Protein AF-0000000084257357 (afdb_homodimer)

Structure (mmCIF, N/CA/C/O backbone):
data_AF-0000000084257357-model_v1
#
loop_
_entity.id
_entity.type
_entity.pdbx_description
1 polymer 'Uncharacterized protein'
#
loop_
_atom_site.group_PDB
_atom_site.id
_atom_site.type_symbol
_atom_site.label_atom_id
_atom_site.label_alt_id
_atom_site.label_comp_id
_atom_site.label_asym_id
_atom_site.label_entity_id
_atom_site.label_seq_id
_atom_site.pdbx_PDB_ins_code
_atom_site.Cartn_x
_atom_site.Cartn_y
_atom_site.Cartn_z
_atom_site.occupancy
_atom_site.B_iso_or_equiv
_atom_site.auth_seq_id
_atom_site.auth_comp_id
_atom_site.auth_asym_id
_atom_site.auth_atom_id
_atom_site.pdbx_PDB_model_num
ATOM 1 N N . MET A 1 1 ? -29.812 6.652 10.781 1 67.81 1 MET A N 1
ATOM 2 C CA . MET A 1 1 ? -30.094 5.723 9.688 1 67.81 1 MET A CA 1
ATOM 3 C C . MET A 1 1 ? -29.188 5.996 8.492 1 67.81 1 MET A C 1
ATOM 5 O O . MET A 1 1 ? -28.516 5.09 8 1 67.81 1 MET A O 1
ATOM 9 N N . GLN A 1 2 ? -28.922 7.219 8.148 1 66.38 2 GLN A N 1
ATOM 10 C CA . GLN A 1 2 ? -28.109 7.605 7.004 1 66.38 2 GLN A CA 1
ATOM 11 C C . GLN A 1 2 ? -26.625 7.34 7.273 1 66.38 2 GLN A C 1
ATOM 13 O O . GLN A 1 2 ? -25.922 6.832 6.406 1 66.38 2 GLN A O 1
ATOM 18 N N . GLU A 1 3 ? -26.109 7.539 8.539 1 70.62 3 GLU A N 1
ATOM 19 C CA . GLU A 1 3 ? -24.719 7.336 8.891 1 70.62 3 GLU A CA 1
ATOM 20 C C . GLU A 1 3 ? -24.344 5.855 8.883 1 70.62 3 GLU A C 1
ATOM 22 O O . GLU A 1 3 ? -23.25 5.477 8.477 1 70.62 3 GLU A O 1
ATOM 27 N N . SER A 1 4 ? -25.25 5.047 9.242 1 66.12 4 SER A N 1
ATOM 28 C CA . SER A 1 4 ? -25.047 3.604 9.273 1 66.12 4 SER A CA 1
ATOM 29 C C . SER A 1 4 ? -24.953 3.027 7.863 1 66.12 4 SER A C 1
ATOM 31 O O . SER A 1 4 ? -24.125 2.154 7.594 1 66.12 4 SER A O 1
ATOM 33 N N . VAL A 1 5 ? -25.844 3.588 7.047 1 62.72 5 VAL A N 1
ATOM 34 C CA . VAL A 1 5 ? -25.828 3.125 5.66 1 62.72 5 VAL A CA 1
ATOM 35 C C . VAL A 1 5 ? -24.516 3.531 4.988 1 62.72 5 VAL A C 1
ATOM 37 O O . VAL A 1 5 ? -23.891 2.727 4.293 1 62.72 5 VAL A O 1
ATOM 40 N N . ARG A 1 6 ? -24.016 4.645 5.27 1 73.75 6 ARG A N 1
ATOM 41 C CA . ARG A 1 6 ? -22.766 5.113 4.68 1 73.75 6 ARG A CA 1
ATOM 42 C C . ARG A 1 6 ? -21.594 4.289 5.18 1 73.75 6 ARG A C 1
ATOM 44 O O . ARG A 1 6 ? -20.672 3.99 4.414 1 73.75 6 ARG A O 1
ATOM 51 N N . SER A 1 7 ? -21.656 3.992 6.445 1 75.44 7 SER A N 1
ATOM 52 C CA . SER A 1 7 ? -20.609 3.162 7.023 1 75.44 7 SER A CA 1
ATOM 53 C C . SER A 1 7 ? -20.594 1.772 6.398 1 75.44 7 SER A C 1
ATOM 55 O O . SER A 1 7 ? -19.516 1.225 6.113 1 75.44 7 SER A O 1
ATOM 57 N N . ALA A 1 8 ? -21.781 1.279 6.117 1 75.62 8 ALA A N 1
ATOM 58 C CA . ALA A 1 8 ? -21.875 -0.033 5.484 1 75.62 8 ALA A CA 1
ATOM 59 C C . ALA A 1 8 ? -21.375 0.007 4.047 1 75.62 8 ALA A C 1
ATOM 61 O O . ALA A 1 8 ? -20.703 -0.92 3.592 1 75.62 8 ALA A O 1
ATOM 62 N N . ASP A 1 9 ? -21.719 1.037 3.428 1 76.69 9 ASP A N 1
ATOM 63 C CA . ASP A 1 9 ? -21.281 1.208 2.047 1 76.69 9 ASP A CA 1
ATOM 64 C C . ASP A 1 9 ? -19.766 1.344 1.964 1 76.69 9 ASP A C 1
ATOM 66 O O . ASP A 1 9 ? -19.125 0.752 1.088 1 76.69 9 ASP A O 1
ATOM 70 N N . ARG A 1 10 ? -19.203 2.021 2.914 1 78.81 10 ARG A N 1
ATOM 71 C CA . ARG A 1 10 ? -17.75 2.168 2.969 1 78.81 10 ARG A CA 1
ATOM 72 C C . ARG A 1 10 ? -17.078 0.826 3.223 1 78.81 10 ARG A C 1
ATOM 74 O O . ARG A 1 10 ? -16.062 0.505 2.592 1 78.81 10 ARG A O 1
ATOM 81 N N . HIS A 1 11 ? -17.688 0.103 4.066 1 81 11 HIS A N 1
ATOM 82 C CA . HIS A 1 11 ? -17.156 -1.215 4.383 1 81 11 HIS A CA 1
ATOM 83 C C . HIS A 1 11 ? -17.219 -2.143 3.174 1 81 11 HIS A C 1
ATOM 85 O O . HIS A 1 11 ? -16.297 -2.91 2.922 1 81 11 HIS A O 1
ATOM 91 N N . HIS A 1 12 ? -18.281 -1.983 2.471 1 85.25 12 HIS A N 1
ATOM 92 C CA . HIS A 1 12 ? -18.453 -2.832 1.297 1 85.25 12 HIS A CA 1
ATOM 93 C C . HIS A 1 12 ? -17.453 -2.488 0.209 1 85.25 12 HIS A C 1
ATOM 95 O O . HIS A 1 12 ? -16.875 -3.385 -0.421 1 85.25 12 HIS A O 1
ATOM 101 N N . VAL A 1 13 ? -17.156 -1.248 0.032 1 87.88 13 VAL A N 1
ATOM 102 C CA . VAL A 1 13 ? -16.172 -0.791 -0.94 1 87.88 13 VAL A CA 1
ATOM 103 C C . VAL A 1 13 ? -14.781 -1.271 -0.529 1 87.88 13 VAL A C 1
ATOM 105 O O . VAL A 1 13 ? -14.055 -1.839 -1.342 1 87.88 13 VAL A O 1
ATOM 108 N N . ASP A 1 14 ? -14.477 -1.119 0.739 1 90.38 14 ASP A N 1
ATOM 109 C CA . ASP A 1 14 ? -13.164 -1.51 1.239 1 90.38 14 ASP A CA 1
ATOM 110 C C . ASP A 1 14 ? -12.953 -3.016 1.111 1 90.38 14 ASP A C 1
ATOM 112 O O . ASP A 1 14 ? -11.867 -3.467 0.742 1 90.38 14 ASP A O 1
ATOM 116 N N . SER A 1 15 ? -14 -3.713 1.379 1 91.44 15 SER A N 1
ATOM 117 C CA . SER A 1 15 ? -13.922 -5.164 1.255 1 91.44 15 SER A CA 1
ATOM 118 C C . SER A 1 15 ? -13.75 -5.586 -0.2 1 91.44 15 SER A C 1
ATOM 120 O O . SER A 1 15 ? -12.93 -6.461 -0.504 1 91.44 15 SER A O 1
ATOM 122 N N . SER A 1 16 ? -14.5 -4.957 -1.048 1 93.44 16 SER A N 1
ATOM 123 C CA . SER A 1 16 ? -14.414 -5.27 -2.471 1 93.44 16 SER A CA 1
ATOM 124 C C . SER A 1 16 ? -13.016 -4.98 -3.016 1 93.44 16 SER A C 1
ATOM 126 O O . SER A 1 16 ? -12.445 -5.797 -3.736 1 93.44 16 SER A O 1
ATOM 128 N N . LEU A 1 17 ? -12.492 -3.871 -2.604 1 95.31 17 LEU A N 1
ATOM 129 C CA . LEU A 1 17 ? -11.156 -3.498 -3.051 1 95.31 17 LEU A CA 1
ATOM 130 C C . LEU A 1 17 ? -10.109 -4.445 -2.477 1 95.31 17 LEU A C 1
ATOM 132 O O . LEU A 1 17 ? -9.172 -4.836 -3.174 1 95.31 17 LEU A O 1
ATOM 136 N N . SER A 1 18 ? -10.266 -4.809 -1.243 1 96.56 18 SER A N 1
ATOM 137 C CA . SER A 1 18 ? -9.32 -5.73 -0.622 1 96.56 18 SER A CA 1
ATOM 138 C C . SER A 1 18 ? -9.273 -7.059 -1.369 1 96.56 18 SER A C 1
ATOM 140 O O . SER A 1 18 ? -8.195 -7.582 -1.656 1 96.56 18 SER A O 1
ATOM 142 N N . VAL A 1 19 ? -10.453 -7.582 -1.675 1 97 19 VAL A N 1
ATOM 143 C CA . VAL A 1 19 ? -10.531 -8.859 -2.375 1 97 19 VAL A CA 1
ATOM 144 C C . VAL A 1 19 ? -9.961 -8.711 -3.787 1 97 19 VAL A C 1
ATOM 146 O O . VAL A 1 19 ? -9.234 -9.586 -4.266 1 97 19 VAL A O 1
ATOM 149 N N . ALA A 1 20 ? -10.289 -7.617 -4.398 1 97.88 20 ALA A N 1
ATOM 150 C CA . ALA A 1 20 ? -9.812 -7.359 -5.754 1 97.88 20 ALA A CA 1
ATOM 151 C C . ALA A 1 20 ? -8.289 -7.27 -5.785 1 97.88 20 ALA A C 1
ATOM 153 O O . ALA A 1 20 ? -7.645 -7.863 -6.652 1 97.88 20 ALA A O 1
ATOM 154 N N . VAL A 1 21 ? -7.723 -6.543 -4.875 1 98.12 21 VAL A N 1
ATOM 155 C CA . VAL A 1 21 ? -6.273 -6.387 -4.805 1 98.12 21 VAL A CA 1
ATOM 156 C C . VAL A 1 21 ? -5.617 -7.742 -4.547 1 98.12 21 VAL A C 1
ATOM 158 O O . VAL A 1 21 ? -4.621 -8.086 -5.188 1 98.12 21 VAL A O 1
ATOM 161 N N . ALA A 1 22 ? -6.168 -8.477 -3.631 1 98.31 22 ALA A N 1
ATOM 162 C CA . ALA A 1 22 ? -5.637 -9.812 -3.365 1 98.31 22 ALA A CA 1
ATOM 163 C C . ALA A 1 22 ? -5.684 -10.68 -4.621 1 98.31 22 ALA A C 1
ATOM 165 O O . ALA A 1 22 ? -4.738 -11.414 -4.906 1 98.31 22 ALA A O 1
ATOM 166 N N . THR A 1 23 ? -6.766 -10.617 -5.316 1 97.81 23 THR A N 1
ATOM 167 C CA . THR A 1 23 ? -6.965 -11.406 -6.523 1 97.81 23 THR A CA 1
ATOM 168 C C . THR A 1 23 ? -5.859 -11.133 -7.539 1 97.81 23 THR A C 1
ATOM 170 O O . THR A 1 23 ? -5.367 -12.055 -8.195 1 97.81 23 THR A O 1
ATOM 173 N N . ARG A 1 24 ? -5.457 -9.969 -7.668 1 97.44 24 ARG A N 1
ATOM 174 C CA . ARG A 1 24 ? -4.477 -9.578 -8.672 1 97.44 24 ARG A CA 1
ATOM 175 C C . ARG A 1 24 ? -3.17 -10.336 -8.492 1 97.44 24 ARG A C 1
ATOM 177 O O . ARG A 1 24 ? -2.555 -10.773 -9.469 1 97.44 24 ARG A O 1
ATOM 184 N N . VAL A 1 25 ? -2.775 -10.594 -7.238 1 97.94 25 VAL A N 1
ATOM 185 C CA . VAL A 1 25 ? -1.378 -10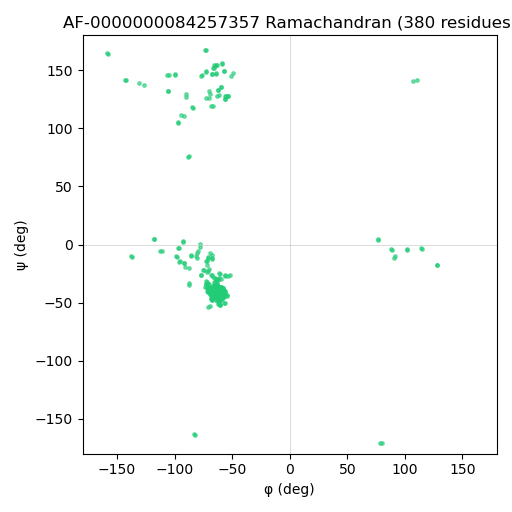.961 -7.031 1 97.94 25 VAL A CA 1
ATOM 186 C C . VAL A 1 25 ? -1.285 -12.414 -6.582 1 97.94 25 VAL A C 1
ATOM 188 O O . VAL A 1 25 ? -0.188 -12.969 -6.457 1 97.94 25 VAL A O 1
ATOM 191 N N . THR A 1 26 ? -2.385 -13.086 -6.332 1 96.62 26 THR A N 1
ATOM 192 C CA . THR A 1 26 ? -2.312 -14.398 -5.695 1 96.62 26 THR A CA 1
ATOM 193 C C . THR A 1 26 ? -2.357 -15.508 -6.738 1 96.62 26 THR A C 1
ATOM 195 O O . THR A 1 26 ? -2.199 -16.688 -6.41 1 96.62 26 THR A O 1
ATOM 198 N N . SER A 1 27 ? -2.51 -15.172 -8.016 1 93.31 27 SER A N 1
ATOM 199 C CA . SER A 1 27 ? -2.543 -16.172 -9.078 1 93.31 27 SER A CA 1
ATOM 200 C C . SER A 1 27 ? -1.188 -16.844 -9.242 1 93.31 27 SER A C 1
ATOM 202 O O . SER A 1 27 ? -1.081 -17.875 -9.922 1 93.31 27 SER A O 1
ATOM 204 N N . VAL A 1 28 ? -0.188 -16.359 -8.664 1 94.31 28 VAL A N 1
ATOM 205 C CA . VAL A 1 28 ? 1.144 -16.953 -8.734 1 94.31 28 VAL A CA 1
ATOM 206 C C . VAL A 1 28 ? 1.179 -18.25 -7.902 1 94.31 28 VAL A C 1
ATOM 208 O O . VAL A 1 28 ? 2.012 -19.125 -8.141 1 94.31 28 VAL A O 1
ATOM 211 N N . ILE A 1 29 ? 0.29 -18.391 -6.926 1 94.06 29 ILE A N 1
ATOM 212 C CA . ILE A 1 29 ? 0.342 -19.484 -5.953 1 94.06 29 ILE A CA 1
ATOM 213 C C . ILE A 1 29 ? 0.014 -20.812 -6.645 1 94.06 29 ILE A C 1
ATOM 215 O O . ILE A 1 29 ? 0.8 -21.75 -6.59 1 94.06 29 ILE A O 1
ATOM 219 N N . PRO A 1 30 ? -1.113 -20.859 -7.352 1 91.5 30 PRO A N 1
ATOM 220 C CA . PRO A 1 30 ? -1.399 -22.141 -8 1 91.5 30 PRO A CA 1
ATOM 221 C C . PRO A 1 30 ? -0.394 -22.484 -9.102 1 91.5 30 PRO A C 1
ATOM 223 O O . PRO A 1 30 ? -0.151 -23.672 -9.375 1 91.5 30 PRO A O 1
ATOM 226 N N . VAL A 1 31 ? 0.186 -21.531 -9.719 1 90.75 31 VAL A N 1
ATOM 227 C CA . VAL A 1 31 ? 1.204 -21.797 -10.734 1 90.75 31 VAL A CA 1
ATOM 228 C C . VAL A 1 31 ? 2.428 -22.438 -10.086 1 90.75 31 VAL A C 1
ATOM 230 O O . VAL A 1 31 ? 2.955 -23.422 -10.586 1 90.75 31 VAL A O 1
ATOM 233 N N . PHE A 1 32 ? 2.852 -21.891 -8.977 1 91.12 32 PHE A N 1
ATOM 234 C CA . PHE A 1 32 ? 4.031 -22.375 -8.273 1 91.12 32 PHE A CA 1
ATOM 235 C C . PHE A 1 32 ? 3.809 -23.781 -7.738 1 91.12 32 PHE A C 1
ATOM 237 O O . PHE A 1 32 ? 4.672 -24.656 -7.883 1 91.12 32 PHE A O 1
ATOM 244 N N . PHE A 1 33 ? 2.637 -24.047 -7.168 1 89.25 33 PHE A N 1
ATOM 245 C CA . PHE A 1 33 ? 2.367 -25.344 -6.551 1 89.25 33 PHE A CA 1
ATOM 246 C C . PHE A 1 33 ? 1.715 -26.281 -7.547 1 89.25 33 PHE A C 1
ATOM 248 O O . PHE A 1 33 ? 1.269 -27.375 -7.176 1 89.25 33 PHE A O 1
ATOM 255 N N . GLY A 1 34 ? 1.616 -25.75 -8.695 1 81.31 34 GLY A N 1
ATOM 256 C CA . GLY A 1 34 ? 1.169 -26.656 -9.75 1 81.31 34 GLY A CA 1
ATOM 257 C C . GLY A 1 34 ? 2.289 -27.484 -10.344 1 81.31 34 GLY A C 1
ATOM 258 O O . GLY A 1 34 ? 3.334 -27.656 -9.711 1 81.31 34 GLY A O 1
ATOM 259 N N . ARG A 1 35 ? 2.078 -28.016 -11.398 1 66.06 35 ARG A N 1
ATOM 260 C CA . ARG A 1 35 ? 3.002 -28.969 -12.008 1 66.06 35 ARG A CA 1
ATOM 261 C C . ARG A 1 35 ? 4.281 -28.266 -12.469 1 66.06 35 ARG A C 1
ATOM 263 O O . ARG A 1 35 ? 5.328 -28.906 -12.602 1 66.06 35 ARG A O 1
ATOM 270 N N . LEU A 1 36 ? 4.285 -26.984 -12.398 1 64.5 36 LEU A N 1
ATOM 271 C CA . LEU A 1 36 ? 5.402 -26.281 -13.023 1 64.5 36 LEU A CA 1
ATOM 272 C C . LEU A 1 36 ? 6.57 -26.141 -12.055 1 64.5 36 LEU A C 1
ATOM 274 O O . LEU A 1 36 ? 7.727 -26.078 -12.477 1 64.5 36 LEU A O 1
ATOM 278 N N . ALA A 1 37 ? 6.25 -26 -10.836 1 57.66 37 ALA A N 1
ATOM 279 C CA . ALA A 1 37 ? 7.34 -25.859 -9.875 1 57.66 37 ALA A CA 1
ATOM 280 C C . ALA A 1 37 ? 7.984 -27.203 -9.562 1 57.66 37 ALA A C 1
ATOM 282 O O . ALA A 1 37 ? 9.023 -27.25 -8.898 1 57.66 37 ALA A O 1
ATOM 283 N N . GLY A 1 38 ? 7.453 -28.234 -10.148 1 63.03 38 GLY A N 1
ATOM 284 C CA . GLY A 1 38 ? 7.93 -29.578 -9.891 1 63.03 38 GLY A CA 1
ATOM 285 C C . GLY A 1 38 ? 6.938 -30.422 -9.117 1 63.03 38 GLY A C 1
ATOM 286 O O . GLY A 1 38 ? 6.227 -29.906 -8.25 1 63.03 38 GLY A O 1
ATOM 287 N N . VAL A 1 39 ? 6.957 -31.516 -9.531 1 63.34 39 VAL A N 1
ATOM 288 C CA . VAL A 1 39 ? 6.016 -32.469 -8.969 1 63.34 39 VAL A CA 1
ATOM 289 C C . VAL A 1 39 ? 6.141 -32.5 -7.449 1 63.34 39 VAL A C 1
ATOM 291 O O . VAL A 1 39 ? 5.145 -32.656 -6.738 1 63.34 39 VAL A O 1
ATOM 294 N N . ALA A 1 40 ? 7.285 -32.188 -6.988 1 62.25 40 ALA A N 1
ATOM 295 C CA . ALA A 1 40 ? 7.555 -32.25 -5.555 1 62.25 40 ALA A CA 1
ATOM 296 C C . ALA A 1 40 ? 6.84 -31.141 -4.793 1 62.25 40 ALA A C 1
ATOM 298 O O . ALA A 1 40 ? 6.59 -31.266 -3.594 1 62.25 40 ALA A O 1
ATOM 299 N N . TYR A 1 41 ? 6.414 -30.266 -5.527 1 66.69 41 TYR A N 1
ATOM 300 C CA . TYR A 1 41 ? 5.84 -29.141 -4.812 1 66.69 41 TYR A CA 1
ATOM 301 C C . TYR A 1 41 ? 4.359 -28.984 -5.145 1 66.69 41 TYR A C 1
ATOM 303 O O . TYR A 1 41 ? 3.697 -28.062 -4.641 1 66.69 41 TYR A O 1
ATOM 311 N N . SER A 1 42 ? 3.959 -29.938 -5.895 1 73 42 SER A N 1
ATOM 312 C CA . SER A 1 42 ? 2.553 -29.875 -6.281 1 73 42 SER A CA 1
ATOM 313 C C . SER A 1 42 ? 1.641 -30.156 -5.09 1 73 42 SER A C 1
ATOM 315 O O . SER A 1 42 ? 1.986 -30.938 -4.203 1 73 42 SER A O 1
ATOM 317 N N . ASP A 1 43 ? 0.673 -29.344 -4.918 1 72 43 ASP A N 1
ATOM 318 C CA . ASP A 1 43 ? -0.361 -29.484 -3.896 1 72 43 ASP A CA 1
ATOM 319 C C . ASP A 1 43 ? -1.754 -29.328 -4.504 1 72 43 ASP A C 1
ATOM 321 O O . ASP A 1 43 ? -1.976 -28.469 -5.355 1 72 43 ASP A O 1
ATOM 325 N N . THR A 1 44 ? -2.629 -30.188 -4.023 1 75.69 44 THR A N 1
ATOM 326 C CA . THR A 1 44 ? -3.961 -30.172 -4.617 1 75.69 44 THR A CA 1
ATOM 327 C C . THR A 1 44 ? -4.887 -29.219 -3.857 1 75.69 44 THR A C 1
ATOM 329 O O . THR A 1 44 ? -5.949 -28.859 -4.355 1 75.69 44 THR A O 1
ATOM 332 N N . PHE A 1 45 ? -4.449 -28.938 -2.65 1 83.5 45 PHE A N 1
ATOM 333 C CA . PHE A 1 45 ? -5.277 -27.984 -1.912 1 83.5 45 PHE A CA 1
ATOM 334 C C . PHE A 1 45 ? -5.168 -26.594 -2.51 1 83.5 45 PHE A C 1
ATOM 336 O O . PHE A 1 45 ? -4.062 -26.078 -2.691 1 83.5 45 PHE A O 1
ATOM 343 N N . ASP A 1 46 ? -6.262 -25.984 -2.848 1 85 46 ASP A N 1
ATOM 344 C CA . ASP A 1 46 ? -6.277 -24.672 -3.506 1 85 46 ASP A CA 1
ATOM 345 C C . ASP A 1 46 ? -6.504 -23.562 -2.498 1 85 46 ASP A C 1
ATOM 347 O O . ASP A 1 46 ? -7.641 -23.312 -2.08 1 85 46 ASP A O 1
ATOM 351 N N . ILE A 1 47 ? -5.441 -22.844 -2.203 1 86.62 47 ILE A N 1
ATOM 352 C CA . ILE A 1 47 ? -5.512 -21.766 -1.214 1 86.62 47 ILE A CA 1
ATOM 353 C C . ILE A 1 47 ? -6.336 -20.609 -1.767 1 86.62 47 ILE A C 1
ATOM 355 O O . ILE A 1 47 ? -6.852 -19.797 -1.005 1 86.62 47 ILE A O 1
ATOM 359 N N . ASN A 1 48 ? -6.5 -20.5 -3.053 1 87.56 48 ASN A N 1
ATOM 360 C CA . ASN A 1 48 ? -7.238 -19.406 -3.666 1 87.56 48 ASN A CA 1
ATOM 361 C C . ASN A 1 48 ? -8.734 -19.531 -3.408 1 87.56 48 ASN A C 1
ATOM 363 O O . ASN A 1 48 ? -9.484 -18.578 -3.627 1 87.56 48 ASN A O 1
ATOM 367 N N . GLN A 1 49 ? -9.117 -20.656 -2.898 1 90.94 49 GLN A N 1
ATOM 368 C CA . GLN A 1 49 ? -10.516 -20.812 -2.508 1 90.94 49 GLN A CA 1
ATOM 369 C C . GLN A 1 49 ? -10.891 -19.812 -1.422 1 90.94 49 GLN A C 1
ATOM 371 O O . GLN A 1 49 ? -12.055 -19.422 -1.312 1 90.94 49 GLN A O 1
ATOM 376 N N . GLY A 1 50 ? -9.93 -19.438 -0.625 1 92.25 50 GLY A N 1
ATOM 377 C CA . GLY A 1 50 ? -10.188 -18.391 0.341 1 92.25 50 GLY A CA 1
ATOM 378 C C . GLY A 1 50 ? -10.602 -17.078 -0.303 1 92.25 50 GLY A C 1
ATOM 379 O O . GLY A 1 50 ? -11.5 -16.406 0.187 1 92.25 50 GLY A O 1
ATOM 380 N N . ILE A 1 51 ? -10 -16.703 -1.397 1 94.75 51 ILE A N 1
ATOM 381 C CA . ILE A 1 51 ? -10.328 -15.484 -2.129 1 94.75 51 ILE A CA 1
ATOM 382 C C . ILE A 1 51 ? -11.711 -15.625 -2.77 1 94.75 51 ILE A C 1
ATOM 384 O O . ILE A 1 51 ? -12.531 -14.711 -2.691 1 94.75 51 ILE A O 1
ATOM 388 N N . GLU A 1 52 ? -11.93 -16.781 -3.324 1 93.62 52 GLU A N 1
ATOM 389 C CA . GLU A 1 52 ? -13.219 -17.047 -3.947 1 93.62 52 GLU A CA 1
ATOM 390 C C . GLU A 1 52 ? -14.352 -16.953 -2.928 1 93.62 52 GLU A C 1
ATOM 392 O O . GLU A 1 52 ? -15.438 -16.453 -3.242 1 93.62 52 GLU A O 1
ATOM 397 N N . SER A 1 53 ? -14.094 -17.453 -1.793 1 94.19 53 SER A N 1
ATOM 398 C CA . SER A 1 53 ? -15.102 -17.375 -0.739 1 94.19 53 SER A CA 1
ATOM 399 C C . SER A 1 53 ? -15.453 -15.93 -0.42 1 94.19 53 SER A C 1
ATOM 401 O O . SER A 1 53 ? -16.625 -15.602 -0.21 1 94.19 53 SER A O 1
ATOM 403 N N . LYS A 1 54 ? -14.5 -15.039 -0.464 1 95.19 54 LYS A N 1
ATOM 404 C CA . LYS A 1 54 ? -14.742 -13.625 -0.179 1 95.19 54 LYS A CA 1
ATOM 405 C C . LYS A 1 54 ? -15.547 -12.969 -1.299 1 95.19 54 LYS A C 1
ATOM 407 O O . LYS A 1 54 ? -16.406 -12.125 -1.041 1 95.19 54 LYS A O 1
ATOM 412 N N . TRP A 1 55 ? -15.281 -13.359 -2.525 1 95.06 55 TRP A N 1
ATOM 413 C CA . TRP A 1 55 ? -16.094 -12.859 -3.635 1 95.06 55 TRP A CA 1
ATOM 414 C C . TRP A 1 55 ? -17.547 -13.305 -3.496 1 95.06 55 TRP A C 1
ATOM 416 O O . TRP A 1 55 ? -18.469 -12.523 -3.736 1 95.06 55 TRP A O 1
ATOM 426 N N . ARG A 1 56 ? -17.703 -14.555 -3.121 1 94.12 56 ARG A N 1
ATOM 427 C CA . ARG A 1 56 ? -19.047 -15.07 -2.939 1 94.12 56 ARG A CA 1
ATOM 428 C C . ARG A 1 56 ? -19.781 -14.328 -1.828 1 94.12 56 ARG A C 1
ATOM 430 O O . ARG A 1 56 ? -20.969 -13.992 -1.97 1 94.12 56 ARG A O 1
ATOM 437 N N . GLU A 1 57 ? -19.094 -14.07 -0.771 1 93.38 57 GLU A N 1
ATOM 438 C CA . GLU A 1 57 ? -19.688 -13.312 0.328 1 93.38 57 GLU A CA 1
ATOM 439 C C . GLU A 1 57 ? -20.094 -11.914 -0.128 1 93.38 57 GLU A C 1
ATOM 441 O O . GLU A 1 57 ? -21.188 -11.445 0.205 1 93.38 57 GLU A O 1
ATOM 446 N N . LEU A 1 58 ? -19.25 -11.273 -0.852 1 92.56 58 LEU A N 1
ATOM 447 C CA . LEU A 1 58 ? -19.547 -9.938 -1.372 1 92.56 58 LEU A CA 1
ATOM 448 C C . LEU A 1 58 ? -20.75 -9.969 -2.301 1 92.56 58 LEU A C 1
ATOM 450 O O . LEU A 1 58 ? -21.469 -8.977 -2.424 1 92.56 58 LEU A O 1
ATOM 454 N N . GLY A 1 59 ? -20.906 -11.086 -2.926 1 91.19 59 GLY A N 1
ATOM 455 C CA . GLY A 1 59 ? -22.047 -11.266 -3.814 1 91.19 59 GLY A CA 1
ATOM 456 C C . GLY A 1 59 ? -23.328 -11.609 -3.082 1 91.19 59 GLY A C 1
ATOM 457 O O . GLY A 1 59 ? -24.375 -11.727 -3.699 1 91.19 59 GLY A O 1
ATOM 458 N N . GLY A 1 60 ? -23.234 -11.844 -1.767 1 89.88 60 GLY A N 1
ATOM 459 C CA . GLY A 1 60 ? -24.438 -12.07 -0.979 1 89.88 60 GLY A CA 1
ATOM 460 C C . GLY A 1 60 ? -24.516 -13.469 -0.408 1 89.88 60 GLY A C 1
ATOM 461 O O . GLY A 1 60 ? -25.453 -13.789 0.323 1 89.88 60 GLY A O 1
ATOM 462 N N . ALA A 1 61 ? -23.531 -14.281 -0.771 1 90.75 61 ALA A N 1
ATOM 463 C CA . ALA A 1 61 ? -23.516 -15.625 -0.202 1 90.75 61 ALA A CA 1
ATOM 464 C C . ALA A 1 61 ? -23.109 -15.594 1.267 1 90.75 61 ALA A C 1
ATOM 466 O O . ALA A 1 61 ? -22.391 -14.688 1.696 1 90.75 61 ALA A O 1
ATOM 467 N N . PRO A 1 62 ? -23.609 -16.5 2.066 1 89.19 62 PRO A N 1
ATOM 468 C CA . PRO A 1 62 ? -23.156 -16.578 3.455 1 89.19 62 PRO A CA 1
ATOM 469 C C . PRO A 1 62 ? -21.672 -16.922 3.568 1 89.19 62 PRO A C 1
ATOM 471 O O . PRO A 1 62 ? -21.109 -17.562 2.674 1 89.19 62 PRO A O 1
ATOM 474 N N . PRO A 1 63 ? -21.188 -16.484 4.676 1 83.06 63 PRO A N 1
ATOM 475 C CA . PRO A 1 63 ? -19.781 -16.812 4.883 1 83.06 63 PRO A CA 1
ATOM 476 C C . PRO A 1 63 ? -19.531 -18.312 4.957 1 83.06 63 PRO A C 1
ATOM 478 O O . PRO A 1 63 ? -20.344 -19.062 5.5 1 83.06 63 PRO A O 1
ATOM 481 N N . SER A 1 64 ? -18.516 -18.688 4.219 1 81.75 64 SER A N 1
ATOM 482 C CA . SER A 1 64 ? -18.109 -20.078 4.289 1 81.75 64 SER A CA 1
ATOM 483 C C . SER A 1 64 ? -17.094 -20.312 5.41 1 81.75 64 SER A C 1
ATOM 485 O O . SER A 1 64 ? -15.914 -20.547 5.152 1 81.75 64 SER A O 1
ATOM 487 N N . GLY A 1 65 ? -17.516 -20.328 6.609 1 82.38 65 GLY A N 1
ATOM 488 C CA . GLY A 1 65 ? -16.641 -20.391 7.77 1 82.38 65 GLY A CA 1
ATOM 489 C C . GLY A 1 65 ? -15.711 -21.578 7.742 1 82.38 65 GLY A C 1
ATOM 490 O O . GLY A 1 65 ? -14.5 -21.438 7.949 1 82.38 65 GLY A O 1
ATOM 491 N N . ASP A 1 66 ? -16.219 -22.844 7.34 1 86.56 66 ASP A N 1
ATOM 492 C CA . ASP A 1 66 ? -15.406 -24.062 7.367 1 86.56 66 ASP A CA 1
ATOM 493 C C . ASP A 1 66 ? -14.305 -24.016 6.312 1 86.56 66 ASP A C 1
ATOM 495 O O . ASP A 1 66 ? -13.148 -24.344 6.598 1 86.56 66 ASP A O 1
ATOM 499 N N . LEU A 1 67 ? -14.664 -23.625 5.148 1 89.12 67 LEU A N 1
ATOM 500 C CA . LEU A 1 67 ? -13.688 -23.547 4.062 1 89.12 67 LEU A CA 1
ATOM 501 C C . LEU A 1 67 ? -12.594 -22.531 4.387 1 89.12 67 LEU A C 1
ATOM 503 O O . LEU A 1 67 ? -11.414 -22.812 4.199 1 89.12 67 LEU A O 1
ATOM 507 N N . GLU A 1 68 ? -12.953 -21.422 4.93 1 91.56 68 GLU A N 1
ATOM 508 C CA . GLU A 1 68 ? -11.984 -20.391 5.27 1 91.56 68 GLU A CA 1
ATOM 509 C C . GLU A 1 68 ? -11.047 -20.844 6.383 1 91.56 68 GLU A C 1
ATOM 511 O O . GLU A 1 68 ? -9.844 -20.594 6.328 1 91.56 68 GLU A O 1
ATOM 516 N N . GLN A 1 69 ? -11.625 -21.547 7.273 1 91.94 69 GLN A N 1
ATOM 517 C CA . GLN A 1 69 ? -10.805 -22.078 8.359 1 91.94 69 GLN A CA 1
ATOM 518 C C . GLN A 1 69 ? -9.789 -23.094 7.848 1 91.94 69 GLN A C 1
ATOM 520 O O . GLN A 1 69 ? -8.641 -23.109 8.289 1 91.94 69 GLN A O 1
ATOM 525 N N . GLN A 1 70 ? -10.234 -23.938 6.961 1 92.75 70 GLN A N 1
ATOM 526 C CA . GLN A 1 70 ? -9.328 -24.906 6.363 1 92.75 70 GLN A CA 1
ATOM 527 C C . GLN A 1 70 ? -8.203 -24.219 5.602 1 92.75 70 GLN A C 1
ATOM 529 O O . GLN A 1 70 ? -7.039 -24.609 5.703 1 92.75 70 GLN A O 1
ATOM 534 N N . VAL A 1 71 ? -8.57 -23.188 4.859 1 93.94 71 VAL A N 1
ATOM 535 C CA . VAL A 1 71 ? -7.57 -22.438 4.113 1 93.94 71 VAL A CA 1
ATOM 536 C C . VAL A 1 71 ? -6.559 -21.828 5.078 1 93.94 71 VAL A C 1
ATOM 538 O O . VAL A 1 71 ? -5.352 -22.031 4.938 1 93.94 71 VAL A O 1
ATOM 541 N N . VAL A 1 72 ? -7.031 -21.125 6.07 1 94.75 72 VAL A N 1
ATOM 542 C CA . VAL A 1 72 ? -6.184 -20.438 7.035 1 94.75 72 VAL A CA 1
ATOM 543 C C . VAL A 1 72 ? -5.258 -21.438 7.723 1 94.75 72 VAL A C 1
ATOM 545 O O . VAL A 1 72 ? -4.074 -21.156 7.93 1 94.75 72 VAL A O 1
ATOM 548 N N . ALA A 1 73 ? -5.734 -22.594 7.992 1 94.31 73 ALA A N 1
ATOM 549 C CA . ALA A 1 73 ? -4.961 -23.625 8.688 1 94.31 73 ALA A CA 1
ATOM 550 C C . ALA A 1 73 ? -3.816 -24.125 7.812 1 94.31 73 ALA A C 1
ATOM 552 O O . ALA A 1 73 ? -2.793 -24.578 8.328 1 94.31 73 ALA A O 1
ATOM 553 N N . ASN A 1 74 ? -3.971 -24.016 6.508 1 94.12 74 ASN A N 1
ATOM 554 C CA . ASN A 1 74 ? -2.992 -24.594 5.59 1 94.12 74 ASN A CA 1
ATOM 555 C C . ASN A 1 74 ? -1.972 -23.547 5.141 1 94.12 74 ASN A C 1
ATOM 557 O O . ASN A 1 74 ? -0.913 -23.891 4.613 1 94.12 74 ASN A O 1
ATOM 561 N N . LEU A 1 75 ? -2.252 -22.266 5.359 1 95.62 75 LEU A N 1
ATOM 562 C CA . LEU A 1 75 ? -1.438 -21.188 4.805 1 95.62 75 LEU A CA 1
ATOM 563 C C . LEU A 1 75 ? 0.005 -21.297 5.289 1 95.62 75 LEU A C 1
ATOM 565 O O . LEU A 1 75 ? 0.939 -21.219 4.488 1 95.62 75 LEU A O 1
ATOM 569 N N . PRO A 1 76 ? 0.243 -21.562 6.594 1 94.81 76 PRO A N 1
ATOM 570 C CA . PRO A 1 76 ? 1.637 -21.656 7.035 1 94.81 76 PRO A CA 1
ATOM 571 C C . PRO A 1 76 ? 2.396 -22.797 6.363 1 94.81 76 PRO A C 1
ATOM 573 O O . PRO A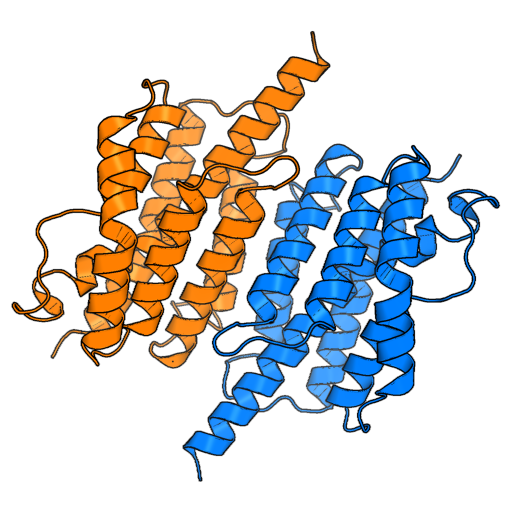 1 76 ? 3.564 -22.641 6 1 94.81 76 PRO A O 1
ATOM 576 N N . ARG A 1 77 ? 1.736 -23.938 6.223 1 93.38 77 ARG A N 1
ATOM 577 C CA . ARG A 1 77 ? 2.365 -25.078 5.559 1 93.38 77 ARG A CA 1
ATOM 578 C C . ARG A 1 77 ? 2.766 -24.719 4.133 1 93.38 77 ARG A C 1
ATOM 580 O O . ARG A 1 77 ? 3.871 -25.047 3.693 1 93.38 77 ARG A O 1
ATOM 587 N N . PHE A 1 78 ? 1.89 -24.094 3.385 1 93 78 PHE A N 1
ATOM 588 C CA . PHE A 1 78 ? 2.176 -23.703 2.01 1 93 78 PHE A CA 1
ATOM 589 C C . PHE A 1 78 ? 3.311 -22.688 1.963 1 93 78 PHE A C 1
ATOM 591 O O . PHE A 1 78 ? 4.191 -22.766 1.106 1 93 78 PHE A O 1
ATOM 598 N N . ARG A 1 79 ? 3.279 -21.75 2.861 1 94.62 79 ARG A N 1
ATOM 599 C CA . ARG A 1 79 ? 4.32 -20.734 2.914 1 94.62 79 ARG A CA 1
ATOM 600 C C . ARG A 1 79 ? 5.691 -21.359 3.156 1 94.62 79 ARG A C 1
ATOM 602 O O . ARG A 1 79 ? 6.652 -21.047 2.449 1 94.62 79 ARG A O 1
ATOM 609 N N . ASP A 1 80 ? 5.77 -22.266 4.082 1 93.5 80 ASP A N 1
ATOM 610 C CA . ASP A 1 80 ? 7.023 -22.938 4.418 1 93.5 80 ASP A CA 1
ATOM 611 C C . ASP A 1 80 ? 7.52 -23.797 3.256 1 93.5 80 ASP A C 1
ATOM 613 O O . ASP A 1 80 ? 8.719 -23.812 2.961 1 93.5 80 ASP A O 1
ATOM 617 N N . ARG A 1 81 ? 6.641 -24.469 2.654 1 91.31 81 ARG A N 1
ATOM 618 C CA . ARG A 1 81 ? 7 -25.297 1.508 1 91.31 81 ARG A CA 1
ATOM 619 C C . ARG A 1 81 ? 7.562 -24.453 0.373 1 91.31 81 ARG A C 1
ATOM 621 O O . ARG A 1 81 ? 8.531 -24.844 -0.279 1 91.31 81 ARG A O 1
ATOM 628 N N . ALA A 1 82 ? 6.934 -23.312 0.157 1 92.06 82 ALA A N 1
ATOM 629 C CA . ALA A 1 82 ? 7.453 -22.422 -0.879 1 92.06 82 ALA A CA 1
ATOM 630 C C . ALA A 1 82 ? 8.867 -21.953 -0.549 1 92.06 82 ALA A C 1
ATOM 632 O O . ALA A 1 82 ? 9.789 -22.125 -1.355 1 92.06 82 ALA A O 1
ATOM 633 N N . LEU A 1 83 ? 9.008 -21.469 0.636 1 92 83 LEU A N 1
ATOM 634 C CA . LEU A 1 83 ? 10.297 -20.906 1.037 1 92 83 LEU A CA 1
ATOM 635 C C . LEU A 1 83 ? 11.367 -22 1.077 1 92 83 LEU A C 1
ATOM 637 O O . LEU A 1 83 ? 12.539 -21.734 0.78 1 92 83 LEU A O 1
ATOM 641 N N . GLY A 1 84 ? 11 -23.188 1.394 1 90.12 84 GLY A N 1
ATOM 642 C CA . GLY A 1 84 ? 11.93 -24.297 1.485 1 90.12 84 GLY A CA 1
ATOM 643 C C . GLY A 1 84 ? 12.273 -24.906 0.137 1 90.12 84 GLY A C 1
ATOM 644 O O . GLY A 1 84 ? 13.211 -25.703 0.025 1 90.12 84 GLY A O 1
ATOM 645 N N . SER A 1 85 ? 11.633 -24.609 -0.896 1 86.12 85 SER A N 1
ATOM 646 C CA . SER A 1 85 ? 11.797 -25.234 -2.205 1 86.12 85 SER A CA 1
ATOM 647 C C . SER A 1 85 ? 13.094 -24.797 -2.869 1 86.12 85 SER A C 1
ATOM 649 O O . SER A 1 85 ? 13.648 -25.531 -3.693 1 86.12 85 SER A O 1
ATOM 651 N N . GLY A 1 86 ? 13.516 -23.453 -2.615 1 82.56 86 GLY A N 1
ATOM 652 C CA . GLY A 1 86 ? 14.695 -22.906 -3.27 1 82.56 86 GLY A CA 1
ATOM 653 C C . GLY A 1 86 ? 14.453 -22.531 -4.719 1 82.56 86 GLY A C 1
ATOM 654 O O . GLY A 1 86 ? 15.391 -22.219 -5.449 1 82.56 86 GLY A O 1
ATOM 655 N N . VAL A 1 87 ? 13.227 -22.672 -5.164 1 85.81 87 VAL A N 1
ATOM 656 C CA . VAL A 1 87 ? 12.852 -22.359 -6.535 1 85.81 87 VAL A CA 1
ATOM 657 C C . VAL A 1 87 ? 12.75 -20.844 -6.715 1 85.81 87 VAL A C 1
ATOM 659 O O . VAL A 1 87 ? 12.398 -20.125 -5.777 1 85.81 87 VAL A O 1
ATOM 662 N N . ALA A 1 88 ? 13.133 -20.469 -7.914 1 86.38 88 ALA A N 1
ATOM 663 C CA . ALA A 1 88 ? 12.984 -19.062 -8.258 1 86.38 88 ALA A CA 1
ATOM 664 C C . ALA A 1 88 ? 11.539 -18.594 -8.078 1 86.38 88 ALA A C 1
ATOM 666 O O . ALA A 1 88 ? 10.602 -19.281 -8.508 1 86.38 88 ALA A O 1
ATOM 667 N N . GLY A 1 89 ? 11.312 -17.562 -7.316 1 91.88 89 GLY A N 1
ATOM 668 C CA . GLY A 1 89 ? 9.977 -17.016 -7.117 1 91.88 89 GLY A CA 1
ATOM 669 C C . GLY A 1 89 ? 9.359 -17.422 -5.789 1 91.88 89 GLY A C 1
ATOM 670 O O . GLY A 1 89 ? 8.281 -16.953 -5.434 1 91.88 89 GLY A O 1
ATOM 671 N N . ALA A 1 90 ? 10.055 -18.266 -5.051 1 93.31 90 ALA A N 1
ATOM 672 C CA . ALA A 1 90 ? 9.539 -18.766 -3.777 1 93.31 90 ALA A CA 1
ATOM 673 C C . ALA A 1 90 ? 9.156 -17.609 -2.854 1 93.31 90 ALA A C 1
ATOM 675 O O . ALA A 1 90 ? 8.102 -17.641 -2.221 1 93.31 90 ALA A O 1
ATOM 676 N N . ALA A 1 91 ? 10.023 -16.641 -2.818 1 93.69 91 ALA A N 1
ATOM 677 C CA . ALA A 1 91 ? 9.773 -15.5 -1.936 1 93.69 91 ALA A CA 1
ATOM 678 C C . ALA A 1 91 ? 8.523 -14.727 -2.369 1 93.69 91 ALA A C 1
ATOM 680 O O . ALA A 1 91 ? 7.781 -14.219 -1.53 1 93.69 91 ALA A O 1
ATOM 681 N N . VAL A 1 92 ? 8.297 -14.617 -3.666 1 96.25 92 VAL A N 1
ATOM 682 C CA . VAL A 1 92 ? 7.117 -13.961 -4.215 1 96.25 92 VAL A CA 1
ATOM 683 C C . VAL A 1 92 ? 5.859 -14.734 -3.826 1 96.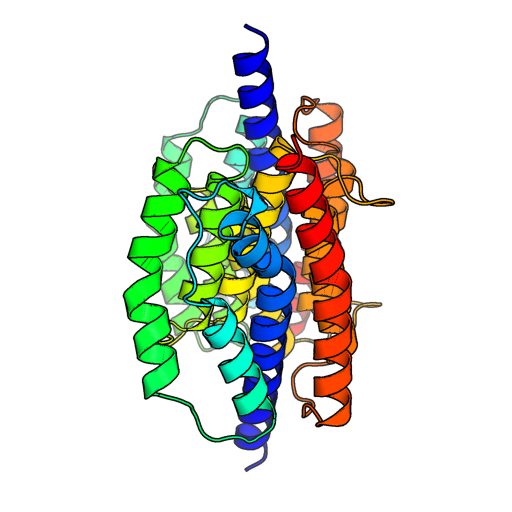25 92 VAL A C 1
ATOM 685 O O . VAL A 1 92 ? 4.863 -14.141 -3.398 1 96.25 92 VAL A O 1
ATOM 688 N N . VAL A 1 93 ? 5.969 -16.016 -3.928 1 95.5 93 VAL A N 1
ATOM 689 C CA . VAL A 1 93 ? 4.84 -16.875 -3.588 1 95.5 93 VAL A CA 1
ATOM 690 C C . VAL A 1 93 ? 4.547 -16.781 -2.092 1 95.5 93 VAL A C 1
ATOM 692 O O . VAL A 1 93 ? 3.387 -16.672 -1.688 1 95.5 93 VAL A O 1
ATOM 695 N N . ALA A 1 94 ? 5.535 -16.797 -1.282 1 96.19 94 ALA A N 1
ATOM 696 C CA . ALA A 1 94 ? 5.348 -16.625 0.156 1 96.19 94 ALA A CA 1
ATOM 697 C C . ALA A 1 94 ? 4.66 -15.297 0.463 1 96.19 94 ALA A C 1
ATOM 699 O O . ALA A 1 94 ? 3.756 -15.234 1.298 1 96.19 94 ALA A O 1
ATOM 700 N N . ALA A 1 95 ? 5.086 -14.258 -0.194 1 96.75 95 ALA A N 1
ATOM 701 C CA . ALA A 1 95 ? 4.457 -12.945 -0.02 1 96.75 95 ALA A CA 1
ATOM 702 C C . ALA A 1 95 ? 2.988 -12.984 -0.431 1 96.75 95 ALA A C 1
ATOM 704 O O . ALA A 1 95 ? 2.143 -12.359 0.213 1 96.75 95 ALA A O 1
ATOM 705 N N . ALA A 1 96 ? 2.693 -13.68 -1.527 1 97.56 96 ALA A N 1
ATOM 706 C CA . ALA A 1 96 ? 1.311 -13.805 -1.982 1 97.56 96 ALA A CA 1
ATOM 707 C C . ALA A 1 96 ? 0.462 -14.555 -0.96 1 97.56 96 ALA A C 1
ATOM 709 O O . ALA A 1 96 ? -0.7 -14.203 -0.734 1 97.56 96 ALA A O 1
ATOM 710 N N . ILE A 1 97 ? 1.045 -15.562 -0.367 1 97 97 ILE A N 1
ATOM 711 C CA . ILE A 1 97 ? 0.35 -16.312 0.673 1 97 97 ILE A CA 1
ATOM 712 C C . ILE A 1 97 ? 0.066 -15.398 1.864 1 97 97 ILE A C 1
ATOM 714 O O . ILE A 1 97 ? -0.998 -15.484 2.482 1 97 97 ILE A O 1
ATOM 718 N N . ASP A 1 98 ? 0.968 -14.516 2.191 1 96.44 98 ASP A N 1
ATOM 719 C CA . ASP A 1 98 ? 0.76 -13.547 3.264 1 96.44 98 ASP A CA 1
ATOM 720 C C . ASP A 1 98 ? -0.399 -12.609 2.938 1 96.44 98 ASP A C 1
ATOM 722 O O . ASP A 1 98 ? -1.109 -12.156 3.838 1 96.44 98 ASP A O 1
ATOM 726 N N . VAL A 1 99 ? -0.581 -12.281 1.668 1 97.69 99 VAL A N 1
ATOM 727 C CA . VAL A 1 99 ? -1.716 -11.461 1.255 1 97.69 99 VAL A CA 1
ATOM 728 C C . VAL A 1 99 ? -3.021 -12.188 1.581 1 97.69 99 VAL A C 1
ATOM 730 O O . VAL A 1 99 ? -3.955 -11.586 2.115 1 97.69 99 VAL A O 1
ATOM 733 N N . VAL A 1 100 ? -3.068 -13.492 1.261 1 97.31 100 VAL A N 1
ATOM 734 C CA . VAL A 1 100 ? -4.25 -14.289 1.573 1 97.31 100 VAL A CA 1
ATOM 735 C C . VAL A 1 100 ? -4.473 -14.312 3.084 1 97.31 100 VAL A C 1
ATOM 737 O O . VAL A 1 100 ? -5.605 -14.172 3.553 1 97.31 100 VAL A O 1
ATOM 740 N N . THR A 1 101 ? -3.402 -14.453 3.797 1 96.44 101 THR A N 1
ATOM 741 C CA . THR A 1 101 ? -3.471 -14.461 5.254 1 96.44 101 THR A CA 1
ATOM 742 C C . THR A 1 101 ? -4.07 -13.156 5.773 1 96.44 101 THR A C 1
ATOM 744 O O . THR A 1 101 ? -4.965 -13.172 6.621 1 96.44 101 THR A O 1
ATOM 747 N N . ALA A 1 102 ? -3.598 -12.086 5.23 1 94.81 102 ALA A N 1
ATOM 748 C CA . ALA A 1 102 ? -4.098 -10.781 5.648 1 94.81 102 ALA A CA 1
ATOM 749 C C . ALA A 1 102 ? -5.574 -10.625 5.297 1 94.81 102 ALA A C 1
ATOM 751 O O . ALA A 1 102 ? -6.344 -10.039 6.07 1 94.81 102 ALA A O 1
ATOM 752 N N . LEU A 1 103 ? -5.957 -11.102 4.176 1 96.31 103 LEU A N 1
ATOM 753 C CA . LEU A 1 103 ? -7.328 -10.961 3.695 1 96.31 103 LEU A CA 1
ATOM 754 C C . LEU A 1 103 ? -8.297 -11.727 4.59 1 96.31 103 LEU A C 1
ATOM 756 O O . LEU A 1 103 ? -9.406 -11.258 4.855 1 96.31 103 LEU A O 1
ATOM 760 N N . LEU A 1 104 ? -7.848 -12.898 5.102 1 94.69 104 LEU A N 1
ATOM 761 C CA . LEU A 1 104 ? -8.758 -13.805 5.801 1 94.69 104 LEU A CA 1
ATOM 762 C C . LEU A 1 104 ? -8.648 -13.617 7.309 1 94.69 104 LEU A C 1
ATOM 764 O O . LEU A 1 104 ? -9.469 -14.156 8.062 1 94.69 104 LEU A O 1
ATOM 768 N N . ALA A 1 105 ? -7.641 -12.875 7.715 1 91.94 105 ALA A N 1
ATOM 769 C CA . ALA A 1 105 ? -7.422 -12.68 9.148 1 91.94 105 ALA A CA 1
ATOM 770 C C . ALA A 1 105 ? -8.555 -11.859 9.766 1 91.94 105 ALA A C 1
ATOM 772 O O . ALA A 1 105 ? -9.141 -11 9.102 1 91.94 105 ALA A O 1
ATOM 773 N N . PRO A 1 106 ? -8.812 -12.211 11 1 86.62 106 PRO A N 1
ATOM 774 C CA . PRO A 1 106 ? -9.727 -11.312 11.703 1 86.62 106 PRO A CA 1
ATOM 775 C C . PRO A 1 106 ? -9.203 -9.883 11.789 1 86.62 106 PRO A C 1
ATOM 777 O O . PRO A 1 106 ? -7.996 -9.664 11.938 1 86.62 106 PRO A O 1
ATOM 780 N N . LEU A 1 107 ? -10.086 -9.023 11.531 1 82.75 107 LEU A N 1
ATOM 781 C CA . LEU A 1 107 ? -9.68 -7.621 11.578 1 82.75 107 LEU A CA 1
ATOM 782 C C . LEU A 1 107 ? -9.758 -7.078 13 1 82.75 107 LEU A C 1
ATOM 784 O O . LEU A 1 107 ? -10.797 -7.188 13.656 1 82.75 107 LEU A O 1
ATOM 788 N N . GLU A 1 108 ? -8.562 -6.68 13.438 1 74.62 108 GLU A N 1
ATOM 789 C CA . GLU A 1 108 ? -8.555 -6.023 14.742 1 74.62 108 GLU A CA 1
ATOM 790 C C . GLU A 1 108 ? -9.289 -4.688 14.695 1 74.62 108 GLU A C 1
ATOM 792 O O . GLU A 1 108 ? -9.383 -4.062 13.641 1 74.62 108 GLU A O 1
ATOM 797 N N . GLU A 1 109 ? -9.797 -4.348 15.773 1 69.31 109 GLU A N 1
ATOM 798 C CA . GLU A 1 109 ? -10.492 -3.072 15.891 1 69.31 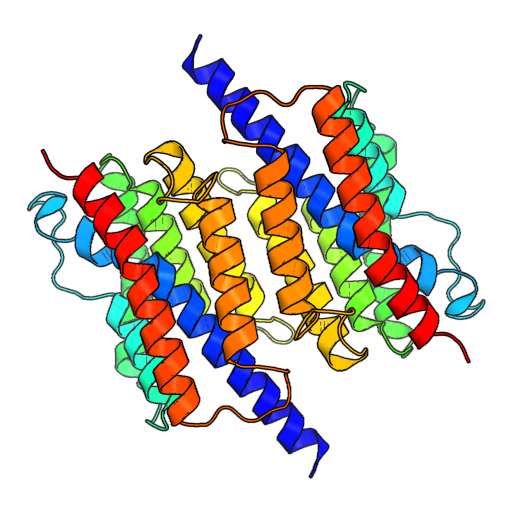109 GLU A CA 1
ATOM 799 C C . GLU A 1 109 ? -9.594 -1.91 15.477 1 69.31 109 GLU A C 1
ATOM 801 O O . GLU A 1 109 ? -8.422 -1.859 15.867 1 69.31 109 GLU A O 1
ATOM 806 N N . GLY A 1 110 ? -10.078 -1.095 14.594 1 63.41 110 GLY A N 1
ATOM 807 C CA . GLY A 1 110 ? -9.367 0.105 14.188 1 63.41 110 GLY A CA 1
ATOM 808 C C . GLY A 1 110 ? -8.414 -0.131 13.031 1 63.41 110 GLY A C 1
ATOM 809 O O . GLY A 1 110 ? -7.73 0.793 12.586 1 63.41 110 GLY A O 1
ATOM 810 N N . ARG A 1 111 ? -8.375 -1.403 12.711 1 75.06 111 ARG A N 1
ATOM 811 C CA . ARG A 1 111 ? -7.492 -1.685 11.578 1 75.06 111 ARG A CA 1
ATOM 812 C C . ARG A 1 111 ? -8.281 -1.826 10.289 1 75.06 111 ARG A C 1
ATOM 814 O O . ARG A 1 111 ? -9.461 -2.197 10.305 1 75.06 111 ARG A O 1
ATOM 821 N N . ASP A 1 112 ? -7.559 -1.359 9.289 1 86.12 112 ASP A N 1
ATOM 822 C CA . ASP A 1 112 ? -8.18 -1.452 7.973 1 86.12 112 ASP A CA 1
ATOM 823 C C . ASP A 1 112 ? -7.535 -2.564 7.145 1 86.12 112 ASP A C 1
ATOM 825 O O . ASP A 1 112 ? -6.312 -2.693 7.109 1 86.12 112 ASP A O 1
ATOM 829 N N . ARG A 1 113 ? -8.352 -3.34 6.582 1 92.44 113 ARG A N 1
ATOM 830 C CA . ARG A 1 113 ? -7.898 -4.484 5.801 1 92.44 113 ARG A CA 1
ATOM 831 C C . ARG A 1 113 ? -7.246 -4.031 4.496 1 92.44 113 ARG A C 1
ATOM 833 O O . ARG A 1 113 ? -6.219 -4.578 4.09 1 92.44 113 ARG A O 1
ATOM 840 N N . LEU A 1 114 ? -7.836 -3.031 3.93 1 95.5 114 LEU A N 1
ATOM 841 C CA . LEU A 1 114 ? -7.422 -2.65 2.584 1 95.5 114 LEU A CA 1
ATOM 842 C C . LEU A 1 114 ? -5.961 -2.215 2.566 1 95.5 114 LEU A C 1
ATOM 844 O O . LEU A 1 114 ? -5.168 -2.717 1.768 1 95.5 114 LEU A O 1
ATOM 848 N N . PRO A 1 115 ? -5.473 -1.391 3.486 1 95.44 115 PRO A N 1
ATOM 849 C CA . PRO A 1 115 ? -4.051 -1.038 3.482 1 95.44 115 PRO A CA 1
ATOM 850 C C . PRO A 1 115 ? -3.145 -2.244 3.709 1 95.44 115 PRO A C 1
ATOM 852 O O . PRO A 1 115 ? -2.059 -2.322 3.129 1 95.44 115 PRO A O 1
ATOM 855 N N . GLN A 1 116 ? -3.578 -3.18 4.516 1 94.25 116 GLN A N 1
ATOM 856 C CA . GLN A 1 116 ? -2.768 -4.363 4.789 1 94.25 116 GLN A CA 1
ATOM 857 C C . GLN A 1 116 ? -2.635 -5.234 3.545 1 94.25 116 GLN A C 1
ATOM 859 O O . GLN A 1 116 ? -1.535 -5.672 3.201 1 94.25 116 GLN A O 1
ATOM 864 N N . VAL A 1 117 ? -3.768 -5.449 2.947 1 97.44 117 VAL A N 1
ATOM 865 C CA . VAL A 1 117 ? -3.773 -6.273 1.744 1 97.44 117 VAL A CA 1
ATOM 866 C C . VAL A 1 117 ? -2.992 -5.574 0.633 1 97.44 117 VAL A C 1
ATOM 868 O O . VAL A 1 117 ? -2.221 -6.215 -0.088 1 97.44 117 VAL A O 1
ATOM 871 N N . SER A 1 118 ? -3.146 -4.289 0.544 1 97.38 118 SER A N 1
ATOM 872 C CA . SER A 1 118 ? -2.422 -3.518 -0.461 1 97.38 118 SER A CA 1
ATOM 873 C C . SER A 1 118 ? -0.916 -3.59 -0.234 1 97.38 118 SER A C 1
ATOM 875 O O . SER A 1 118 ? -0.146 -3.748 -1.184 1 97.38 118 SER A O 1
ATOM 877 N N . ALA A 1 119 ? -0.536 -3.492 1.009 1 95.31 119 ALA A N 1
ATOM 878 C CA . ALA A 1 119 ? 0.882 -3.605 1.342 1 95.31 119 ALA A CA 1
ATOM 879 C C . ALA A 1 119 ? 1.431 -4.973 0.949 1 95.31 119 ALA A C 1
ATOM 881 O O . ALA A 1 119 ? 2.541 -5.078 0.425 1 95.31 119 ALA A O 1
ATOM 882 N N . GLY A 1 120 ? 0.652 -5.938 1.272 1 96.75 120 GLY A N 1
ATOM 883 C CA . GLY A 1 120 ? 1.05 -7.273 0.859 1 96.75 120 GLY A CA 1
ATOM 884 C C . GLY A 1 120 ? 1.237 -7.406 -0.641 1 96.75 120 GLY A C 1
ATOM 885 O O . GLY A 1 120 ? 2.211 -8.008 -1.101 1 96.75 120 GLY A O 1
ATOM 886 N N . ALA A 1 121 ? 0.264 -6.848 -1.343 1 98.38 121 ALA A N 1
ATOM 887 C CA . ALA A 1 121 ? 0.346 -6.891 -2.801 1 98.38 121 ALA A CA 1
ATOM 888 C C . ALA A 1 121 ? 1.596 -6.168 -3.299 1 98.38 121 ALA A C 1
ATOM 890 O O . ALA A 1 121 ? 2.24 -6.617 -4.25 1 98.38 121 ALA A O 1
ATOM 891 N N . LEU A 1 122 ? 1.938 -5.105 -2.66 1 97.38 122 LEU A N 1
ATOM 892 C CA . LEU A 1 122 ? 3.139 -4.375 -3.049 1 97.38 122 LEU A CA 1
ATOM 893 C C . LEU A 1 122 ? 4.391 -5.199 -2.775 1 97.38 122 LEU A C 1
ATOM 895 O O . LEU A 1 122 ? 5.363 -5.129 -3.531 1 97.38 122 LEU A O 1
ATOM 899 N N . ARG A 1 123 ? 4.395 -5.961 -1.705 1 96.25 123 ARG A N 1
ATOM 900 C CA . ARG A 1 123 ? 5.52 -6.848 -1.429 1 96.25 123 ARG A CA 1
ATOM 901 C C . ARG A 1 123 ? 5.68 -7.887 -2.533 1 96.25 123 ARG A C 1
ATOM 903 O O . ARG A 1 123 ? 6.805 -8.219 -2.92 1 96.25 123 ARG A O 1
ATOM 910 N N . VAL A 1 124 ? 4.559 -8.375 -3.004 1 97.44 124 VAL A N 1
ATOM 911 C CA . VAL A 1 124 ? 4.605 -9.32 -4.117 1 97.44 124 VAL A CA 1
ATOM 912 C C . VAL A 1 124 ? 5.227 -8.648 -5.34 1 97.44 124 VAL A C 1
ATOM 914 O O . VAL A 1 124 ? 6.129 -9.203 -5.969 1 97.44 124 VAL A O 1
ATOM 917 N N . ALA A 1 125 ? 4.785 -7.484 -5.66 1 96.75 125 ALA A N 1
ATOM 918 C CA . ALA A 1 125 ? 5.289 -6.742 -6.816 1 96.75 125 ALA A CA 1
ATOM 919 C C . ALA A 1 125 ? 6.785 -6.469 -6.68 1 96.75 125 ALA A C 1
ATOM 921 O O . ALA A 1 125 ? 7.543 -6.629 -7.641 1 96.75 125 ALA A O 1
ATOM 922 N N . LEU A 1 126 ? 7.203 -6.105 -5.457 1 93.94 126 LEU A N 1
ATOM 923 C CA . LEU A 1 126 ? 8.617 -5.859 -5.203 1 93.94 126 LEU A CA 1
ATOM 924 C C . LEU A 1 126 ? 9.438 -7.125 -5.43 1 93.94 126 LEU A C 1
ATOM 926 O O . LEU A 1 126 ? 10.547 -7.062 -5.961 1 93.94 126 LEU A O 1
ATOM 930 N N . GLY A 1 127 ? 8.891 -8.188 -4.945 1 93.62 127 GLY A N 1
ATOM 931 C CA . GLY A 1 127 ? 9.555 -9.461 -5.211 1 93.62 127 GLY A CA 1
ATOM 932 C C . GLY A 1 127 ? 9.688 -9.766 -6.691 1 93.62 127 GLY A C 1
ATOM 933 O O . GLY A 1 127 ? 10.734 -10.234 -7.141 1 93.62 127 GLY A O 1
ATOM 934 N N . MET A 1 128 ? 8.656 -9.5 -7.441 1 94.69 128 MET A N 1
ATOM 935 C CA . MET A 1 128 ? 8.664 -9.742 -8.883 1 94.69 128 MET A CA 1
ATOM 936 C C . MET A 1 128 ? 9.703 -8.867 -9.578 1 94.69 128 MET A C 1
ATOM 938 O O . MET A 1 128 ? 10.336 -9.297 -10.539 1 94.69 128 MET A O 1
ATOM 942 N N . ASP A 1 129 ? 9.883 -7.676 -9.148 1 92.31 129 ASP A N 1
ATOM 943 C CA . ASP A 1 129 ? 10.859 -6.758 -9.727 1 92.31 129 ASP A CA 1
ATOM 944 C C . ASP A 1 129 ? 12.258 -7.367 -9.703 1 92.31 129 ASP A C 1
ATOM 946 O O . ASP A 1 129 ? 13.102 -7.027 -10.539 1 92.31 129 ASP A O 1
ATOM 950 N N . GLY A 1 130 ? 12.5 -8.25 -8.781 1 88.31 130 GLY A N 1
ATOM 951 C CA . GLY A 1 130 ? 13.82 -8.852 -8.648 1 88.31 130 GLY A CA 1
ATOM 952 C C . GLY A 1 130 ? 14.023 -10.062 -9.539 1 88.31 130 GLY A C 1
ATOM 953 O O . GLY A 1 130 ? 15.148 -10.531 -9.719 1 88.31 130 GLY A O 1
ATOM 954 N N . ILE A 1 131 ? 12.938 -10.547 -10.164 1 92.06 131 ILE A N 1
ATOM 955 C CA . ILE A 1 131 ? 13.125 -11.859 -10.758 1 92.06 131 ILE A CA 1
ATOM 956 C C . ILE A 1 131 ? 12.477 -11.906 -12.141 1 92.06 131 ILE A C 1
ATOM 958 O O . ILE A 1 131 ? 12.633 -12.883 -12.875 1 92.06 131 ILE A O 1
ATOM 962 N N . SER A 1 132 ? 11.711 -10.898 -12.477 1 93.75 132 SER A N 1
ATOM 963 C CA . SER A 1 132 ? 10.992 -10.891 -13.75 1 93.75 132 SER A CA 1
ATOM 964 C C . SER A 1 132 ? 10.953 -9.492 -14.359 1 93.75 132 SER A C 1
ATOM 966 O O . SER A 1 132 ? 10.828 -8.5 -13.641 1 93.75 132 SER A O 1
ATOM 968 N N . PRO A 1 133 ? 11.094 -9.406 -15.727 1 93.69 133 PRO A N 1
ATOM 969 C CA . PRO A 1 133 ? 10.883 -8.102 -16.344 1 93.69 133 PRO A CA 1
ATOM 970 C C . PRO A 1 133 ? 9.508 -7.516 -16.047 1 93.69 133 PRO A C 1
ATOM 972 O O . PRO A 1 133 ? 8.539 -8.258 -15.883 1 93.69 133 PRO A O 1
ATOM 975 N N . PRO A 1 134 ? 9.43 -6.215 -16 1 94.06 134 PRO A N 1
ATOM 976 C CA . PRO A 1 134 ? 8.117 -5.602 -15.758 1 94.06 134 PRO A CA 1
ATOM 977 C C . PRO A 1 134 ? 7.125 -5.855 -16.891 1 94.06 134 PRO A C 1
ATOM 979 O O . PRO A 1 134 ? 7.523 -6.145 -18.016 1 94.06 134 PRO A O 1
ATOM 982 N N . PRO A 1 135 ? 5.844 -5.824 -16.5 1 94.94 135 PRO A N 1
ATOM 983 C CA . PRO A 1 135 ? 4.832 -5.941 -17.562 1 94.94 135 PRO A CA 1
ATOM 984 C C . PRO A 1 135 ? 4.949 -4.84 -18.609 1 94.94 135 PRO A C 1
ATOM 986 O O . PRO A 1 135 ? 5.504 -3.771 -18.328 1 94.94 135 PRO A O 1
ATOM 989 N N . THR A 1 136 ? 4.461 -5.129 -19.766 1 93 136 THR A N 1
ATOM 990 C CA . THR A 1 136 ? 4.508 -4.188 -20.891 1 93 136 THR A CA 1
ATOM 991 C C . THR A 1 136 ? 3.896 -2.846 -20.484 1 93 136 THR A C 1
ATOM 993 O O . THR A 1 136 ? 2.787 -2.797 -19.953 1 93 136 THR A O 1
ATOM 996 N N . GLY A 1 137 ? 4.672 -1.769 -20.719 1 91.5 137 GLY A N 1
ATOM 997 C CA . GLY A 1 137 ? 4.172 -0.427 -20.453 1 91.5 137 GLY A CA 1
ATOM 998 C C . GLY A 1 137 ? 4.469 0.062 -19.062 1 91.5 137 GLY A C 1
ATOM 999 O O . GLY A 1 137 ? 4.234 1.229 -18.734 1 91.5 137 GLY A O 1
ATOM 1000 N N . ALA A 1 138 ? 4.91 -0.811 -18.203 1 93.06 138 ALA A N 1
ATOM 1001 C CA . ALA A 1 138 ? 5.23 -0.413 -16.828 1 93.06 138 ALA A CA 1
ATOM 1002 C C . ALA A 1 138 ? 6.742 -0.333 -16.625 1 93.06 138 ALA A C 1
ATOM 1004 O O . ALA A 1 138 ? 7.496 -1.115 -17.203 1 93.06 138 ALA A O 1
ATOM 1005 N N . THR A 1 139 ? 7.16 0.581 -15.805 1 92.25 139 THR A N 1
ATOM 1006 C CA . THR A 1 139 ? 8.578 0.727 -15.508 1 92.25 139 THR A CA 1
ATOM 1007 C C . THR A 1 139 ? 9.047 -0.358 -14.539 1 92.25 139 THR A C 1
ATOM 1009 O O . THR A 1 139 ? 10.219 -0.728 -14.531 1 92.25 139 THR A O 1
ATOM 1012 N N . SER A 1 140 ? 8.156 -0.835 -13.773 1 94.12 140 SER A N 1
ATOM 1013 C CA . SER A 1 140 ? 8.414 -1.879 -12.789 1 94.12 140 SER A CA 1
ATOM 1014 C C . SER A 1 140 ? 7.133 -2.605 -12.398 1 94.12 140 SER A C 1
ATOM 1016 O O . SER A 1 140 ? 6.035 -2.143 -12.703 1 94.12 140 SER A O 1
ATOM 1018 N N . TRP A 1 141 ? 7.258 -3.732 -11.773 1 96.19 141 TRP A N 1
ATOM 1019 C CA . TRP A 1 141 ? 6.098 -4.426 -11.227 1 96.19 141 TRP A CA 1
ATOM 1020 C C . TRP A 1 141 ? 5.43 -3.594 -10.133 1 96.19 141 TRP A C 1
ATOM 1022 O O . TRP A 1 141 ? 4.203 -3.594 -10.008 1 96.19 141 TRP A O 1
ATOM 1032 N N . LEU A 1 142 ? 6.219 -2.875 -9.344 1 96.25 142 LEU A N 1
ATOM 1033 C CA . LEU A 1 142 ? 5.672 -2.01 -8.305 1 96.25 142 LEU A CA 1
ATOM 1034 C C . LEU A 1 142 ? 4.773 -0.938 -8.906 1 96.25 142 LEU A C 1
ATOM 1036 O O . LEU A 1 142 ? 3.65 -0.729 -8.438 1 96.25 142 LEU A O 1
ATOM 1040 N N . ALA A 1 143 ? 5.277 -0.274 -9.945 1 96.38 143 ALA A N 1
ATOM 1041 C CA . ALA A 1 143 ? 4.461 0.729 -10.625 1 96.38 143 ALA A CA 1
ATOM 1042 C C . ALA A 1 143 ? 3.195 0.105 -11.211 1 96.38 143 ALA A C 1
ATOM 1044 O O . ALA A 1 143 ? 2.109 0.681 -11.109 1 96.38 143 ALA A O 1
ATOM 1045 N N . PHE A 1 144 ? 3.359 -1.057 -11.789 1 97.31 144 PHE A N 1
ATOM 1046 C CA . PHE A 1 144 ? 2.236 -1.783 -12.367 1 97.31 144 PHE A CA 1
ATOM 1047 C C . PHE A 1 144 ? 1.173 -2.066 -11.312 1 97.31 144 PHE A C 1
ATOM 1049 O O . PHE A 1 144 ? -0.017 -1.85 -11.555 1 97.31 144 PHE A O 1
ATOM 1056 N N . GLU A 1 145 ? 1.596 -2.537 -10.148 1 98.25 145 GLU A N 1
ATOM 1057 C CA . GLU A 1 145 ? 0.667 -2.895 -9.078 1 98.25 145 GLU A CA 1
ATOM 1058 C C . GLU A 1 145 ? -0.042 -1.66 -8.531 1 98.25 145 GLU A C 1
ATOM 1060 O O . GLU A 1 145 ? -1.262 -1.666 -8.352 1 98.25 145 GLU A O 1
ATOM 1065 N N . LEU A 1 146 ? 0.665 -0.612 -8.312 1 97.88 146 LEU A N 1
ATOM 1066 C CA . LEU A 1 146 ? 0.093 0.625 -7.789 1 97.88 146 LEU A CA 1
ATOM 1067 C C . LEU A 1 146 ? -0.955 1.185 -8.742 1 97.88 146 LEU A C 1
ATOM 1069 O O . LEU A 1 146 ? -2.047 1.567 -8.32 1 97.88 146 LEU A O 1
ATOM 1073 N N . ARG A 1 147 ? -0.64 1.221 -9.977 1 97.56 147 ARG A N 1
ATOM 1074 C CA . ARG A 1 147 ? -1.589 1.727 -10.961 1 97.56 147 ARG A CA 1
ATOM 1075 C C . ARG A 1 147 ? -2.812 0.822 -11.062 1 97.56 147 ARG A C 1
ATOM 1077 O O . ARG A 1 147 ? -3.939 1.305 -11.203 1 97.56 147 ARG A O 1
ATOM 1084 N N . GLY A 1 148 ? -2.51 -0.433 -11.055 1 97.31 148 GLY A N 1
ATOM 1085 C CA . GLY A 1 148 ? -3.625 -1.366 -11.07 1 97.31 148 GLY A CA 1
ATOM 1086 C C . GLY A 1 148 ? -4.578 -1.175 -9.906 1 97.31 148 GLY A C 1
ATOM 1087 O O . GLY A 1 148 ? -5.797 -1.229 -10.078 1 97.31 148 GLY A O 1
ATOM 1088 N N . GLN A 1 149 ? -4.066 -0.964 -8.719 1 97.5 149 GLN A N 1
ATOM 1089 C CA . GLN A 1 149 ? -4.906 -0.696 -7.559 1 97.5 149 GLN A CA 1
ATOM 1090 C C . GLN A 1 149 ? -5.68 0.609 -7.727 1 97.5 149 GLN A C 1
ATOM 1092 O O . GLN A 1 149 ? -6.867 0.682 -7.398 1 97.5 149 GLN A O 1
ATOM 1097 N N . ALA A 1 150 ? -5.004 1.593 -8.273 1 97.06 150 ALA A N 1
ATOM 1098 C CA . ALA A 1 150 ? -5.672 2.871 -8.5 1 97.06 150 ALA A CA 1
ATOM 1099 C C . ALA A 1 150 ? -6.844 2.711 -9.469 1 97.06 150 ALA A C 1
ATOM 1101 O O . ALA A 1 150 ? -7.906 3.309 -9.266 1 97.06 150 ALA A O 1
ATOM 1102 N N . GLU A 1 151 ? -6.613 1.953 -10.484 1 96.06 151 GLU A N 1
ATOM 1103 C CA . GLU A 1 151 ? -7.664 1.704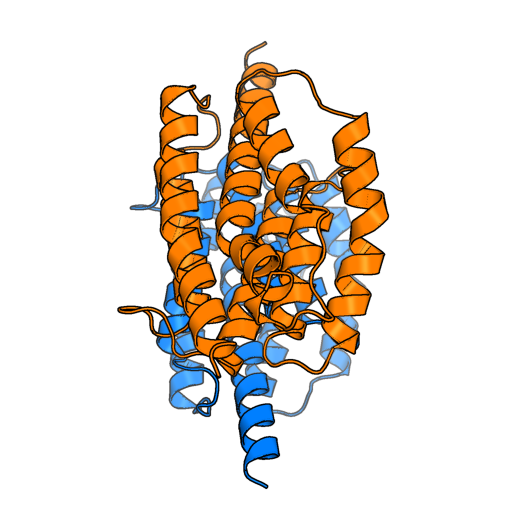 -11.469 1 96.06 151 GLU A CA 1
ATOM 1104 C C . GLU A 1 151 ? -8.867 1.021 -10.82 1 96.06 151 GLU A C 1
ATOM 1106 O O . GLU A 1 151 ? -10.016 1.349 -11.141 1 96.06 151 GLU A O 1
ATOM 1111 N N . LEU A 1 152 ? -8.617 0.095 -9.961 1 96.06 152 LEU A N 1
ATOM 1112 C CA . LEU A 1 152 ? -9.703 -0.578 -9.25 1 96.06 152 LEU A CA 1
ATOM 1113 C C . LEU A 1 152 ? -10.469 0.406 -8.375 1 96.06 152 LEU A C 1
ATOM 1115 O O . LEU A 1 152 ? -11.695 0.335 -8.289 1 96.06 152 LEU A O 1
ATOM 1119 N N . VAL A 1 153 ? -9.766 1.286 -7.727 1 94.69 153 VAL A N 1
ATOM 1120 C CA . VAL A 1 153 ? -10.398 2.305 -6.898 1 94.69 153 VAL A CA 1
ATOM 1121 C C . VAL A 1 153 ? -11.297 3.188 -7.766 1 94.69 153 VAL A C 1
ATOM 1123 O O . VAL A 1 153 ? -12.422 3.512 -7.379 1 94.69 153 VAL A O 1
ATOM 1126 N N . ASP A 1 154 ? -10.812 3.523 -8.938 1 93.25 154 ASP A N 1
ATOM 1127 C CA . ASP A 1 154 ? -11.594 4.352 -9.859 1 93.25 154 ASP A CA 1
ATOM 1128 C C . ASP A 1 154 ? -12.867 3.631 -10.297 1 93.25 154 ASP A C 1
ATOM 1130 O O . ASP A 1 154 ? -13.906 4.262 -10.5 1 93.25 154 ASP A O 1
ATOM 1134 N N . LEU A 1 155 ? -12.727 2.418 -10.469 1 91.94 155 LEU A N 1
ATOM 1135 C CA . LEU A 1 155 ? -13.859 1.618 -10.922 1 91.94 155 LEU A CA 1
ATOM 1136 C C . LEU A 1 155 ? -14.961 1.583 -9.867 1 91.94 155 LEU A C 1
ATOM 1138 O O . LEU A 1 155 ? -16.141 1.716 -10.195 1 91.94 155 LEU A O 1
ATOM 1142 N N . VAL A 1 156 ? -14.602 1.381 -8.609 1 88.06 156 VAL A N 1
ATOM 1143 C CA . VAL A 1 156 ? -15.594 1.246 -7.543 1 88.06 156 VAL A CA 1
ATOM 1144 C C . VAL A 1 156 ? -16.188 2.613 -7.219 1 88.06 156 VAL A C 1
ATOM 1146 O O . VAL A 1 156 ? -17.344 2.705 -6.777 1 88.06 156 VAL A O 1
ATOM 1149 N N . GLY A 1 157 ? -15.453 3.686 -7.566 1 75.06 157 GLY A N 1
ATOM 1150 C CA . GLY A 1 157 ? -15.961 5.023 -7.32 1 75.06 157 GLY A CA 1
ATOM 1151 C C . GLY A 1 157 ? -15.82 5.461 -5.875 1 75.06 157 GLY A C 1
ATOM 1152 O O . GLY A 1 157 ? -15.102 4.828 -5.098 1 75.06 157 GLY A O 1
ATOM 1153 N N . PRO A 1 158 ? -16.453 6.582 -5.656 1 69.31 158 PRO A N 1
ATOM 1154 C CA . PRO A 1 158 ? -16.266 7.176 -4.328 1 69.31 158 PRO A CA 1
ATOM 1155 C C . PRO A 1 158 ? -16.828 6.297 -3.207 1 69.31 158 PRO A C 1
ATOM 1157 O O . PRO A 1 158 ? -17.828 5.598 -3.4 1 69.31 158 PRO A O 1
ATOM 1160 N N . ARG A 1 159 ? -16.062 6.477 -2.166 1 67.94 159 ARG A N 1
ATOM 1161 C CA . ARG A 1 159 ? -16.422 5.75 -0.951 1 67.94 159 ARG A CA 1
ATOM 1162 C C . ARG A 1 159 ? -17.734 6.25 -0.383 1 67.94 159 ARG A C 1
ATOM 1164 O O . ARG A 1 159 ? -18.016 7.449 -0.396 1 67.94 159 ARG A O 1
ATOM 1171 N N . GLY A 1 160 ? -18.672 5.438 -0.286 1 62.16 160 GLY A N 1
ATOM 1172 C CA . GLY A 1 160 ? -19.969 5.824 0.245 1 62.16 160 GLY A CA 1
ATOM 1173 C C . GLY A 1 160 ? -21.125 5.457 -0.673 1 62.16 160 GLY A C 1
ATOM 1174 O O . GLY A 1 160 ? -22.281 5.527 -0.275 1 62.16 160 GLY A O 1
ATOM 1175 N N . GLU A 1 161 ? -20.484 5.238 -1.877 1 68.69 161 GLU A N 1
ATOM 1176 C CA . GLU A 1 161 ? -21.516 4.738 -2.787 1 68.69 161 GLU A CA 1
ATOM 1177 C C . GLU A 1 161 ? -21.609 3.217 -2.736 1 68.69 161 GLU A C 1
ATOM 1179 O O . GLU A 1 161 ? -20.625 2.541 -2.398 1 68.69 161 GLU A O 1
ATOM 1184 N N . GLY A 1 162 ? -22.766 2.684 -2.568 1 74.56 162 GLY A N 1
ATOM 1185 C CA . GLY A 1 162 ? -22.953 1.241 -2.572 1 74.56 162 GLY A CA 1
ATOM 1186 C C . GLY A 1 162 ? -22.328 0.564 -3.783 1 74.56 162 GLY A C 1
ATOM 1187 O O . GLY A 1 162 ? -21.984 1.227 -4.762 1 74.56 162 GLY A O 1
ATOM 1188 N N . VAL A 1 163 ? -21.828 -0.61 -3.527 1 83.25 163 VAL A N 1
ATOM 1189 C CA . VAL A 1 163 ? -21.312 -1.429 -4.617 1 83.25 163 VAL A CA 1
ATOM 1190 C C . VAL A 1 163 ? -22.406 -2.35 -5.145 1 83.25 163 VAL A C 1
ATOM 1192 O O . VAL A 1 163 ? -22.828 -3.283 -4.453 1 83.25 163 VAL A O 1
ATOM 1195 N N . SER A 1 164 ? -22.812 -2.033 -6.355 1 86.81 164 SER A N 1
ATOM 1196 C CA . SER A 1 164 ? -23.828 -2.902 -6.961 1 86.81 164 SER A CA 1
ATOM 1197 C C . SER A 1 164 ? -23.219 -4.234 -7.383 1 86.81 164 SER A C 1
ATOM 1199 O O . SER A 1 164 ? -22 -4.363 -7.492 1 86.81 164 SER A O 1
ATOM 1201 N N . GLN A 1 165 ? -24.078 -5.168 -7.699 1 89.88 165 GLN A N 1
ATOM 1202 C CA . GLN A 1 165 ? -23.609 -6.477 -8.148 1 89.88 165 GLN A CA 1
ATOM 1203 C C . GLN A 1 165 ? -22.922 -6.375 -9.508 1 89.88 165 GLN A C 1
ATOM 1205 O O . GLN A 1 165 ? -21.922 -7.055 -9.75 1 89.88 165 GLN A O 1
ATOM 1210 N N . ASP A 1 166 ? -23.438 -5.52 -10.328 1 90.44 166 ASP A N 1
ATOM 1211 C CA . ASP A 1 166 ? -22.828 -5.32 -11.641 1 90.44 166 ASP A CA 1
ATOM 1212 C C . ASP A 1 166 ? -21.438 -4.734 -11.516 1 90.44 166 ASP A C 1
ATOM 1214 O O . ASP A 1 166 ? -20.5 -5.172 -12.203 1 90.44 166 ASP A O 1
ATOM 1218 N N . LEU A 1 167 ? -21.312 -3.852 -10.625 1 91.19 167 LEU A N 1
ATOM 1219 C CA . LEU A 1 167 ? -20 -3.242 -10.391 1 91.19 167 LEU A CA 1
ATOM 1220 C C . LEU A 1 167 ? -19.031 -4.254 -9.797 1 91.19 167 LEU A C 1
ATOM 1222 O O . LEU A 1 167 ? -17.859 -4.297 -10.18 1 91.19 167 LEU A O 1
ATOM 1226 N N . LEU A 1 168 ? -19.547 -5.02 -8.836 1 93.19 168 LEU A N 1
ATOM 1227 C CA . LEU A 1 168 ? -18.719 -6.062 -8.242 1 93.19 168 LEU A CA 1
ATOM 1228 C C . LEU A 1 168 ? -18.188 -7.016 -9.312 1 93.19 168 LEU A C 1
ATOM 1230 O O . LEU A 1 168 ? -17.031 -7.418 -9.273 1 93.19 168 LEU A O 1
AT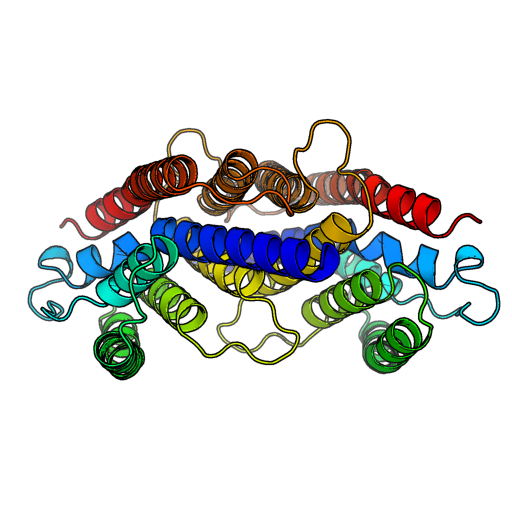OM 1234 N N . PHE A 1 169 ? -19.016 -7.328 -10.234 1 94 169 PHE A N 1
ATOM 1235 C CA . PHE A 1 169 ? -18.609 -8.203 -11.328 1 94 169 PHE A CA 1
ATOM 1236 C C . PHE A 1 169 ? -17.516 -7.551 -12.18 1 94 169 PHE A C 1
ATOM 1238 O O . PHE A 1 169 ? -16.547 -8.203 -12.547 1 94 169 PHE A O 1
ATOM 1245 N N . GLU A 1 170 ? -17.688 -6.348 -12.461 1 94.31 170 GLU A N 1
ATOM 1246 C CA . GLU A 1 170 ? -16.688 -5.613 -13.242 1 94.31 170 GLU A CA 1
ATOM 1247 C C . GLU A 1 170 ? -15.352 -5.566 -12.516 1 94.31 170 GLU A C 1
ATOM 1249 O O . GLU A 1 170 ? -14.297 -5.789 -13.117 1 94.31 170 GLU A O 1
ATOM 1254 N N . VAL A 1 171 ? -15.414 -5.27 -11.234 1 95.44 171 VAL A N 1
ATOM 1255 C CA . VAL A 1 171 ? -14.211 -5.211 -10.422 1 95.44 171 VAL A CA 1
ATOM 1256 C C . VAL A 1 171 ? -13.523 -6.574 -10.406 1 95.44 171 VAL A C 1
ATOM 1258 O O . VAL A 1 171 ? -12.305 -6.668 -10.562 1 95.44 171 VAL A O 1
ATOM 1261 N N . ARG A 1 172 ? -14.336 -7.566 -10.242 1 96 172 ARG A N 1
ATOM 1262 C CA . ARG A 1 172 ? -13.805 -8.922 -10.234 1 96 172 ARG A CA 1
ATOM 1263 C C . ARG A 1 172 ? -13.156 -9.266 -11.57 1 96 172 ARG A C 1
ATOM 1265 O O . ARG A 1 172 ? -12.055 -9.828 -11.609 1 96 172 ARG A O 1
ATOM 1272 N N . ASN A 1 173 ? -13.773 -8.938 -12.602 1 96 173 ASN A N 1
ATOM 1273 C CA . ASN A 1 173 ? -13.258 -9.219 -13.938 1 96 173 ASN A CA 1
ATOM 1274 C C . ASN A 1 173 ? -11.953 -8.461 -14.195 1 96 173 ASN A C 1
ATOM 1276 O O . ASN A 1 173 ? -11 -9.031 -14.734 1 96 173 ASN A O 1
ATOM 1280 N N . GLU A 1 174 ? -11.938 -7.242 -13.82 1 95.81 174 GLU A N 1
ATOM 1281 C CA . GLU A 1 174 ? -10.734 -6.43 -14.008 1 95.81 174 GLU A CA 1
ATOM 1282 C C . GLU A 1 174 ? -9.57 -6.98 -13.195 1 95.81 174 GLU A C 1
ATOM 1284 O O . GLU A 1 174 ? -8.461 -7.129 -13.711 1 95.81 174 GLU A O 1
ATOM 1289 N N . SER A 1 175 ? -9.828 -7.254 -11.938 1 95.94 175 SER A N 1
ATOM 1290 C CA . SER A 1 175 ? -8.781 -7.82 -11.086 1 95.94 175 SER A CA 1
ATOM 1291 C C . SER A 1 175 ? -8.273 -9.148 -11.641 1 95.94 175 SER A C 1
ATOM 1293 O O . SER A 1 175 ? -7.074 -9.422 -11.609 1 95.94 175 SER A O 1
ATOM 1295 N N . GLY A 1 176 ? -9.203 -9.945 -12.148 1 94.75 176 GLY A N 1
ATOM 1296 C CA . GLY A 1 176 ? -8.844 -11.219 -12.758 1 94.75 176 GLY A CA 1
ATOM 1297 C C . GLY A 1 176 ? -7.992 -11.07 -14 1 94.75 176 GLY A C 1
ATOM 1298 O O . GLY A 1 176 ? -7.02 -11.805 -14.18 1 94.75 176 GLY A O 1
ATOM 1299 N N . ALA A 1 177 ? -8.398 -10.141 -14.797 1 93.75 177 ALA A N 1
ATOM 1300 C CA . ALA A 1 177 ? -7.629 -9.891 -16.016 1 93.75 177 ALA A CA 1
ATOM 1301 C C . ALA A 1 177 ? -6.195 -9.477 -15.68 1 93.75 177 ALA A C 1
ATOM 1303 O O . ALA A 1 177 ? -5.246 -9.977 -16.281 1 93.75 177 ALA A O 1
ATOM 1304 N N . GLN A 1 178 ? -6.02 -8.664 -14.75 1 91.38 178 GLN A N 1
ATOM 1305 C CA . GLN A 1 178 ? -4.699 -8.18 -14.375 1 91.38 178 GLN A CA 1
ATOM 1306 C C . GLN A 1 178 ? -3.887 -9.266 -13.68 1 91.38 178 GLN A C 1
ATOM 1308 O O . GLN A 1 178 ? -2.656 -9.289 -13.766 1 91.38 178 GLN A O 1
ATOM 1313 N N . SER A 1 179 ? -4.617 -10.125 -12.961 1 95.75 179 SER A N 1
ATOM 1314 C CA . SER A 1 179 ? -3.939 -11.227 -12.273 1 95.75 179 SER A CA 1
ATOM 1315 C C . SER A 1 179 ? -3.215 -12.133 -13.266 1 95.75 179 SER A C 1
ATOM 1317 O O . SER A 1 179 ? -2.248 -12.805 -12.906 1 95.75 179 SER A O 1
ATOM 1319 N N . MET A 1 180 ? -3.686 -12.156 -14.539 1 96.19 180 MET A N 1
ATOM 1320 C CA . MET A 1 180 ? -3.072 -12.984 -15.578 1 96.19 180 MET A CA 1
ATOM 1321 C C . MET A 1 180 ? -1.644 -12.531 -15.859 1 96.19 180 MET A C 1
ATOM 1323 O O . MET A 1 180 ? -0.799 -13.344 -16.25 1 96.19 180 MET A O 1
ATOM 1327 N N . THR A 1 181 ? -1.39 -11.273 -15.695 1 97.38 181 THR A N 1
ATOM 1328 C CA . THR A 1 181 ? -0.038 -10.758 -15.898 1 97.38 181 THR A CA 1
ATOM 1329 C C . THR A 1 181 ? 0.931 -11.391 -14.898 1 97.38 181 THR A C 1
ATOM 1331 O O . THR A 1 181 ? 2.002 -11.867 -15.281 1 97.38 181 THR A O 1
ATOM 1334 N N . TYR A 1 182 ? 0.56 -11.469 -13.641 1 96.94 182 TYR A N 1
ATOM 1335 C CA . TYR A 1 182 ? 1.377 -12.117 -12.617 1 96.94 182 TYR A CA 1
ATOM 1336 C C . TYR A 1 182 ? 1.523 -13.609 -12.906 1 96.94 182 TYR A C 1
ATOM 1338 O O . TYR A 1 182 ? 2.625 -14.156 -12.828 1 96.94 182 TYR A O 1
ATOM 1346 N N . ARG A 1 183 ? 0.376 -14.188 -13.227 1 94.94 183 ARG A N 1
ATOM 1347 C CA . ARG A 1 183 ? 0.349 -15.609 -13.531 1 94.94 183 ARG A CA 1
ATOM 1348 C C . ARG A 1 183 ? 1.315 -15.953 -14.664 1 94.94 183 ARG A C 1
ATOM 1350 O O . ARG A 1 183 ? 2.121 -16.875 -14.539 1 94.94 183 ARG A O 1
ATOM 1357 N N . ASN A 1 184 ? 1.222 -15.234 -15.711 1 95.75 184 ASN A N 1
ATOM 1358 C CA . ASN A 1 184 ? 2.047 -15.484 -16.891 1 95.75 184 ASN A CA 1
ATOM 1359 C C . ASN A 1 184 ? 3.525 -15.25 -16.594 1 95.75 184 ASN A C 1
ATOM 1361 O O . ASN A 1 184 ? 4.387 -15.992 -17.078 1 95.75 184 ASN A O 1
ATOM 1365 N N . ALA A 1 185 ? 3.818 -14.281 -15.852 1 95.94 185 ALA A N 1
ATOM 1366 C CA . ALA A 1 185 ? 5.207 -14.016 -15.477 1 95.94 185 ALA A CA 1
ATOM 1367 C C . ALA A 1 185 ? 5.777 -15.164 -14.656 1 95.94 185 ALA A C 1
ATOM 1369 O O . ALA A 1 185 ? 6.914 -15.594 -14.875 1 95.94 185 ALA A O 1
ATOM 1370 N N . MET A 1 186 ? 4.996 -15.664 -13.664 1 93.75 186 MET A N 1
ATOM 1371 C CA . MET A 1 186 ? 5.434 -16.781 -12.844 1 93.75 186 MET A CA 1
ATOM 1372 C C . MET A 1 186 ? 5.633 -18.047 -13.688 1 93.75 186 MET A C 1
ATOM 1374 O O . MET A 1 186 ? 6.613 -18.766 -13.508 1 93.75 186 MET A O 1
ATOM 1378 N N . LYS A 1 187 ? 4.719 -18.234 -14.602 1 93 187 LYS A N 1
ATOM 1379 C CA . LYS A 1 187 ? 4.855 -19.375 -15.508 1 93 187 LYS A CA 1
ATOM 1380 C C . LYS A 1 187 ? 6.152 -19.281 -16.312 1 93 187 LYS A C 1
ATOM 1382 O O . LYS A 1 187 ? 6.859 -20.281 -16.469 1 93 187 LYS A O 1
ATOM 1387 N N . ALA A 1 188 ? 6.414 -18.109 -16.797 1 93 188 ALA A N 1
ATOM 1388 C CA . ALA A 1 188 ? 7.621 -17.891 -17.594 1 93 188 ALA A CA 1
ATOM 1389 C C . ALA A 1 188 ? 8.875 -18.141 -16.75 1 93 188 ALA A C 1
ATOM 1391 O O . ALA A 1 188 ? 9.875 -18.672 -17.266 1 93 188 ALA A O 1
ATOM 1392 N N . LEU A 1 189 ? 8.82 -17.797 -15.523 1 90.44 189 LEU A N 1
ATOM 1393 C CA . LEU A 1 189 ? 9.945 -17.969 -14.609 1 90.44 189 LEU A CA 1
ATOM 1394 C C . LEU A 1 189 ? 10.195 -19.453 -14.336 1 90.44 189 LEU A C 1
ATOM 1396 O O . LEU A 1 189 ? 11.344 -19.859 -14.188 1 90.44 189 LEU A O 1
ATOM 1400 N N . LEU A 1 190 ? 9.188 -20.219 -14.234 1 88.19 190 LEU A N 1
ATOM 1401 C CA . LEU A 1 190 ? 9.305 -21.609 -13.805 1 88.19 190 LEU A CA 1
ATOM 1402 C C . LEU A 1 190 ? 9.469 -22.531 -15.008 1 88.19 190 LEU A C 1
ATOM 1404 O O . LEU A 1 190 ? 9.727 -23.734 -14.844 1 88.19 190 LEU A O 1
ATOM 1408 N N . ARG A 1 191 ? 9.156 -21.984 -16.125 1 83.31 191 ARG A N 1
ATOM 1409 C CA . ARG A 1 191 ? 9.367 -22.828 -17.312 1 83.31 191 ARG A CA 1
ATOM 1410 C C . ARG A 1 191 ? 10.836 -23.203 -17.469 1 83.31 191 ARG A C 1
ATOM 1412 O O . ARG A 1 191 ? 11.711 -22.344 -17.328 1 83.31 191 ARG A O 1
ATOM 1419 N N . PRO A 1 192 ? 11.039 -24.516 -17.625 1 67.19 192 PRO A N 1
ATOM 1420 C CA . PRO A 1 192 ? 12.406 -24.969 -17.844 1 67.19 192 PRO A CA 1
ATOM 1421 C C . PRO A 1 192 ? 13.008 -24.406 -19.141 1 67.19 192 PRO A C 1
ATOM 1423 O O . PRO A 1 192 ? 12.273 -24.094 -20.078 1 67.19 192 PRO A O 1
ATOM 1426 N N . MET B 1 1 ? 30.703 -9.172 -6.086 1 67.88 1 MET B N 1
ATOM 1427 C CA . MET B 1 1 ? 30.812 -7.715 -6.129 1 67.88 1 MET B CA 1
ATOM 1428 C C . MET B 1 1 ? 29.609 -7.098 -6.832 1 67.88 1 MET B C 1
ATOM 1430 O O . MET B 1 1 ? 28.953 -6.215 -6.285 1 67.88 1 MET B O 1
ATOM 1434 N N . GLN B 1 2 ? 29.141 -7.668 -7.91 1 65.75 2 GLN B N 1
ATOM 1435 C CA . GLN B 1 2 ? 28.031 -7.156 -8.695 1 65.75 2 GLN B CA 1
ATOM 1436 C C . GLN B 1 2 ? 26.703 -7.352 -7.953 1 65.75 2 GLN B C 1
ATOM 1438 O O . GLN B 1 2 ? 25.875 -6.445 -7.918 1 65.75 2 GLN B O 1
ATOM 1443 N N . GLU B 1 3 ? 26.5 -8.484 -7.195 1 71.12 3 GLU B N 1
ATOM 1444 C CA . GLU B 1 3 ? 25.266 -8.773 -6.473 1 71.12 3 GLU B CA 1
ATOM 1445 C C . GLU B 1 3 ? 25.094 -7.84 -5.273 1 71.12 3 GLU B C 1
ATOM 1447 O O . GLU B 1 3 ? 23.984 -7.41 -4.965 1 71.12 3 GLU B O 1
ATOM 1452 N N . SER B 1 4 ? 26.156 -7.496 -4.691 1 66.56 4 SER B N 1
ATOM 1453 C CA . SER B 1 4 ? 26.125 -6.605 -3.537 1 66.56 4 SER B CA 1
ATOM 1454 C C . SER B 1 4 ? 25.75 -5.184 -3.945 1 66.56 4 SER B C 1
ATOM 1456 O O . SER B 1 4 ? 25 -4.508 -3.248 1 66.56 4 SER B O 1
ATOM 1458 N N . VAL B 1 5 ? 26.344 -4.812 -5.098 1 62.34 5 VAL B N 1
ATOM 1459 C CA . VAL B 1 5 ? 26.047 -3.473 -5.594 1 62.34 5 VAL B CA 1
ATOM 1460 C C . VAL B 1 5 ? 24.562 -3.379 -5.977 1 62.34 5 VAL B C 1
ATOM 1462 O O . VAL B 1 5 ? 23.891 -2.4 -5.645 1 62.34 5 VAL B O 1
ATOM 1465 N N . ARG B 1 6 ? 24.016 -4.371 -6.504 1 74 6 ARG B N 1
ATOM 1466 C CA . ARG B 1 6 ? 22.609 -4.375 -6.898 1 74 6 ARG B CA 1
ATOM 1467 C C . ARG B 1 6 ? 21.703 -4.344 -5.676 1 74 6 ARG B C 1
ATOM 1469 O O . ARG B 1 6 ? 20.656 -3.68 -5.684 1 74 6 ARG B O 1
ATOM 1476 N N . SER B 1 7 ? 22.125 -5.098 -4.699 1 75.44 7 SER B N 1
ATOM 1477 C CA . SER B 1 7 ? 21.359 -5.109 -3.459 1 75.44 7 SER B CA 1
ATOM 1478 C C . SER B 1 7 ? 21.359 -3.738 -2.793 1 75.44 7 SER B C 1
ATOM 1480 O O . SER B 1 7 ? 20.328 -3.287 -2.283 1 75.44 7 SER B O 1
ATOM 1482 N N . ALA B 1 8 ? 22.5 -3.088 -2.908 1 75.81 8 ALA B N 1
ATOM 1483 C CA . ALA B 1 8 ? 22.609 -1.748 -2.336 1 75.81 8 ALA B CA 1
ATOM 1484 C C . ALA B 1 8 ? 21.766 -0.747 -3.115 1 75.81 8 ALA B C 1
ATOM 1486 O O . ALA B 1 8 ? 21.125 0.123 -2.525 1 75.81 8 ALA B O 1
ATOM 1487 N N . ASP B 1 9 ? 21.797 -0.905 -4.352 1 77.06 9 ASP B N 1
ATOM 1488 C CA . ASP B 1 9 ? 21.016 -0.025 -5.211 1 77.06 9 ASP B CA 1
ATOM 1489 C C . ASP B 1 9 ? 19.516 -0.221 -4.98 1 77.06 9 ASP B C 1
ATOM 1491 O O . ASP B 1 9 ? 18.766 0.751 -4.906 1 77.06 9 ASP B O 1
ATOM 1495 N N . ARG B 1 10 ? 19.141 -1.432 -4.758 1 79.06 10 ARG B N 1
ATOM 1496 C CA . ARG B 1 10 ? 17.734 -1.731 -4.469 1 79.06 10 ARG B CA 1
ATOM 1497 C C . ARG B 1 10 ? 17.312 -1.128 -3.133 1 79.06 10 ARG B C 1
ATOM 1499 O O . ARG B 1 10 ? 16.219 -0.557 -3.023 1 79.06 10 ARG B O 1
ATOM 1506 N N . HIS B 1 11 ? 18.188 -1.223 -2.236 1 81.25 11 HIS B N 1
ATOM 1507 C CA . HIS B 1 11 ? 17.906 -0.666 -0.917 1 81.25 11 HIS B CA 1
ATOM 1508 C C . HIS B 1 11 ? 17.781 0.854 -0.975 1 81.25 11 HIS B C 1
ATOM 1510 O O . HIS B 1 11 ? 16.922 1.436 -0.32 1 81.25 11 HIS B O 1
ATOM 1516 N N . HIS B 1 12 ? 18.609 1.412 -1.778 1 85.44 12 HIS B N 1
ATOM 1517 C CA . HIS B 1 12 ? 18.594 2.865 -1.901 1 85.44 12 HIS B CA 1
ATOM 1518 C C . HIS B 1 12 ? 17.312 3.346 -2.566 1 85.44 12 HIS B C 1
ATOM 1520 O O . HIS B 1 12 ? 16.703 4.332 -2.131 1 85.44 12 HIS B O 1
ATOM 1526 N N . VAL B 1 13 ? 16.844 2.643 -3.543 1 88.06 13 VAL B N 1
ATOM 1527 C CA . VAL B 1 13 ? 15.609 2.969 -4.234 1 88.06 13 VAL B CA 1
ATOM 1528 C C . VAL B 1 13 ? 14.43 2.811 -3.279 1 88.06 13 VAL B C 1
ATOM 1530 O O . VAL B 1 13 ? 13.594 3.711 -3.158 1 88.06 13 VAL B O 1
ATOM 1533 N N . ASP B 1 14 ? 14.43 1.713 -2.541 1 90.62 14 ASP B N 1
ATOM 1534 C CA . ASP B 1 14 ? 13.328 1.441 -1.617 1 90.62 14 ASP B CA 1
ATOM 1535 C C . ASP B 1 14 ? 13.281 2.486 -0.505 1 90.62 14 ASP B C 1
ATOM 1537 O O . ASP B 1 14 ? 12.195 2.932 -0.115 1 90.62 14 ASP B O 1
ATOM 1541 N N . SER B 1 15 ? 14.438 2.857 -0.075 1 91.56 15 SER B N 1
ATOM 1542 C CA . SER B 1 15 ? 14.508 3.879 0.966 1 91.56 15 SER B CA 1
ATOM 1543 C C . SER B 1 15 ? 14.031 5.23 0.447 1 91.56 15 SER B C 1
ATOM 1545 O O . SER B 1 15 ? 13.273 5.93 1.126 1 91.56 15 SER B O 1
ATOM 1547 N N . SER B 1 16 ? 14.477 5.543 -0.734 1 93.5 16 SER B N 1
ATOM 1548 C CA . SER B 1 16 ? 14.07 6.809 -1.337 1 93.5 16 SER B CA 1
ATOM 1549 C C . SER B 1 16 ? 12.562 6.871 -1.539 1 93.5 16 SER B C 1
ATOM 1551 O O . SER B 1 16 ? 11.93 7.879 -1.223 1 93.5 16 SER B O 1
ATOM 1553 N N . LEU B 1 17 ? 12.023 5.773 -1.988 1 95.38 17 LEU B N 1
ATOM 1554 C CA . LEU B 1 17 ? 10.578 5.715 -2.203 1 95.38 17 LEU B CA 1
ATOM 1555 C C . LEU B 1 17 ? 9.828 5.777 -0.876 1 95.38 17 LEU B C 1
ATOM 1557 O O . LEU B 1 17 ? 8.805 6.445 -0.772 1 95.38 17 LEU B O 1
ATOM 1561 N N . SER B 1 18 ? 10.336 5.109 0.104 1 96.56 18 SER B N 1
ATOM 1562 C CA . SER B 1 18 ? 9.695 5.133 1.417 1 96.56 18 SER B CA 1
ATOM 1563 C C . SER B 1 18 ? 9.625 6.555 1.97 1 96.56 18 SER B C 1
ATOM 1565 O O . SER B 1 18 ? 8.578 6.98 2.461 1 96.56 18 SER B O 1
ATOM 1567 N N . VAL B 1 19 ? 10.742 7.258 1.888 1 96.94 19 VAL B N 1
ATOM 1568 C CA . VAL B 1 19 ? 10.789 8.625 2.4 1 96.94 19 VAL B CA 1
ATOM 1569 C C . VAL B 1 19 ? 9.875 9.523 1.572 1 96.94 19 VAL B C 1
ATOM 1571 O O . VAL B 1 19 ? 9.156 10.359 2.119 1 96.94 19 VAL B O 1
ATOM 1574 N N . ALA B 1 20 ? 9.898 9.305 0.289 1 97.88 20 ALA B N 1
ATOM 1575 C CA . ALA B 1 20 ? 9.062 10.094 -0.611 1 97.88 20 ALA B CA 1
ATOM 1576 C C . ALA B 1 20 ? 7.578 9.883 -0.311 1 97.88 20 ALA B C 1
ATOM 1578 O O . ALA B 1 20 ? 6.816 10.852 -0.227 1 97.88 20 ALA B O 1
ATOM 1579 N N . VAL B 1 21 ? 7.18 8.656 -0.15 1 98.12 21 VAL B N 1
ATOM 1580 C CA . VAL B 1 21 ? 5.785 8.336 0.145 1 98.12 21 VAL B CA 1
ATOM 1581 C C . VAL B 1 21 ? 5.387 8.945 1.485 1 98.12 21 VAL B C 1
ATOM 1583 O O . VAL B 1 21 ? 4.312 9.547 1.607 1 98.12 21 VAL B O 1
ATOM 1586 N N . ALA B 1 22 ? 6.23 8.812 2.455 1 98.31 22 ALA B N 1
ATOM 1587 C CA . ALA B 1 22 ? 5.953 9.414 3.754 1 98.31 22 ALA B CA 1
ATOM 1588 C C . ALA B 1 22 ? 5.789 10.93 3.633 1 98.31 22 ALA B C 1
ATOM 1590 O O . ALA B 1 22 ? 4.902 11.516 4.258 1 98.31 22 ALA B O 1
ATOM 1591 N N . THR B 1 23 ? 6.648 11.531 2.883 1 97.75 23 THR B N 1
ATOM 1592 C CA . THR B 1 23 ? 6.629 12.977 2.693 1 97.75 23 THR B CA 1
ATOM 1593 C C . THR B 1 23 ? 5.273 13.438 2.152 1 97.75 23 THR B C 1
ATOM 1595 O O . THR B 1 23 ? 4.746 14.469 2.576 1 97.75 23 THR B O 1
ATOM 1598 N N . ARG B 1 24 ? 4.723 12.727 1.294 1 97.44 24 ARG B N 1
ATOM 1599 C CA . ARG B 1 24 ? 3.477 13.117 0.637 1 97.44 24 ARG B CA 1
ATOM 1600 C C . ARG B 1 24 ? 2.359 13.312 1.655 1 97.44 24 ARG B C 1
ATOM 1602 O O . ARG B 1 24 ? 1.584 14.266 1.553 1 97.44 24 ARG B O 1
ATOM 1609 N N . VAL B 1 25 ? 2.318 12.477 2.699 1 97.94 25 VAL B N 1
ATOM 1610 C CA . VAL B 1 25 ? 1.074 12.391 3.457 1 97.94 25 VAL B CA 1
ATOM 1611 C C . VAL B 1 25 ? 1.273 12.992 4.848 1 97.94 25 VAL B C 1
ATOM 1613 O O . VAL B 1 25 ? 0.318 13.125 5.617 1 97.94 25 VAL B O 1
ATOM 1616 N N . THR B 1 26 ? 2.471 13.383 5.223 1 96.69 26 THR B N 1
ATOM 1617 C CA . THR B 1 26 ? 2.719 13.75 6.613 1 96.69 26 THR B CA 1
ATOM 1618 C C . THR B 1 26 ? 2.633 15.266 6.793 1 96.69 26 THR B C 1
ATOM 1620 O O . THR B 1 26 ? 2.705 15.766 7.914 1 96.69 26 THR B O 1
ATOM 1623 N N . SER B 1 27 ? 2.418 16.016 5.723 1 93.38 27 SER B N 1
ATOM 1624 C CA . SER B 1 27 ? 2.297 17.469 5.805 1 93.38 27 SER B CA 1
ATOM 1625 C C . SER B 1 27 ? 1.034 17.875 6.559 1 93.38 27 SER B C 1
ATOM 1627 O O . SER B 1 27 ? 0.88 19.031 6.938 1 93.38 27 SER B O 1
ATOM 1629 N N . VAL B 1 28 ? 0.151 17 6.805 1 94.31 28 VAL B N 1
ATOM 1630 C CA . VAL B 1 28 ? -1.071 17.266 7.555 1 94.31 28 VAL B CA 1
ATOM 1631 C C . VAL B 1 28 ? -0.738 17.484 9.031 1 94.31 28 VAL B C 1
ATOM 1633 O O . VAL B 1 28 ? -1.49 18.141 9.75 1 94.31 28 VAL B O 1
ATOM 1636 N N . ILE B 1 29 ? 0.382 16.984 9.516 1 93.88 29 ILE B N 1
ATOM 1637 C CA . ILE B 1 29 ? 0.714 16.953 10.938 1 93.88 29 ILE B CA 1
ATOM 1638 C C . ILE B 1 29 ? 1.016 18.375 11.414 1 93.88 29 ILE B C 1
ATOM 1640 O O . ILE B 1 29 ? 0.391 18.859 12.359 1 93.88 29 ILE B O 1
ATOM 1644 N N . PRO B 1 30 ? 1.94 19.062 10.734 1 91.31 30 PRO B N 1
ATOM 1645 C CA . PRO B 1 30 ? 2.207 20.422 11.219 1 91.31 30 PRO B CA 1
ATOM 1646 C C . PRO B 1 30 ? 1.005 21.359 11.07 1 91.31 30 PRO B C 1
ATOM 1648 O O . PRO B 1 30 ? 0.846 22.297 11.852 1 91.31 30 PRO B O 1
ATOM 1651 N N . VAL B 1 31 ? 0.166 21.125 10.109 1 90.62 31 VAL B N 1
ATOM 1652 C CA . VAL B 1 31 ? -1.04 21.938 9.953 1 90.62 31 VAL B CA 1
ATOM 1653 C C . VAL B 1 31 ? -1.965 21.719 11.148 1 90.62 31 VAL B C 1
ATOM 1655 O O . VAL B 1 31 ? -2.48 22.688 11.719 1 90.62 31 VAL B O 1
ATOM 1658 N N . PHE B 1 32 ? -2.156 20.484 11.531 1 90.75 32 PHE B N 1
ATOM 1659 C CA . PHE B 1 32 ? -3.047 20.125 12.625 1 90.75 32 PHE B CA 1
ATOM 1660 C C . PHE B 1 32 ? -2.521 20.672 13.945 1 90.75 32 PHE B C 1
ATOM 1662 O O . PHE B 1 32 ? -3.279 21.234 14.734 1 90.75 32 PHE B O 1
ATOM 1669 N N . PHE B 1 33 ? -1.225 20.562 14.188 1 88.88 33 PHE B N 1
ATOM 1670 C CA . PHE B 1 33 ? -0.648 20.969 15.469 1 88.88 33 PHE B CA 1
ATOM 1671 C C . PHE B 1 33 ? -0.161 22.406 15.406 1 88.88 33 PHE B C 1
ATOM 1673 O O . PHE B 1 33 ? 0.478 22.891 16.344 1 88.88 33 PHE B O 1
ATOM 1680 N N . GLY B 1 34 ? -0.401 22.922 14.289 1 80.44 34 GLY B N 1
ATOM 1681 C CA . GLY B 1 34 ? -0.122 24.344 14.195 1 80.44 34 GLY B CA 1
ATOM 1682 C C . GLY B 1 34 ? -1.244 25.219 14.734 1 80.44 34 GLY B C 1
ATOM 1683 O O . GLY B 1 34 ? -2.066 24.75 15.523 1 80.44 34 GLY B O 1
ATOM 1684 N N . ARG B 1 35 ? -1.226 26.375 14.422 1 65.38 35 ARG B N 1
ATOM 1685 C CA . ARG B 1 35 ? -2.137 27.375 14.977 1 65.38 35 ARG B CA 1
ATOM 1686 C C . ARG B 1 35 ? -3.57 27.125 14.523 1 65.38 35 ARG B C 1
ATOM 1688 O O . ARG B 1 35 ? -4.52 27.531 15.188 1 65.38 35 ARG B O 1
ATOM 1695 N N . LEU B 1 36 ? -3.721 26.219 13.617 1 63 36 LEU B N 1
ATOM 1696 C CA . LEU B 1 36 ? -5.043 26.078 13.016 1 63 36 LEU B CA 1
ATOM 1697 C C . LEU B 1 36 ? -5.922 25.141 13.82 1 63 36 LEU B C 1
ATOM 1699 O O . LEU B 1 36 ? -7.148 25.281 13.836 1 63 36 LEU B O 1
ATOM 1703 N N . ALA B 1 37 ? -5.305 24.156 14.367 1 56.12 37 ALA B N 1
ATOM 1704 C CA . ALA B 1 37 ? -6.125 23.219 15.133 1 56.12 37 ALA B CA 1
ATOM 1705 C C . ALA B 1 37 ? -6.48 23.797 16.5 1 56.12 37 ALA B C 1
ATOM 1707 O O . ALA B 1 37 ? -7.277 23.203 17.234 1 56.12 37 ALA B O 1
ATOM 1708 N N . GLY B 1 38 ? -6.02 25 16.75 1 61.91 38 GLY B N 1
ATOM 1709 C CA . GLY B 1 38 ? -6.238 25.656 18.031 1 61.91 38 GLY B CA 1
ATOM 1710 C C . GLY B 1 38 ? -4.988 25.719 18.891 1 61.91 38 GLY B C 1
ATOM 1711 O O . GLY B 1 38 ? -4.168 24.797 18.859 1 61.91 38 GLY B O 1
ATOM 1712 N N . VAL B 1 39 ? -4.934 26.766 19.453 1 60.12 39 VAL B N 1
ATOM 1713 C CA . VAL B 1 39 ? -3.77 27.062 20.266 1 60.12 39 VAL B CA 1
ATOM 1714 C C . VAL B 1 39 ? -3.514 25.922 21.25 1 60.12 39 VAL B C 1
ATOM 1716 O O . VAL B 1 39 ? -2.361 25.609 21.562 1 60.12 39 VAL B O 1
ATOM 1719 N N . ALA B 1 40 ? -4.531 25.234 21.578 1 59.78 40 ALA B N 1
ATOM 1720 C CA . ALA B 1 40 ? -4.434 24.188 22.594 1 59.78 40 ALA B CA 1
ATOM 1721 C C . ALA B 1 40 ? -3.691 22.969 22.062 1 59.78 40 ALA B C 1
ATOM 1723 O O . ALA B 1 40 ? -3.145 22.172 22.828 1 59.78 40 ALA B O 1
ATOM 1724 N N . TYR B 1 41 ? -3.564 22.984 20.828 1 63.91 41 TYR B N 1
ATOM 1725 C CA . TYR B 1 41 ? -2.969 21.766 20.281 1 63.91 41 TYR B CA 1
ATOM 1726 C C . TYR B 1 41 ? -1.649 22.078 19.594 1 63.91 41 TYR B C 1
ATOM 1728 O O . TYR B 1 41 ? -1.022 21.172 19.016 1 63.91 41 TYR B O 1
ATOM 1736 N N . SER B 1 42 ? -1.333 23.312 19.75 1 70 42 SER B N 1
ATOM 1737 C CA . SER B 1 42 ? -0.075 23.719 19.125 1 70 42 SER B CA 1
ATOM 1738 C C . SER B 1 42 ? 1.118 23.094 19.828 1 70 42 SER B C 1
ATOM 1740 O O . SER B 1 42 ? 1.094 22.891 21.047 1 70 42 SER B O 1
ATOM 1742 N N . ASP B 1 43 ? 1.979 22.5 19.094 1 70.25 43 ASP B N 1
ATOM 1743 C CA . ASP B 1 43 ? 3.229 21.922 19.578 1 70.25 43 ASP B CA 1
ATOM 1744 C C . ASP B 1 43 ? 4.422 22.453 18.781 1 70.25 43 ASP B C 1
ATOM 1746 O O . ASP B 1 43 ? 4.355 22.578 17.562 1 70.25 43 ASP B O 1
ATOM 1750 N N . THR B 1 44 ? 5.449 22.75 19.547 1 74.56 44 THR B N 1
ATOM 1751 C CA . THR B 1 44 ? 6.605 23.344 18.891 1 74.56 44 THR B CA 1
ATOM 1752 C C . THR B 1 44 ? 7.559 22.266 18.375 1 74.56 44 THR B C 1
ATOM 1754 O O . THR B 1 44 ? 8.422 22.547 17.547 1 74.56 44 THR B O 1
ATOM 1757 N N . PHE B 1 45 ? 7.383 21.094 18.969 1 82.5 45 PHE B N 1
ATOM 1758 C CA . PHE B 1 45 ? 8.242 20.031 18.469 1 82.5 45 PHE B CA 1
ATOM 1759 C C . PHE B 1 45 ? 7.797 19.578 17.094 1 82.5 45 PHE B C 1
ATOM 1761 O O . PHE B 1 45 ? 6.621 19.266 16.875 1 82.5 45 PHE B O 1
ATOM 1768 N N . ASP B 1 46 ? 8.68 19.578 16.141 1 84.25 46 ASP B N 1
ATOM 1769 C CA . ASP B 1 46 ? 8.359 19.234 14.758 1 84.25 46 ASP B CA 1
ATOM 1770 C C . ASP B 1 46 ? 8.695 17.781 14.453 1 84.25 46 ASP B C 1
ATOM 1772 O O . ASP B 1 46 ? 9.859 17.438 14.227 1 84.25 46 ASP B O 1
ATOM 1776 N N . ILE B 1 47 ? 7.66 16.969 14.391 1 85.25 47 ILE B N 1
ATOM 1777 C CA . ILE B 1 47 ? 7.887 15.547 14.18 1 85.25 47 ILE B CA 1
ATOM 1778 C C . ILE B 1 47 ? 8.344 15.305 12.742 1 85.25 47 ILE B C 1
ATOM 1780 O O . ILE B 1 47 ? 8.922 14.258 12.43 1 85.25 47 ILE B O 1
ATOM 1784 N N . ASN B 1 48 ? 8.148 16.219 11.844 1 87.12 48 ASN B N 1
ATOM 1785 C CA . ASN B 1 48 ? 8.547 16.062 10.445 1 87.12 48 ASN B CA 1
ATOM 1786 C C . ASN B 1 48 ? 10.07 16.109 10.289 1 87.12 48 ASN B C 1
ATOM 1788 O O . ASN B 1 48 ? 10.602 15.75 9.242 1 87.12 48 ASN B O 1
ATOM 1792 N N . GLN B 1 49 ? 10.711 16.516 11.359 1 90.69 49 GLN B N 1
ATOM 1793 C CA . GLN B 1 49 ? 12.172 16.469 11.344 1 90.69 49 GLN B CA 1
ATOM 1794 C C . GLN B 1 49 ? 12.68 15.047 11.133 1 90.69 49 GLN B C 1
ATOM 1796 O O . GLN B 1 49 ? 13.773 14.844 10.609 1 90.69 49 GLN B O 1
ATOM 1801 N N . GLY B 1 50 ? 11.898 14.109 11.586 1 91.81 50 GLY B N 1
ATOM 1802 C CA . GLY B 1 50 ? 12.258 12.727 11.305 1 91.81 50 GLY B CA 1
ATOM 1803 C C . GLY B 1 50 ? 12.328 12.422 9.82 1 91.81 50 GLY B C 1
ATOM 1804 O O . GLY B 1 50 ? 13.234 11.719 9.375 1 91.81 50 GLY B O 1
ATOM 1805 N N . ILE B 1 51 ? 11.438 12.93 9.047 1 94.69 51 ILE B N 1
ATOM 1806 C CA . ILE B 1 51 ? 11.422 12.734 7.602 1 94.69 51 ILE B CA 1
ATOM 1807 C C . ILE B 1 51 ? 12.602 13.469 6.973 1 94.69 51 ILE B C 1
ATOM 1809 O O . ILE B 1 51 ? 13.297 12.914 6.121 1 94.69 51 ILE B O 1
ATOM 1813 N N . GLU B 1 52 ? 12.828 14.664 7.441 1 93.5 52 GLU B N 1
ATOM 1814 C CA . GLU B 1 52 ? 13.945 15.461 6.941 1 93.5 52 GLU B CA 1
ATOM 1815 C C . GLU B 1 52 ? 15.281 14.766 7.199 1 93.5 52 GLU B C 1
ATOM 1817 O O . GLU B 1 52 ? 16.172 14.805 6.363 1 93.5 52 GLU B O 1
ATOM 1822 N N . SER B 1 53 ? 15.367 14.203 8.344 1 94.06 53 SER B N 1
ATOM 1823 C CA . SER B 1 53 ? 16.594 13.469 8.672 1 94.06 53 SER B CA 1
ATOM 1824 C C . SER B 1 53 ? 16.828 12.336 7.684 1 94.06 53 SER B C 1
ATOM 1826 O O . SER B 1 53 ? 17.969 12.109 7.262 1 94.06 53 SER B O 1
ATOM 1828 N N . LYS B 1 54 ? 15.805 11.672 7.223 1 95.06 54 LYS B N 1
ATOM 1829 C CA . LYS B 1 54 ? 15.945 10.57 6.277 1 95.06 54 LYS B CA 1
ATOM 1830 C C . LYS B 1 54 ? 16.344 11.086 4.895 1 95.06 54 LYS B C 1
ATOM 1832 O O . LYS B 1 54 ? 17.141 10.445 4.203 1 95.06 54 LYS B O 1
ATOM 1837 N N . TRP B 1 55 ? 15.836 12.219 4.508 1 95.06 55 TRP B N 1
ATOM 1838 C CA . TRP B 1 55 ? 16.266 12.828 3.256 1 95.06 55 TRP B CA 1
ATOM 1839 C C . TRP B 1 55 ? 17.75 13.18 3.307 1 95.06 55 TRP B C 1
ATOM 1841 O O . TRP B 1 55 ? 18.484 12.961 2.338 1 95.06 55 TRP B O 1
ATOM 1851 N N . ARG B 1 56 ? 18.156 13.727 4.441 1 94.06 56 ARG B N 1
ATOM 1852 C CA . ARG B 1 56 ? 19.562 14.086 4.605 1 94.06 56 ARG B CA 1
ATOM 1853 C C . ARG B 1 56 ? 20.453 12.852 4.531 1 94.06 56 ARG B C 1
ATOM 1855 O O . ARG B 1 56 ? 21.5 12.883 3.889 1 94.06 56 ARG B O 1
ATOM 1862 N N . GLU B 1 57 ? 20.016 11.812 5.156 1 93.31 57 GLU B N 1
ATOM 1863 C CA . GLU B 1 57 ? 20.766 10.562 5.105 1 93.31 57 GLU B CA 1
ATOM 1864 C C . GLU B 1 57 ? 20.875 10.047 3.672 1 93.31 57 GLU B C 1
ATOM 1866 O O . GLU B 1 57 ? 21.953 9.625 3.248 1 93.31 57 GLU B O 1
ATOM 1871 N N . LEU B 1 58 ? 19.828 10.07 2.963 1 92.5 58 LEU B N 1
ATOM 1872 C CA . LEU B 1 58 ? 19.812 9.625 1.572 1 92.5 58 LEU B CA 1
ATOM 1873 C C . LEU B 1 58 ? 20.734 10.484 0.722 1 92.5 58 LEU B C 1
ATOM 1875 O O . LEU B 1 58 ? 21.281 10.016 -0.28 1 92.5 58 LEU B O 1
ATOM 1879 N N . GLY B 1 59 ? 20.844 11.711 1.142 1 91.25 59 GLY B N 1
ATOM 1880 C CA . GLY B 1 59 ? 21.734 12.625 0.439 1 91.25 59 GLY B CA 1
ATOM 1881 C C . GLY B 1 59 ? 23.188 12.453 0.814 1 91.25 59 GLY B C 1
ATOM 1882 O O . GLY B 1 59 ? 24.062 13.117 0.256 1 91.25 59 GLY B O 1
ATOM 1883 N N . GLY B 1 60 ? 23.484 11.602 1.799 1 90 60 GLY B N 1
ATOM 1884 C CA . GLY B 1 60 ? 24.859 11.297 2.139 1 90 60 GLY B CA 1
ATOM 1885 C C . GLY B 1 60 ? 25.266 11.789 3.516 1 90 60 GLY B C 1
ATOM 1886 O O . GLY B 1 60 ? 26.391 11.57 3.959 1 90 60 GLY B O 1
ATOM 1887 N N . ALA B 1 61 ? 24.328 12.469 4.152 1 90.44 61 ALA B N 1
ATOM 1888 C CA . ALA B 1 61 ? 24.625 12.906 5.516 1 90.44 61 ALA B CA 1
ATOM 1889 C C . ALA B 1 61 ? 24.594 11.727 6.488 1 90.44 61 ALA B C 1
ATOM 1891 O O . ALA B 1 61 ? 23.906 10.734 6.246 1 90.44 61 ALA B O 1
ATOM 1892 N N . PRO B 1 62 ? 25.391 11.789 7.523 1 88.75 62 PRO B N 1
ATOM 1893 C CA . PRO B 1 62 ? 25.312 10.734 8.539 1 88.75 62 PRO B CA 1
ATOM 1894 C C . PRO B 1 62 ? 23.953 10.703 9.258 1 88.75 62 PRO B C 1
ATOM 1896 O O . PRO B 1 62 ? 23.281 11.734 9.352 1 88.75 62 PRO B O 1
ATOM 1899 N N . PRO B 1 63 ? 23.719 9.508 9.719 1 82.44 63 PRO B N 1
ATOM 1900 C CA . PRO B 1 63 ? 22.453 9.406 10.461 1 82.44 63 PRO B CA 1
ATOM 1901 C C . PRO B 1 63 ? 22.422 10.289 11.703 1 82.44 63 PRO B C 1
ATOM 1903 O O . PRO B 1 63 ? 23.438 10.453 12.375 1 82.44 63 PRO B O 1
ATOM 1906 N N . SER B 1 64 ? 21.312 10.977 11.781 1 81 64 SER B N 1
ATOM 1907 C CA . SER B 1 64 ? 21.109 11.773 12.984 1 81 64 SER B CA 1
ATOM 1908 C C . SER B 1 64 ? 20.438 10.953 14.086 1 81 64 SER B C 1
ATOM 1910 O O . SER B 1 64 ? 19.25 11.141 14.375 1 81 64 SER B O 1
ATOM 1912 N N . GLY B 1 65 ? 21.141 10.109 14.734 1 81.88 65 GLY B N 1
ATOM 1913 C CA . GLY B 1 65 ? 20.609 9.18 15.703 1 81.88 65 GLY B CA 1
ATOM 1914 C C . GLY B 1 65 ? 19.844 9.859 16.828 1 81.88 65 GLY B C 1
ATOM 1915 O O . GLY B 1 65 ? 18.719 9.469 17.141 1 81.88 65 GLY B O 1
ATOM 1916 N N . ASP B 1 66 ? 20.391 11.031 17.406 1 86.31 66 ASP B N 1
ATOM 1917 C CA . ASP B 1 66 ? 19.781 11.703 18.547 1 86.31 66 ASP B CA 1
ATOM 1918 C C . ASP B 1 66 ? 18.438 12.336 18.156 1 86.31 66 ASP B C 1
ATOM 1920 O O . ASP B 1 66 ? 17.453 12.203 18.859 1 86.31 66 ASP B O 1
ATOM 1924 N N . LEU B 1 67 ? 18.438 13.016 17.062 1 88.69 67 LEU B N 1
ATOM 1925 C CA . LEU B 1 67 ? 17.219 13.664 16.578 1 88.69 67 LEU B CA 1
ATOM 1926 C C . LEU B 1 67 ? 16.141 12.641 16.297 1 88.69 67 LEU B C 1
ATOM 1928 O O . LEU B 1 67 ? 14.977 12.82 16.688 1 88.69 67 LEU B O 1
ATOM 1932 N N . GLU B 1 68 ? 16.484 11.555 15.688 1 91.38 68 GLU B N 1
ATOM 1933 C CA . GLU B 1 68 ? 15.508 10.516 15.359 1 91.38 68 GLU B CA 1
ATOM 1934 C C . GLU B 1 68 ? 14.945 9.859 16.609 1 91.38 68 GLU B C 1
ATOM 1936 O O . GLU B 1 68 ? 13.742 9.602 16.703 1 91.38 68 GLU B O 1
ATOM 1941 N N . GLN B 1 69 ? 15.82 9.711 17.531 1 91.94 69 GLN B N 1
ATOM 1942 C CA . GLN B 1 69 ? 15.375 9.133 18.797 1 91.94 69 GLN B CA 1
ATOM 1943 C C . GLN B 1 69 ? 14.391 10.062 19.5 1 91.94 69 GLN B C 1
ATOM 1945 O O . GLN B 1 69 ? 13.398 9.602 20.062 1 91.94 69 GLN B O 1
ATOM 1950 N N . GLN B 1 70 ? 14.695 11.328 19.516 1 92.31 70 GLN B N 1
ATOM 1951 C CA . GLN B 1 70 ? 13.789 12.297 20.109 1 92.31 70 GLN B CA 1
ATOM 1952 C C . GLN B 1 70 ? 12.438 12.289 19.406 1 92.31 70 GLN B C 1
ATOM 1954 O O . GLN B 1 70 ? 11.391 12.336 20.062 1 92.31 70 GLN B O 1
ATOM 1959 N N . VAL B 1 71 ? 12.477 12.242 18.109 1 93.75 71 VAL B N 1
ATOM 1960 C CA . VAL B 1 71 ? 11.234 12.203 17.328 1 93.75 71 VAL B CA 1
ATOM 1961 C C . VAL B 1 71 ? 10.43 10.961 17.703 1 93.75 71 VAL B C 1
ATOM 1963 O O . VAL B 1 71 ? 9.258 11.062 18.078 1 93.75 71 VAL B O 1
ATOM 1966 N N . VAL B 1 72 ? 11.047 9.812 17.656 1 94.5 72 VAL B N 1
ATOM 1967 C CA . VAL B 1 72 ? 10.391 8.539 17.938 1 94.5 72 VAL B CA 1
ATOM 1968 C C . VAL B 1 72 ? 9.797 8.562 19.344 1 94.5 72 VAL B C 1
ATOM 1970 O O . VAL B 1 72 ? 8.672 8.086 19.547 1 94.5 72 VAL B O 1
ATOM 1973 N N . ALA B 1 73 ? 10.469 9.156 20.25 1 94 73 ALA B N 1
ATOM 1974 C CA . ALA B 1 73 ? 10.023 9.211 21.641 1 94 73 ALA B CA 1
ATOM 1975 C C . ALA B 1 73 ? 8.766 10.07 21.781 1 94 73 ALA B C 1
ATOM 1977 O O . ALA B 1 73 ? 7.965 9.859 22.688 1 94 73 ALA B O 1
ATOM 1978 N N . ASN B 1 74 ? 8.57 11.008 20.875 1 94 74 ASN B N 1
ATOM 1979 C CA . ASN B 1 74 ? 7.473 11.953 20.984 1 94 74 ASN B CA 1
ATOM 1980 C C . ASN B 1 74 ? 6.254 11.5 20.188 1 94 74 ASN B C 1
ATOM 1982 O O . ASN B 1 74 ? 5.148 12.008 20.406 1 94 74 ASN B O 1
ATOM 1986 N N . LEU B 1 75 ? 6.426 10.523 19.297 1 95.38 75 LEU B N 1
ATOM 1987 C CA . LEU B 1 75 ? 5.375 10.148 18.359 1 95.38 75 LEU B CA 1
ATOM 1988 C C . LEU B 1 75 ? 4.125 9.688 19.109 1 95.38 75 LEU B C 1
ATOM 1990 O O . LEU B 1 75 ? 3.016 10.125 18.797 1 95.38 75 LEU B O 1
ATOM 1994 N N . PRO B 1 76 ? 4.27 8.859 20.156 1 94.5 76 PRO B N 1
ATOM 1995 C CA . PRO B 1 76 ? 3.053 8.422 20.859 1 94.5 76 PRO B CA 1
ATOM 1996 C C . PRO B 1 76 ? 2.291 9.578 21.5 1 94.5 76 PRO B C 1
ATOM 1998 O O . PRO B 1 76 ? 1.058 9.617 21.453 1 94.5 76 PRO B O 1
ATOM 2001 N N . ARG B 1 77 ? 3.027 10.5 22.094 1 93.12 77 ARG B N 1
ATOM 2002 C CA . ARG B 1 77 ? 2.395 11.664 22.719 1 93.12 77 ARG B CA 1
ATOM 2003 C C . ARG B 1 77 ? 1.614 12.469 21.672 1 93.12 77 ARG B C 1
ATOM 2005 O O . ARG B 1 77 ? 0.484 12.891 21.938 1 93.12 77 ARG B O 1
ATOM 2012 N N . PHE B 1 78 ? 2.188 12.727 20.531 1 92.56 78 PHE B N 1
ATOM 2013 C CA . PHE B 1 78 ? 1.526 13.477 19.469 1 92.56 78 PHE B CA 1
ATOM 2014 C C . PHE B 1 78 ? 0.298 12.727 18.969 1 92.56 78 PHE B C 1
ATOM 2016 O O . PHE B 1 78 ? -0.751 13.328 18.734 1 92.56 78 PHE B O 1
ATOM 2023 N N . ARG B 1 79 ? 0.434 11.453 18.812 1 94.44 79 ARG B N 1
ATOM 2024 C CA . ARG B 1 79 ? -0.679 10.633 18.344 1 94.44 79 ARG B CA 1
ATOM 2025 C C . ARG B 1 79 ? -1.858 10.703 19.297 1 94.44 79 ARG B C 1
ATOM 2027 O O . ARG B 1 79 ? -2.996 10.93 18.875 1 94.44 79 ARG B O 1
ATOM 2034 N N . ASP B 1 80 ? -1.589 10.586 20.562 1 93.25 80 ASP B N 1
ATOM 2035 C CA . ASP B 1 80 ? -2.625 10.633 21.594 1 93.25 80 ASP B CA 1
ATOM 2036 C C . ASP B 1 80 ? -3.289 12.008 21.641 1 93.25 80 ASP B C 1
ATOM 2038 O O . ASP B 1 80 ? -4.508 12.102 21.781 1 93.25 80 ASP B O 1
ATOM 2042 N N . ARG B 1 81 ? -2.514 12.984 21.562 1 90.88 81 ARG B N 1
ATOM 2043 C CA . ARG B 1 81 ? -3.041 14.344 21.578 1 90.88 81 ARG B CA 1
ATOM 2044 C C . ARG B 1 81 ? -3.969 14.586 20.391 1 90.88 81 ARG B C 1
ATOM 2046 O O . ARG B 1 81 ? -5.012 15.227 20.531 1 90.88 81 ARG B O 1
ATOM 2053 N N . ALA B 1 82 ? -3.541 14.07 19.234 1 91.62 82 ALA B N 1
ATOM 2054 C CA . ALA B 1 82 ? -4.406 14.211 18.062 1 91.62 82 ALA B CA 1
ATOM 2055 C C . ALA B 1 82 ? -5.742 13.508 18.281 1 91.62 82 ALA B C 1
ATOM 2057 O O . ALA B 1 82 ? -6.805 14.125 18.156 1 91.62 82 ALA B O 1
ATOM 2058 N N . LEU B 1 83 ? -5.656 12.297 18.672 1 91.88 83 LEU B N 1
ATOM 2059 C CA . LEU B 1 83 ? -6.863 11.492 18.828 1 91.88 83 LEU B CA 1
ATOM 2060 C C . LEU B 1 83 ? -7.75 12.047 19.938 1 91.88 83 LEU B C 1
ATOM 2062 O O . LEU B 1 83 ? -8.977 11.977 19.844 1 91.88 83 LEU B O 1
ATOM 2066 N N . GLY B 1 84 ? -7.172 12.617 20.922 1 89.94 84 GLY B N 1
ATOM 2067 C CA . GLY B 1 84 ? -7.91 13.164 22.047 1 89.94 84 GLY B CA 1
ATOM 2068 C C . GLY B 1 84 ? -8.484 14.539 21.781 1 89.94 84 GLY B C 1
ATOM 2069 O O . GLY B 1 84 ? -9.312 15.039 22.547 1 89.94 84 GLY B O 1
ATOM 2070 N N . SER B 1 85 ? -8.164 15.195 20.766 1 85.75 85 SER B N 1
ATOM 2071 C CA . SER B 1 85 ? -8.555 16.578 20.484 1 85.75 85 SER B CA 1
ATOM 2072 C C . SER B 1 85 ? -10.031 16.672 20.094 1 85.75 85 SER B C 1
ATOM 2074 O O . SER B 1 85 ? -10.664 17.703 20.281 1 85.75 85 SER B O 1
ATOM 2076 N N . GLY B 1 86 ? -10.555 15.547 19.359 1 82.62 86 GLY B N 1
ATOM 2077 C CA . GLY B 1 86 ? -11.922 15.562 18.875 1 8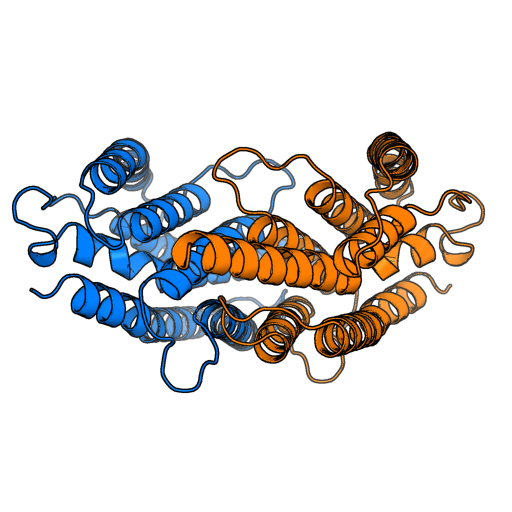2.62 86 GLY B CA 1
ATOM 2078 C C . GLY B 1 86 ? -12.094 16.438 17.641 1 82.62 86 GLY B C 1
ATOM 2079 O O . GLY B 1 86 ? -13.219 16.672 17.188 1 82.62 86 GLY B O 1
ATOM 2080 N N . VAL B 1 87 ? -11.023 16.969 17.141 1 85.81 87 VAL B N 1
ATOM 2081 C CA . VAL B 1 87 ? -11.031 17.828 15.961 1 85.81 87 VAL B CA 1
ATOM 2082 C C . VAL B 1 87 ? -11.18 16.984 14.695 1 85.81 87 VAL B C 1
ATOM 2084 O O . VAL B 1 87 ? -10.703 15.852 14.641 1 85.81 87 VAL B O 1
ATOM 2087 N N . ALA B 1 88 ? -11.883 17.594 13.773 1 86.62 88 ALA B N 1
ATOM 2088 C CA . ALA B 1 88 ? -12.008 16.953 12.469 1 86.62 88 ALA B CA 1
ATOM 2089 C C . ALA B 1 88 ? -10.641 16.672 11.859 1 86.62 88 ALA B C 1
ATOM 2091 O O . ALA B 1 88 ? -9.766 17.547 11.859 1 86.62 88 ALA B O 1
ATOM 2092 N N . GLY B 1 89 ? -10.375 15.453 11.492 1 91.81 89 GLY B N 1
ATOM 2093 C CA . GLY B 1 89 ? -9.117 15.086 10.859 1 91.81 89 GLY B CA 1
ATOM 2094 C C . GLY B 1 89 ? -8.141 14.422 11.812 1 91.81 89 GLY B C 1
ATOM 2095 O O . GLY B 1 89 ? -7.07 13.977 11.398 1 91.81 89 GLY B O 1
ATOM 2096 N N . ALA B 1 90 ? -8.508 14.344 13.07 1 93.25 90 ALA B N 1
ATOM 2097 C CA . ALA B 1 90 ? -7.633 13.773 14.086 1 93.25 90 ALA B CA 1
ATOM 2098 C C . ALA B 1 90 ? -7.176 12.367 13.688 1 93.25 90 ALA B C 1
ATOM 2100 O O . ALA B 1 90 ? -5.996 12.039 13.82 1 93.25 90 ALA B O 1
ATOM 2101 N N . ALA B 1 91 ? -8.109 11.602 13.203 1 93.75 91 ALA B N 1
ATOM 2102 C CA . ALA B 1 91 ? -7.785 10.234 12.828 1 93.75 91 ALA B CA 1
ATOM 2103 C C . ALA B 1 91 ? -6.793 10.203 11.672 1 93.75 91 ALA B C 1
ATOM 2105 O O . ALA B 1 91 ? -5.93 9.32 11.602 1 93.75 91 ALA B O 1
ATOM 2106 N N . VAL B 1 92 ? -6.918 11.133 10.734 1 96.19 92 VAL B N 1
ATOM 2107 C CA . VAL B 1 92 ? -6.004 11.25 9.602 1 96.19 92 VAL B CA 1
ATOM 2108 C C . VAL B 1 92 ? -4.605 11.609 10.102 1 96.19 92 VAL B C 1
ATOM 2110 O O . VAL B 1 92 ? -3.615 11.016 9.664 1 96.19 92 VAL B O 1
ATOM 2113 N N . VAL B 1 93 ? -4.566 12.516 11.023 1 95.38 93 VAL B N 1
ATOM 2114 C CA . VAL B 1 93 ? -3.297 12.953 11.586 1 95.38 93 VAL B CA 1
ATOM 2115 C C . VAL B 1 93 ? -2.646 11.805 12.352 1 95.38 93 VAL B C 1
ATOM 2117 O O . VAL B 1 93 ? -1.443 11.562 12.219 1 95.38 93 VAL B O 1
ATOM 2120 N N . ALA B 1 94 ? -3.398 11.086 13.117 1 96.12 94 ALA B N 1
ATOM 2121 C CA . ALA B 1 94 ? -2.871 9.922 13.82 1 96.12 94 ALA B CA 1
ATOM 2122 C C . ALA B 1 94 ? -2.295 8.906 12.844 1 96.12 94 ALA B C 1
ATOM 2124 O O . ALA B 1 94 ? -1.219 8.352 13.078 1 96.12 94 ALA B O 1
ATOM 2125 N N . ALA B 1 95 ? -2.988 8.672 11.773 1 96.75 95 ALA B N 1
ATOM 2126 C CA . ALA B 1 95 ? -2.496 7.758 10.742 1 96.75 95 ALA B CA 1
ATOM 2127 C C . ALA B 1 95 ? -1.187 8.266 10.141 1 96.75 95 ALA B C 1
ATOM 2129 O O . ALA B 1 95 ? -0.285 7.473 9.852 1 96.75 95 ALA B O 1
ATOM 2130 N N . ALA B 1 96 ? -1.104 9.57 9.898 1 97.56 96 ALA B N 1
ATOM 2131 C CA . ALA B 1 96 ? 0.122 10.148 9.367 1 97.56 96 ALA B CA 1
ATOM 2132 C C . ALA B 1 96 ? 1.286 9.969 10.336 1 97.56 96 ALA B C 1
ATOM 2134 O O . ALA B 1 96 ? 2.416 9.711 9.914 1 97.56 96 ALA B O 1
ATOM 2135 N N . ILE B 1 97 ? 1.001 10.117 11.602 1 96.88 97 ILE B N 1
ATOM 2136 C CA . ILE B 1 97 ? 2.021 9.906 12.617 1 96.88 97 ILE B CA 1
ATOM 2137 C C . ILE B 1 97 ? 2.488 8.453 12.594 1 96.88 97 ILE B C 1
ATOM 2139 O O . ILE B 1 97 ? 3.678 8.172 12.758 1 96.88 97 ILE B O 1
ATOM 2143 N N . ASP B 1 98 ? 1.595 7.527 12.359 1 96.38 98 ASP B N 1
ATOM 2144 C CA . ASP B 1 98 ? 1.949 6.117 12.234 1 96.38 98 ASP B CA 1
ATOM 2145 C C . ASP B 1 98 ? 2.869 5.887 11.039 1 96.38 98 ASP B C 1
ATOM 2147 O O . ASP B 1 98 ? 3.721 4.996 11.062 1 96.38 98 ASP B O 1
ATOM 2151 N N . VAL B 1 99 ? 2.68 6.66 9.984 1 97.62 99 VAL B N 1
ATOM 2152 C CA . VAL B 1 99 ? 3.566 6.566 8.828 1 97.62 99 VAL B CA 1
ATOM 2153 C C . VAL B 1 99 ? 4.988 6.945 9.234 1 97.62 99 VAL B C 1
ATOM 2155 O O . VAL B 1 99 ? 5.949 6.262 8.867 1 97.62 99 VAL B O 1
ATOM 2158 N N . VAL B 1 100 ? 5.113 8.047 10.016 1 97.19 100 VAL B N 1
ATOM 2159 C CA . VAL B 1 100 ? 6.422 8.469 10.5 1 97.19 100 VAL B CA 1
ATOM 2160 C C . VAL B 1 100 ? 7.02 7.367 11.383 1 97.19 100 VAL B C 1
ATOM 2162 O O . VAL B 1 100 ? 8.211 7.051 11.266 1 97.19 100 VAL B O 1
ATOM 2165 N N . THR B 1 101 ? 6.195 6.789 12.188 1 96.31 101 THR B N 1
ATOM 2166 C CA . THR B 1 101 ? 6.629 5.707 13.062 1 96.31 101 THR B CA 1
ATOM 2167 C C . THR B 1 101 ? 7.176 4.539 12.242 1 96.31 101 THR B C 1
ATOM 2169 O O . THR B 1 101 ? 8.25 4.012 12.547 1 96.31 101 THR B O 1
ATOM 2172 N N . ALA B 1 102 ? 6.453 4.199 11.234 1 94.75 102 ALA B N 1
ATOM 2173 C CA . ALA B 1 102 ? 6.879 3.094 10.383 1 94.75 102 ALA B CA 1
ATOM 2174 C C . ALA B 1 102 ? 8.188 3.424 9.672 1 94.75 102 ALA B C 1
ATOM 2176 O O . ALA B 1 102 ? 9.047 2.555 9.508 1 94.75 102 ALA B O 1
ATOM 2177 N N . LEU B 1 103 ? 8.336 4.645 9.25 1 96.12 103 LEU B N 1
ATOM 2178 C CA . LEU B 1 103 ? 9.516 5.07 8.508 1 96.12 103 LEU B CA 1
ATOM 2179 C C . LEU B 1 103 ? 10.758 5.008 9.383 1 96.12 103 LEU B C 1
ATOM 2181 O O . LEU B 1 103 ? 11.836 4.633 8.906 1 96.12 103 LEU B O 1
ATOM 2185 N N . LEU B 1 104 ? 10.594 5.316 10.688 1 94.56 104 LEU B N 1
ATOM 2186 C CA . LEU B 1 104 ? 11.758 5.48 11.562 1 94.56 104 LEU B CA 1
ATOM 2187 C C . LEU B 1 104 ? 12.008 4.215 12.367 1 94.56 104 LEU B C 1
ATOM 2189 O O . LEU B 1 104 ? 13.047 4.086 13.023 1 94.56 104 LEU B O 1
ATOM 2193 N N . ALA B 1 105 ? 11.055 3.316 12.297 1 91.56 105 ALA B N 1
ATOM 2194 C CA . ALA B 1 105 ? 11.188 2.088 13.078 1 91.56 105 ALA B CA 1
ATOM 2195 C C . ALA B 1 105 ? 12.336 1.229 12.562 1 91.56 105 ALA B C 1
ATOM 2197 O O . ALA B 1 105 ? 12.641 1.236 11.367 1 91.56 105 ALA B O 1
ATOM 2198 N N . PRO B 1 106 ? 12.93 0.564 13.531 1 86.12 106 PRO B N 1
ATOM 2199 C CA . PRO B 1 106 ? 13.883 -0.437 13.062 1 86.12 106 PRO B CA 1
ATOM 2200 C C . PRO B 1 106 ? 13.242 -1.493 12.164 1 86.12 106 PRO B C 1
ATOM 2202 O O . PRO B 1 106 ? 12.102 -1.89 12.398 1 86.12 106 PRO B O 1
ATOM 2205 N N . LEU B 1 107 ? 13.922 -1.755 11.141 1 82.12 107 LEU B N 1
ATOM 2206 C CA . LEU B 1 107 ? 13.391 -2.752 10.219 1 82.12 107 LEU B CA 1
ATOM 2207 C C . LEU B 1 107 ? 13.758 -4.16 10.664 1 82.12 107 LEU B C 1
ATOM 2209 O O . LEU B 1 107 ? 14.938 -4.457 10.898 1 82.12 107 LEU B O 1
ATOM 2213 N N . GLU B 1 108 ? 12.688 -4.879 10.938 1 73.94 108 GLU B N 1
ATOM 2214 C CA . GLU B 1 108 ? 12.922 -6.281 11.25 1 73.94 108 GLU B CA 1
ATOM 2215 C C . GLU B 1 108 ? 13.453 -7.039 10.039 1 73.94 108 GLU B C 1
ATOM 2217 O O . GLU B 1 108 ? 13.195 -6.652 8.898 1 73.94 108 GLU B O 1
ATOM 2222 N N . GLU B 1 109 ? 14.164 -8.008 10.32 1 68.62 109 GLU B N 1
ATOM 2223 C CA . GLU B 1 109 ? 14.703 -8.852 9.266 1 68.62 109 GLU B CA 1
ATOM 2224 C C . GLU B 1 109 ? 13.594 -9.406 8.375 1 68.62 109 GLU B C 1
ATOM 2226 O O . GLU B 1 109 ? 12.562 -9.859 8.883 1 68.62 109 GLU B O 1
ATOM 2231 N N . GLY B 1 110 ? 13.734 -9.234 7.109 1 62.75 110 GLY B N 1
ATOM 2232 C CA . GLY B 1 110 ? 12.797 -9.797 6.148 1 62.75 110 GLY B CA 1
ATOM 2233 C C . GLY B 1 110 ? 11.617 -8.883 5.863 1 62.75 110 GLY B C 1
ATOM 2234 O O . GLY B 1 110 ? 10.742 -9.227 5.066 1 62.75 110 GLY B O 1
ATOM 2235 N N . ARG B 1 111 ? 11.656 -7.809 6.621 1 74.75 111 ARG B N 1
ATOM 2236 C CA . ARG B 1 111 ? 10.555 -6.887 6.371 1 74.75 111 ARG B CA 1
ATOM 2237 C C . ARG B 1 111 ? 10.992 -5.734 5.473 1 74.75 111 ARG B C 1
ATOM 2239 O O . ARG B 1 111 ? 12.172 -5.383 5.438 1 74.75 111 ARG B O 1
ATOM 2246 N N . ASP B 1 112 ? 9.977 -5.375 4.715 1 86.19 112 ASP B N 1
ATOM 2247 C CA . ASP B 1 112 ? 10.234 -4.262 3.805 1 86.19 112 ASP B CA 1
ATOM 2248 C C . ASP B 1 112 ? 9.562 -2.984 4.293 1 86.19 112 ASP B C 1
ATOM 2250 O O . ASP B 1 112 ? 8.398 -3.01 4.703 1 86.19 112 ASP B O 1
ATOM 2254 N N . ARG B 1 113 ? 10.297 -1.968 4.297 1 92.5 113 ARG B N 1
ATOM 2255 C CA . ARG B 1 113 ? 9.805 -0.684 4.789 1 92.5 113 ARG B CA 1
ATOM 2256 C C . ARG B 1 113 ? 8.797 -0.072 3.82 1 92.5 113 ARG B C 1
ATOM 2258 O O . ARG B 1 113 ? 7.773 0.468 4.242 1 92.5 113 ARG B O 1
ATOM 2265 N N . LEU B 1 114 ? 9.117 -0.223 2.568 1 95.5 114 LEU B N 1
ATOM 2266 C CA . LEU B 1 114 ? 8.336 0.493 1.567 1 95.5 114 LEU B CA 1
ATOM 2267 C C . LEU B 1 114 ? 6.875 0.052 1.601 1 95.5 114 LEU B C 1
ATOM 2269 O O . LEU B 1 114 ? 5.973 0.887 1.689 1 95.5 114 LEU B O 1
ATOM 2273 N N . PRO B 1 115 ? 6.531 -1.222 1.669 1 95.44 115 PRO B N 1
ATOM 2274 C CA . PRO B 1 115 ? 5.125 -1.614 1.764 1 95.44 115 PRO B CA 1
ATOM 2275 C C . PRO B 1 115 ? 4.453 -1.106 3.039 1 95.44 115 PRO B C 1
ATOM 2277 O O . PRO B 1 115 ? 3.275 -0.743 3.02 1 95.44 115 PRO B O 1
ATOM 2280 N N . GLN B 1 116 ? 5.188 -1.06 4.113 1 94.12 116 GLN B N 1
ATOM 2281 C CA . GLN B 1 116 ? 4.621 -0.586 5.375 1 94.12 116 GLN B CA 1
ATOM 2282 C C . GLN B 1 116 ? 4.285 0.9 5.301 1 94.12 116 GLN B C 1
ATOM 2284 O O . GLN B 1 116 ? 3.197 1.317 5.707 1 94.12 116 GLN B O 1
ATOM 2289 N N . VAL B 1 117 ? 5.246 1.62 4.812 1 97.38 117 VAL B N 1
ATOM 2290 C CA . VAL B 1 117 ? 5.047 3.061 4.688 1 97.38 117 VAL B CA 1
ATOM 2291 C C . VAL B 1 117 ? 3.93 3.344 3.688 1 97.38 117 VAL B C 1
ATOM 2293 O O . VAL B 1 117 ? 3.082 4.207 3.924 1 97.38 117 VAL B O 1
ATOM 2296 N N . SER B 1 118 ? 3.904 2.582 2.639 1 97.31 118 SER B N 1
ATOM 2297 C CA . SER B 1 118 ? 2.861 2.744 1.632 1 97.31 118 SER B CA 1
ATOM 2298 C C . SER B 1 118 ? 1.482 2.449 2.213 1 97.31 118 SER B C 1
ATOM 2300 O O . SER B 1 118 ? 0.523 3.178 1.947 1 97.31 118 SER B O 1
ATOM 2302 N N . ALA B 1 119 ? 1.436 1.424 2.994 1 95.38 119 ALA B N 1
ATOM 2303 C CA . ALA B 1 119 ? 0.173 1.082 3.646 1 95.38 119 ALA B CA 1
ATOM 2304 C C . ALA B 1 119 ? -0.287 2.205 4.57 1 95.38 119 ALA B C 1
ATOM 2306 O O . ALA B 1 119 ? -1.476 2.531 4.621 1 95.38 119 ALA B O 1
ATOM 2307 N N . GLY B 1 120 ? 0.65 2.682 5.301 1 96.75 120 GLY B N 1
ATOM 2308 C CA . GLY B 1 120 ? 0.323 3.816 6.148 1 96.75 120 GLY B CA 1
ATOM 2309 C C . GLY B 1 120 ? -0.224 5 5.371 1 96.75 120 GLY B C 1
ATOM 2310 O O . GLY B 1 120 ? -1.202 5.625 5.789 1 96.75 120 GLY B O 1
ATOM 2311 N N . ALA B 1 121 ? 0.451 5.277 4.273 1 98.38 121 ALA B N 1
ATOM 2312 C CA . ALA B 1 121 ? 0.005 6.383 3.432 1 98.38 121 ALA B CA 1
ATOM 2313 C C . ALA B 1 121 ? -1.406 6.141 2.906 1 98.38 121 ALA B C 1
ATOM 2315 O O . ALA B 1 121 ? -2.213 7.07 2.822 1 98.38 121 ALA B O 1
ATOM 2316 N N . LEU B 1 122 ? -1.691 4.922 2.596 1 97.38 122 LEU B N 1
ATOM 2317 C CA . LEU B 1 122 ? -3.029 4.594 2.119 1 97.38 122 LEU B CA 1
ATOM 2318 C C . LEU B 1 122 ? -4.062 4.781 3.225 1 97.38 122 LEU B C 1
ATOM 2320 O O . LEU B 1 122 ? -5.199 5.184 2.959 1 97.38 122 LEU B O 1
ATOM 2324 N N . ARG B 1 123 ? -3.695 4.484 4.449 1 96.38 123 ARG B N 1
ATOM 2325 C CA . ARG B 1 123 ? -4.598 4.727 5.57 1 96.38 123 ARG B CA 1
ATOM 2326 C C . ARG B 1 123 ? -4.914 6.211 5.715 1 96.38 123 ARG B C 1
ATOM 2328 O O . ARG B 1 123 ? -6.047 6.582 6.016 1 96.38 123 ARG B O 1
ATOM 2335 N N . VAL B 1 124 ? -3.9 7.012 5.504 1 97.44 124 VAL B N 1
ATOM 2336 C CA . VAL B 1 124 ? -4.113 8.453 5.543 1 97.44 124 VAL B CA 1
ATOM 2337 C C . VAL B 1 124 ? -5.105 8.859 4.453 1 97.44 124 VAL B C 1
ATOM 2339 O O . VAL B 1 124 ? -6.062 9.594 4.715 1 97.44 124 VAL B O 1
ATOM 2342 N N . ALA B 1 125 ? -4.898 8.391 3.271 1 96.69 125 ALA B N 1
ATOM 2343 C CA . ALA B 1 125 ? -5.766 8.711 2.143 1 96.69 125 ALA B CA 1
ATOM 2344 C C . ALA B 1 125 ? -7.199 8.258 2.404 1 96.69 125 ALA B C 1
ATOM 2346 O O . ALA B 1 125 ? -8.148 8.992 2.131 1 96.69 125 ALA B O 1
ATOM 2347 N N . LEU B 1 126 ? -7.332 7.066 2.982 1 93.81 126 LEU B N 1
ATOM 2348 C CA . LEU B 1 126 ? -8.656 6.551 3.314 1 93.81 126 LEU B CA 1
ATOM 2349 C C . LEU B 1 126 ? -9.344 7.449 4.332 1 93.81 126 LEU B C 1
ATOM 2351 O O . LEU B 1 126 ? -10.555 7.684 4.238 1 93.81 126 LEU B O 1
ATOM 2355 N N . GLY B 1 127 ? -8.57 7.836 5.289 1 93.56 127 GLY B N 1
ATOM 2356 C CA . GLY B 1 127 ? -9.125 8.789 6.242 1 93.56 127 GLY B CA 1
ATOM 2357 C C . GLY B 1 127 ? -9.594 10.078 5.602 1 93.56 127 GLY B C 1
ATOM 2358 O O . GLY B 1 127 ? -10.656 10.602 5.941 1 93.56 127 GLY B O 1
ATOM 2359 N N . MET B 1 128 ? -8.82 10.594 4.684 1 94.69 128 MET B N 1
ATOM 2360 C CA . MET B 1 128 ? -9.164 11.828 3.982 1 94.69 128 MET B CA 1
ATOM 2361 C C . MET B 1 128 ? -10.438 11.648 3.166 1 94.69 128 MET B C 1
ATOM 2363 O O . MET B 1 128 ? -11.25 12.578 3.064 1 94.69 128 MET B O 1
ATOM 2367 N N . ASP B 1 129 ? -10.648 10.523 2.586 1 92.25 129 ASP B N 1
ATOM 2368 C CA . ASP B 1 129 ? -11.844 10.242 1.798 1 92.25 129 ASP B CA 1
ATOM 2369 C C . ASP B 1 129 ? -13.109 10.461 2.625 1 92.25 129 ASP B C 1
ATOM 2371 O O . ASP B 1 129 ? -14.172 10.773 2.076 1 92.25 129 ASP B O 1
ATOM 2375 N N . GLY B 1 130 ? -13.008 10.312 3.912 1 88.5 130 GLY B N 1
ATOM 2376 C CA . GLY B 1 130 ? -14.172 10.445 4.777 1 88.5 130 GLY B CA 1
ATOM 2377 C C . GLY B 1 130 ? -14.445 11.875 5.195 1 88.5 130 GLY B C 1
ATOM 2378 O O . GLY B 1 130 ? -15.516 12.18 5.723 1 88.5 130 GLY B O 1
ATOM 2379 N N . ILE B 1 131 ? -13.508 12.773 4.895 1 92.25 131 ILE B N 1
ATOM 2380 C CA . ILE B 1 131 ? -13.688 14.055 5.57 1 92.25 131 ILE B CA 1
ATOM 2381 C C . ILE B 1 131 ? -13.422 15.203 4.59 1 92.25 131 ILE B C 1
ATOM 2383 O O . ILE B 1 131 ? -13.648 16.375 4.914 1 92.25 131 ILE B O 1
ATOM 2387 N N . SER B 1 132 ? -12.875 14.898 3.428 1 93.81 132 SER B N 1
ATOM 2388 C CA . SER B 1 132 ? -12.516 15.93 2.467 1 93.81 132 SER B CA 1
ATOM 2389 C C . SER B 1 132 ? -12.797 15.484 1.036 1 93.81 132 SER B C 1
ATOM 2391 O O . SER B 1 132 ? -12.602 14.312 0.699 1 93.81 132 SER B O 1
ATOM 2393 N N . PRO B 1 133 ? -13.289 16.422 0.16 1 93.69 133 PRO B N 1
ATOM 2394 C CA . PRO B 1 133 ? -13.391 16.062 -1.255 1 93.69 133 PRO B CA 1
ATOM 2395 C C . PRO B 1 133 ? -12.055 15.633 -1.854 1 93.69 133 PRO B C 1
ATOM 2397 O O . PRO B 1 133 ? -11 16.125 -1.437 1 93.69 133 PRO B O 1
ATOM 2400 N N . PRO B 1 134 ? -12.117 14.758 -2.816 1 94.12 134 PRO B N 1
ATOM 2401 C CA . PRO B 1 134 ? -10.867 14.336 -3.447 1 94.12 134 PRO B CA 1
ATOM 2402 C C . PRO B 1 134 ? -10.172 15.469 -4.203 1 94.12 134 PRO B C 1
ATOM 2404 O O . PRO B 1 134 ? -10.82 16.453 -4.566 1 94.12 134 PRO B O 1
ATOM 2407 N N . PRO B 1 135 ? -8.844 15.32 -4.324 1 95 135 PRO B N 1
ATOM 2408 C CA . PRO B 1 135 ? -8.133 16.312 -5.145 1 95 135 PRO B CA 1
ATOM 2409 C C . PRO B 1 135 ? -8.648 16.359 -6.578 1 95 135 PRO B C 1
ATOM 2411 O O . PRO B 1 135 ? -9.242 15.398 -7.062 1 95 135 PRO B O 1
ATOM 2414 N N . THR B 1 136 ? -8.453 17.484 -7.203 1 93.06 136 THR B N 1
ATOM 2415 C CA . THR B 1 136 ? -8.898 17.688 -8.578 1 93.06 136 THR B CA 1
ATOM 2416 C C . THR B 1 136 ? -8.367 16.594 -9.492 1 93.06 136 THR B C 1
ATOM 2418 O O . THR B 1 136 ? -7.172 16.297 -9.492 1 93.06 136 THR B O 1
ATOM 2421 N N . GLY B 1 137 ? -9.289 15.961 -10.242 1 91.69 137 GLY B N 1
ATOM 2422 C CA . GLY B 1 137 ? -8.898 14.953 -11.211 1 91.69 137 GLY B CA 1
ATOM 2423 C C . GLY B 1 137 ? -8.883 13.547 -10.641 1 91.69 137 GLY B C 1
ATOM 2424 O O . GLY B 1 137 ? -8.703 12.578 -11.383 1 91.69 137 GLY B O 1
ATOM 2425 N N . ALA B 1 138 ? -9.016 13.422 -9.344 1 93.31 138 ALA B N 1
ATOM 2426 C CA . ALA B 1 138 ? -9.023 12.102 -8.727 1 93.31 138 ALA B CA 1
ATOM 2427 C C . ALA B 1 138 ? -10.422 11.719 -8.266 1 93.31 138 ALA B C 1
ATOM 2429 O O . ALA B 1 138 ? -11.195 12.57 -7.832 1 93.31 138 ALA B O 1
ATOM 2430 N N . THR B 1 139 ? -10.734 10.461 -8.344 1 92.31 139 THR B N 1
ATOM 2431 C CA . THR B 1 139 ? -12.039 9.977 -7.91 1 92.31 139 THR B CA 1
ATOM 2432 C C . THR B 1 139 ? -12.102 9.898 -6.387 1 92.31 139 THR B C 1
ATOM 2434 O O . THR B 1 139 ? -13.188 9.984 -5.801 1 92.31 139 THR B O 1
ATOM 2437 N N . SER B 1 140 ? -11 9.734 -5.805 1 94 140 SER B N 1
ATOM 2438 C CA . SER B 1 140 ? -10.875 9.641 -4.355 1 94 140 SER B CA 1
ATOM 2439 C C . SER B 1 140 ? -9.461 9.977 -3.9 1 94 140 SER B C 1
ATOM 2441 O O . SER B 1 140 ? -8.539 10.039 -4.719 1 94 140 SER B O 1
ATOM 2443 N N . TRP B 1 141 ? -9.281 10.242 -2.637 1 96.12 141 TRP B N 1
ATOM 2444 C CA . TRP B 1 141 ? -7.949 10.414 -2.078 1 96.12 141 TRP B CA 1
ATOM 2445 C C . TRP B 1 141 ? -7.129 9.133 -2.209 1 96.12 141 TRP B C 1
ATOM 2447 O O . TRP B 1 141 ? -5.922 9.188 -2.445 1 96.12 141 TRP B O 1
ATOM 2457 N N . LEU B 1 142 ? -7.762 7.977 -2.062 1 96.25 142 LEU B N 1
ATOM 2458 C CA . LEU B 1 142 ? -7.078 6.695 -2.215 1 96.25 142 LEU B CA 1
ATOM 2459 C C . LEU B 1 142 ? -6.5 6.551 -3.617 1 96.25 142 LEU B C 1
ATOM 2461 O O . LEU B 1 142 ? -5.328 6.199 -3.775 1 96.25 142 LEU B O 1
ATOM 2465 N N . ALA B 1 143 ? -7.336 6.848 -4.621 1 96.38 143 ALA B N 1
ATOM 2466 C CA . ALA B 1 143 ? -6.848 6.801 -5.996 1 96.38 143 ALA B CA 1
ATOM 2467 C C . ALA B 1 143 ? -5.707 7.793 -6.207 1 96.38 143 ALA B C 1
ATOM 2469 O O . ALA B 1 143 ? -4.707 7.473 -6.852 1 96.38 143 ALA B O 1
ATOM 2470 N N . PHE B 1 144 ? -5.875 8.961 -5.652 1 97.38 144 PHE B N 1
ATOM 2471 C CA . PHE B 1 144 ? -4.859 10 -5.75 1 97.38 144 PHE B CA 1
ATOM 2472 C C . PHE B 1 144 ? -3.535 9.523 -5.164 1 97.38 144 PHE B C 1
ATOM 2474 O O . PHE B 1 144 ? -2.479 9.703 -5.773 1 97.38 144 PHE B O 1
ATOM 2481 N N . GLU B 1 145 ? -3.588 8.898 -3.975 1 98.25 145 GLU B N 1
ATOM 2482 C CA . GLU B 1 145 ? -2.381 8.438 -3.293 1 98.25 145 GLU B CA 1
ATOM 2483 C C . GLU B 1 145 ? -1.709 7.305 -4.066 1 98.25 145 GLU B C 1
ATOM 2485 O O . GLU B 1 145 ? -0.493 7.324 -4.27 1 98.25 145 GLU B O 1
ATOM 2490 N N . LEU B 1 146 ? -2.447 6.383 -4.543 1 97.88 146 LEU B N 1
ATOM 2491 C CA . LEU B 1 146 ? -1.91 5.254 -5.297 1 97.88 146 LEU B CA 1
ATOM 2492 C C . LEU B 1 146 ? -1.217 5.734 -6.57 1 97.88 146 LEU B C 1
ATOM 2494 O O . LEU B 1 146 ? -0.107 5.297 -6.879 1 97.88 146 LEU B O 1
ATOM 2498 N N . ARG B 1 147 ? -1.835 6.598 -7.27 1 97.62 147 ARG B N 1
ATOM 2499 C CA . ARG B 1 147 ? -1.239 7.125 -8.492 1 97.62 147 ARG B CA 1
ATOM 2500 C C . ARG B 1 147 ? 0.02 7.93 -8.188 1 97.62 147 ARG B C 1
ATOM 2502 O O . ARG B 1 147 ? 1.008 7.848 -8.922 1 97.62 147 ARG B O 1
ATOM 2509 N N . GLY B 1 148 ? -0.107 8.711 -7.176 1 97.38 148 GLY B N 1
ATOM 2510 C CA . GLY B 1 148 ? 1.071 9.461 -6.77 1 97.38 148 GLY B CA 1
ATOM 2511 C C . GLY B 1 148 ? 2.26 8.57 -6.445 1 97.38 148 GLY B C 1
ATOM 2512 O O . GLY B 1 148 ? 3.391 8.883 -6.82 1 97.38 148 GLY B O 1
ATOM 2513 N N . GLN B 1 149 ? 2.031 7.477 -5.746 1 97.5 149 GLN B N 1
ATOM 2514 C CA . GLN B 1 149 ? 3.104 6.531 -5.457 1 97.5 149 GLN B CA 1
ATOM 2515 C C . GLN B 1 149 ? 3.645 5.902 -6.734 1 97.5 149 GLN B C 1
ATOM 2517 O O . GLN B 1 149 ? 4.859 5.746 -6.895 1 97.5 149 GLN B O 1
ATOM 2522 N N . ALA B 1 150 ? 2.748 5.605 -7.637 1 97.12 150 ALA B N 1
ATOM 2523 C CA . ALA B 1 150 ? 3.18 5.027 -8.906 1 97.12 150 ALA B CA 1
ATOM 2524 C C . ALA B 1 150 ? 4.074 6 -9.672 1 97.12 150 ALA B C 1
ATOM 2526 O O . ALA B 1 150 ? 5.07 5.59 -10.273 1 97.12 150 ALA B O 1
ATOM 2527 N N . GLU B 1 151 ? 3.68 7.223 -9.664 1 96.19 151 GLU B N 1
ATOM 2528 C CA . GLU B 1 151 ? 4.465 8.25 -10.344 1 96.19 151 GLU B CA 1
ATOM 2529 C C . GLU B 1 151 ? 5.863 8.359 -9.75 1 96.19 151 GLU B C 1
ATOM 2531 O O . GLU B 1 151 ? 6.844 8.523 -10.484 1 96.19 151 GLU B O 1
ATOM 2536 N N . LEU B 1 152 ? 5.949 8.281 -8.461 1 96.06 152 LEU B N 1
ATOM 2537 C CA . LEU B 1 152 ? 7.246 8.32 -7.805 1 96.06 152 LEU B CA 1
ATOM 2538 C C . LEU B 1 152 ? 8.094 7.113 -8.203 1 96.06 152 LEU B C 1
ATOM 2540 O O . LEU B 1 152 ? 9.305 7.238 -8.414 1 96.06 152 LEU B O 1
ATOM 2544 N N . VAL B 1 153 ? 7.477 5.961 -8.289 1 94.81 153 VAL B N 1
ATOM 2545 C CA . VAL B 1 153 ? 8.18 4.758 -8.711 1 94.81 153 VAL B CA 1
ATOM 2546 C C . VAL B 1 153 ? 8.711 4.945 -10.133 1 94.81 153 VAL B C 1
ATOM 2548 O O . VAL B 1 153 ? 9.852 4.582 -10.43 1 94.81 153 VAL B O 1
ATOM 2551 N N . ASP B 1 154 ? 7.914 5.551 -10.969 1 93.38 154 ASP B N 1
ATOM 2552 C CA . ASP B 1 154 ? 8.336 5.801 -12.352 1 93.38 154 ASP B CA 1
ATOM 2553 C C . ASP B 1 154 ? 9.516 6.762 -12.398 1 93.38 154 ASP B C 1
ATOM 2555 O O . ASP B 1 154 ? 10.391 6.633 -13.258 1 93.38 154 ASP B O 1
ATOM 2559 N N . LEU B 1 155 ? 9.469 7.652 -11.547 1 92.19 155 LEU B N 1
ATOM 2560 C CA . LEU B 1 155 ? 10.531 8.656 -11.508 1 92.19 155 LEU B CA 1
ATOM 2561 C C . LEU B 1 155 ? 11.859 8.031 -11.117 1 92.19 155 LEU B C 1
ATOM 2563 O O . LEU B 1 155 ? 12.898 8.336 -11.719 1 92.19 155 LEU B O 1
ATOM 2567 N N . VAL B 1 156 ? 11.867 7.156 -10.125 1 88.25 156 VAL B N 1
ATOM 2568 C CA . VAL B 1 156 ? 13.109 6.57 -9.625 1 88.25 156 VAL B CA 1
ATOM 2569 C C . VAL B 1 156 ? 13.609 5.512 -10.602 1 88.25 156 VAL B C 1
ATOM 2571 O O . VAL B 1 156 ? 14.82 5.266 -10.695 1 88.25 156 VAL B O 1
ATOM 2574 N N . GLY B 1 157 ? 12.703 4.973 -11.422 1 75.5 157 GLY B N 1
ATOM 2575 C CA . GLY B 1 157 ? 13.102 3.977 -12.406 1 75.5 157 GLY B CA 1
ATOM 2576 C C . GLY B 1 157 ? 13.266 2.59 -11.812 1 75.5 157 GLY B C 1
ATOM 2577 O O . GLY B 1 157 ? 12.852 2.336 -10.68 1 75.5 157 GLY B O 1
ATOM 2578 N N . PRO B 1 158 ? 13.812 1.753 -12.672 1 70.56 158 PRO B N 1
ATOM 2579 C CA . PRO B 1 158 ? 13.891 0.35 -12.258 1 70.56 158 PRO B CA 1
ATOM 2580 C C . PRO B 1 158 ? 14.797 0.143 -11.047 1 70.56 158 PRO B C 1
ATOM 2582 O O . PRO B 1 158 ? 15.789 0.857 -10.883 1 70.56 158 PRO B O 1
ATOM 2585 N N . ARG B 1 159 ? 14.305 -0.853 -10.375 1 68.75 159 ARG B N 1
ATOM 2586 C CA . ARG B 1 159 ? 15.023 -1.248 -9.164 1 68.75 159 ARG B CA 1
ATOM 2587 C C . ARG B 1 159 ? 16.375 -1.854 -9.508 1 68.75 159 ARG B C 1
ATOM 2589 O O . ARG B 1 159 ? 16.5 -2.602 -10.484 1 68.75 159 ARG B O 1
ATOM 2596 N N . GLY B 1 160 ? 17.406 -1.292 -9.07 1 63.84 160 GLY B N 1
ATOM 2597 C CA . GLY B 1 160 ? 18.734 -1.802 -9.352 1 63.84 160 GLY B CA 1
ATOM 2598 C C . GLY B 1 160 ? 19.672 -0.752 -9.922 1 63.84 160 GLY B C 1
ATOM 2599 O O . GLY B 1 160 ? 20.875 -0.974 -10.023 1 63.84 160 GLY B O 1
ATOM 2600 N N . GLU B 1 161 ? 18.797 0.228 -10.352 1 69.56 161 GLU B N 1
ATOM 2601 C CA . GLU B 1 161 ? 19.609 1.354 -10.781 1 69.56 161 GLU B CA 1
ATOM 2602 C C . GLU B 1 161 ? 19.875 2.324 -9.633 1 69.56 161 GLU B C 1
ATOM 2604 O O . GLU B 1 161 ? 19.078 2.41 -8.695 1 69.56 161 GLU B O 1
ATOM 2609 N N . GLY B 1 162 ? 21.062 2.656 -9.367 1 74.81 162 GLY B N 1
ATOM 2610 C CA . GLY B 1 162 ? 21.406 3.625 -8.328 1 74.81 162 GLY B CA 1
ATOM 2611 C C . GLY B 1 162 ? 20.594 4.906 -8.43 1 74.81 162 GLY B C 1
ATOM 2612 O O . GLY B 1 162 ? 19.922 5.145 -9.43 1 74.81 162 GLY B O 1
ATOM 2613 N N . VAL B 1 163 ? 20.359 5.453 -7.301 1 84.12 163 VAL B N 1
ATOM 2614 C CA . VAL B 1 163 ? 19.688 6.746 -7.238 1 84.12 163 VAL B CA 1
ATOM 2615 C C . VAL B 1 163 ? 20.719 7.867 -7.152 1 84.12 163 VAL B C 1
ATOM 2617 O O . VAL B 1 163 ? 21.406 8.008 -6.137 1 84.12 163 VAL B O 1
ATOM 2620 N N . SER B 1 164 ? 20.781 8.617 -8.234 1 87.06 164 SER B N 1
ATOM 2621 C CA . SER B 1 164 ? 21.703 9.75 -8.219 1 87.06 164 SER B CA 1
ATOM 2622 C C . SER B 1 164 ? 21.172 10.867 -7.324 1 87.06 164 SER B C 1
ATOM 2624 O O . SER B 1 164 ? 19.984 10.891 -6.984 1 87.06 164 SER B O 1
ATOM 2626 N N . GLN B 1 165 ? 22.047 11.82 -7.043 1 90.19 165 GLN B N 1
ATOM 2627 C CA . GLN B 1 165 ? 21.641 12.953 -6.219 1 90.19 165 GLN B CA 1
ATOM 2628 C C . GLN B 1 165 ? 20.609 13.828 -6.945 1 90.19 165 GLN B C 1
ATOM 2630 O O . GLN B 1 165 ? 19.672 14.336 -6.328 1 90.19 165 GLN B O 1
ATOM 2635 N N . ASP B 1 166 ? 20.812 13.945 -8.219 1 90.69 166 ASP B N 1
ATOM 2636 C CA . ASP B 1 166 ? 19.875 14.734 -9.016 1 90.69 166 ASP B CA 1
ATOM 2637 C C . ASP B 1 166 ? 18.484 14.094 -9.008 1 90.69 166 ASP B C 1
ATOM 2639 O O . ASP B 1 166 ? 17.469 14.781 -8.867 1 90.69 166 ASP B O 1
ATOM 2643 N N . LEU B 1 167 ? 18.484 12.844 -9.109 1 91.62 167 LEU B N 1
ATOM 2644 C CA . LEU B 1 167 ? 17.219 12.117 -9.094 1 91.62 167 LEU B CA 1
ATOM 2645 C C . LEU B 1 167 ? 16.562 12.211 -7.723 1 91.62 167 LEU B C 1
ATOM 2647 O O . LEU B 1 167 ? 15.344 12.406 -7.625 1 91.62 167 LEU B O 1
ATOM 2651 N N . LEU B 1 168 ? 17.359 12.055 -6.695 1 93.44 168 LEU B N 1
ATOM 2652 C CA . LEU B 1 168 ? 16.844 12.188 -5.34 1 93.44 168 LEU B CA 1
ATOM 2653 C C . LEU B 1 168 ? 16.188 13.547 -5.137 1 93.44 168 LEU B C 1
ATOM 2655 O O . LEU B 1 168 ? 15.133 13.641 -4.516 1 93.44 168 LEU B O 1
ATOM 2659 N N . PHE B 1 169 ? 16.797 14.547 -5.668 1 94.12 169 PHE B N 1
ATOM 2660 C CA . PHE B 1 169 ? 16.234 15.891 -5.574 1 94.12 169 PHE B CA 1
ATOM 2661 C C . PHE B 1 169 ? 14.898 15.977 -6.305 1 94.12 169 PHE B C 1
ATOM 2663 O O . PHE B 1 169 ? 13.945 16.562 -5.793 1 94.12 169 PHE B O 1
ATOM 2670 N N . GLU B 1 170 ? 14.836 15.422 -7.418 1 94.5 170 GLU B N 1
ATOM 2671 C CA . GLU B 1 170 ? 13.594 15.414 -8.195 1 94.5 170 GLU B CA 1
ATOM 2672 C C . GLU B 1 170 ? 12.484 14.68 -7.449 1 94.5 170 GLU B C 1
ATOM 2674 O O . GLU B 1 170 ? 11.352 15.156 -7.379 1 94.5 170 GLU B O 1
ATOM 2679 N N . VAL B 1 171 ? 12.844 13.531 -6.91 1 95.56 171 VAL B N 1
ATOM 2680 C CA . VAL B 1 171 ? 11.883 12.734 -6.156 1 95.56 171 VAL B CA 1
ATOM 2681 C C . VAL B 1 171 ? 11.391 13.531 -4.945 1 95.56 171 VAL B C 1
ATOM 2683 O O . VAL B 1 171 ? 10.188 13.555 -4.66 1 95.56 171 VAL B O 1
ATOM 2686 N N . ARG B 1 172 ? 12.328 14.148 -4.305 1 96.19 172 ARG B N 1
ATOM 2687 C CA . ARG B 1 172 ? 11.977 14.953 -3.145 1 96.19 172 ARG B CA 1
ATOM 2688 C C . ARG B 1 172 ? 11.055 16.109 -3.537 1 96.19 172 ARG B C 1
ATOM 2690 O O . ARG B 1 172 ? 10.055 16.359 -2.865 1 96.19 172 ARG B O 1
ATOM 2697 N N . ASN B 1 173 ? 11.352 16.75 -4.57 1 96.12 173 ASN B N 1
ATOM 2698 C CA . ASN B 1 173 ? 10.547 17.875 -5.039 1 96.12 173 ASN B CA 1
ATOM 2699 C C . ASN B 1 173 ? 9.141 17.438 -5.438 1 96.12 173 ASN B C 1
ATOM 2701 O O . ASN B 1 173 ? 8.156 18.094 -5.098 1 96.12 173 ASN B O 1
ATOM 2705 N N . GLU B 1 174 ? 9.086 16.344 -6.125 1 95.88 174 GLU B N 1
ATOM 2706 C CA . GLU B 1 174 ? 7.793 15.82 -6.547 1 95.88 174 GLU B CA 1
ATOM 2707 C C . GLU B 1 174 ? 6.938 15.422 -5.348 1 95.88 174 GLU B C 1
ATOM 2709 O O . GLU B 1 174 ? 5.758 15.773 -5.273 1 95.88 174 GLU B O 1
ATOM 2714 N N . SER B 1 175 ? 7.535 14.688 -4.445 1 96 175 SER B N 1
ATOM 2715 C CA . SER B 1 175 ? 6.805 14.281 -3.248 1 96 175 SER B CA 1
ATOM 2716 C C . SER B 1 175 ? 6.34 15.5 -2.451 1 96 175 SER B C 1
ATOM 2718 O O . SER B 1 175 ? 5.227 15.508 -1.921 1 96 175 SER B O 1
ATOM 2720 N N . GLY B 1 176 ? 7.199 16.516 -2.387 1 94.94 176 GLY B N 1
ATOM 2721 C CA . GLY B 1 176 ? 6.855 17.75 -1.705 1 94.94 176 GLY B CA 1
ATOM 2722 C C . GLY B 1 176 ? 5.703 18.484 -2.359 1 94.94 176 GLY B C 1
ATOM 2723 O O . GLY B 1 176 ? 4.809 18.984 -1.674 1 94.94 176 GLY B O 1
ATOM 2724 N N . ALA B 1 177 ? 5.777 18.531 -3.65 1 94.06 177 ALA B N 1
ATOM 2725 C CA . ALA B 1 177 ? 4.707 19.203 -4.383 1 94.06 177 ALA B CA 1
ATOM 2726 C C . ALA B 1 177 ? 3.365 18.516 -4.137 1 94.06 177 ALA B C 1
ATOM 2728 O O . ALA B 1 177 ? 2.357 19.188 -3.889 1 94.06 177 ALA B O 1
ATOM 2729 N N . GLN B 1 178 ? 3.336 17.266 -4.137 1 91.44 178 GLN B N 1
ATOM 2730 C CA . GLN B 1 178 ? 2.104 16.516 -3.949 1 91.44 178 GLN B CA 1
ATOM 2731 C C . GLN B 1 178 ? 1.623 16.594 -2.504 1 91.44 178 GLN B C 1
ATOM 2733 O O . GLN B 1 178 ? 0.422 16.516 -2.236 1 91.44 178 GLN B O 1
ATOM 2738 N N . SER B 1 179 ? 2.607 16.703 -1.604 1 95.88 179 SER B N 1
ATOM 2739 C CA . SER B 1 179 ? 2.254 16.812 -0.193 1 95.88 179 SER B CA 1
ATOM 2740 C C . SER B 1 179 ? 1.413 18.062 0.068 1 95.88 179 SER B C 1
ATOM 2742 O O . SER B 1 179 ? 0.656 18.109 1.039 1 95.88 179 SER B O 1
ATOM 2744 N N . MET B 1 180 ? 1.542 19.094 -0.798 1 96.25 180 MET B N 1
ATOM 2745 C CA . MET B 1 180 ? 0.792 20.328 -0.644 1 96.25 180 MET B CA 1
ATOM 2746 C C . MET B 1 180 ? -0.706 20.094 -0.793 1 96.25 180 MET B C 1
ATOM 2748 O O . MET B 1 180 ? -1.519 20.797 -0.201 1 96.25 180 MET B O 1
ATOM 2752 N N . THR B 1 181 ? -1.062 19.094 -1.598 1 97.44 181 THR B N 1
ATOM 2753 C CA . THR B 1 181 ? -2.473 18.766 -1.761 1 97.44 181 THR B CA 1
ATOM 2754 C C . THR B 1 181 ? -3.076 18.312 -0.435 1 97.44 181 THR B C 1
ATOM 2756 O O . THR B 1 181 ? -4.145 18.766 -0.041 1 97.44 181 THR B O 1
ATOM 2759 N N . TYR B 1 182 ? -2.379 17.453 0.31 1 96.94 182 TYR B N 1
ATOM 2760 C CA . TYR B 1 182 ? -2.824 17.016 1.627 1 96.94 182 TYR B CA 1
ATOM 2761 C C . TYR B 1 182 ? -2.861 18.188 2.607 1 96.94 182 TYR B C 1
ATOM 2763 O O . TYR B 1 182 ? -3.832 18.344 3.35 1 96.94 182 TYR B O 1
ATOM 2771 N N . ARG B 1 183 ? -1.787 18.953 2.543 1 95 183 ARG B N 1
ATOM 2772 C CA . ARG B 1 183 ? -1.669 20.109 3.426 1 95 183 ARG B CA 1
ATOM 2773 C C . ARG B 1 183 ? -2.844 21.062 3.236 1 95 183 ARG B C 1
ATOM 2775 O O . ARG B 1 183 ? -3.479 21.469 4.211 1 95 183 ARG B O 1
ATOM 2782 N N . ASN B 1 184 ? -3.096 21.391 2.027 1 95.81 184 ASN B N 1
ATOM 2783 C CA . ASN B 1 184 ? -4.16 22.344 1.708 1 95.81 184 ASN B CA 1
ATOM 2784 C C . ASN B 1 184 ? -5.531 21.797 2.084 1 95.81 184 ASN B C 1
ATOM 2786 O O . ASN B 1 184 ? -6.391 22.531 2.57 1 95.81 184 ASN B O 1
ATOM 2790 N N . ALA B 1 185 ? -5.738 20.578 1.894 1 95.94 185 ALA B N 1
ATOM 2791 C CA . ALA B 1 185 ? -7.004 19.953 2.279 1 95.94 185 ALA B CA 1
ATOM 2792 C C . ALA B 1 185 ? -7.207 20.016 3.791 1 95.94 185 ALA B C 1
ATOM 2794 O O . ALA B 1 185 ? -8.305 20.328 4.266 1 95.94 185 ALA B O 1
ATOM 2795 N N . MET B 1 186 ? -6.164 19.688 4.555 1 93.75 186 MET B N 1
ATOM 2796 C CA . MET B 1 186 ? -6.242 19.75 6.012 1 93.75 186 MET B CA 1
ATOM 2797 C C . MET B 1 186 ? -6.5 21.188 6.48 1 93.75 186 MET B C 1
ATOM 2799 O O . MET B 1 186 ? -7.309 21.406 7.383 1 93.75 186 MET B O 1
ATOM 2803 N N . LYS B 1 187 ? -5.816 22.109 5.852 1 93 187 LYS B N 1
ATOM 2804 C CA . LYS B 1 187 ? -6.043 23.516 6.184 1 93 187 LYS B CA 1
ATOM 2805 C C . LYS B 1 187 ? -7.504 23.906 5.965 1 93 187 LYS B C 1
ATOM 2807 O O . LYS B 1 187 ? -8.102 24.578 6.797 1 93 187 LYS B O 1
ATOM 2812 N N . ALA B 1 188 ? -8.023 23.469 4.836 1 93.06 188 ALA B N 1
ATOM 2813 C CA . ALA B 1 188 ? -9.414 23.781 4.5 1 93.06 188 ALA B CA 1
ATOM 2814 C C . ALA B 1 188 ? -10.375 23.156 5.516 1 93.06 188 ALA B C 1
ATOM 2816 O O . ALA B 1 188 ? -11.398 23.766 5.848 1 93.06 188 ALA B O 1
ATOM 2817 N N . LEU B 1 189 ? -10.039 22.016 6 1 90.38 189 LEU B N 1
ATOM 2818 C CA . LEU B 1 189 ? -10.867 21.312 6.977 1 90.38 189 LEU B CA 1
ATOM 2819 C C . LEU B 1 189 ? -10.867 22.031 8.312 1 90.38 189 LEU B C 1
ATOM 2821 O O . LEU B 1 189 ? -11.883 22.062 9.016 1 90.38 189 LEU B O 1
ATOM 2825 N N . LEU B 1 190 ? -9.781 22.578 8.688 1 88.06 190 LEU B N 1
ATOM 2826 C CA . LEU B 1 190 ? -9.617 23.156 10.023 1 88.06 190 LEU B CA 1
ATOM 2827 C C . LEU B 1 190 ? -9.984 24.641 10.023 1 88.06 190 LEU B C 1
ATOM 2829 O O . LEU B 1 190 ? -10.07 25.25 11.086 1 88.06 190 LEU B O 1
ATOM 2833 N N . ARG B 1 191 ? -10.047 25.188 8.852 1 83.38 191 ARG B N 1
ATOM 2834 C CA . ARG B 1 191 ? -10.461 26.594 8.812 1 83.38 191 ARG B CA 1
ATOM 2835 C C . ARG B 1 191 ? -11.883 26.75 9.344 1 83.38 191 ARG B C 1
ATOM 2837 O O . ARG B 1 191 ? -12.781 25.984 8.992 1 83.38 191 ARG B O 1
ATOM 2844 N N . PRO B 1 192 ? -11.977 27.672 10.297 1 67.88 192 PRO B N 1
ATOM 2845 C CA . PRO B 1 192 ? -13.312 27.969 10.836 1 67.88 192 PRO B CA 1
ATOM 2846 C C . PRO B 1 192 ? -14.273 28.484 9.781 1 67.88 192 PRO B C 1
ATOM 2848 O O . PRO B 1 192 ? -13.852 29.094 8.789 1 67.88 192 PRO B O 1
#

Nearest PDB structures (foldseek):
  2pmv-assembly3_C  TM=2.160E-01  e=8.053E-01  Homo sapiens
  7v1k-assembly1_A-2  TM=3.886E-01  e=9.919E+00  Homo sapiens
  3kq4-assembly1_A  TM=2.434E-01  e=2.760E+00  Homo sapiens
  2pmv-assembly3_C  TM=2.248E-01  e=6.272E-01  Homo sapiens
  7v1k-assembly1_A-2  TM=3.573E-01  e=9.592E+00  Homo sapiens

pLDDT: mean 89.07, std 9.87, range [56.12, 98.38]

Radius of gyration: 20.83 Å; Cα contacts (8 Å, |Δi|>4): 577; chains: 2; bounding box: 61×60×44 Å

Sequence (384 aa):
MQESVRSADRHHVDSSLSVAVATRVTSVIPVFFGRLAGVAYSDTFDINQGIESKWRELGGAPPSGDLEQQVVANLPRFRDRALGSGVAGAAVVAAAIDVVTALLAPLEEGRDRLPQVSAGALRVALGMDGISPPPTGATSWLAFELRGQAELVDLVGPRGEGVSQDLLFEVRNESGAQSMTYRNAMKALLRPMQESVRSADRHHVDSSLSVAVATRVTSVIPVFFGRLAGVAYSDTFDINQGIESKWRELGGAPPSGDLEQQVVANLPRFRDRALGSGVAGAAVVAAAIDVVTALLAPLEEGRDRLPQVSAGALRVALGMDGISPPPTGATSWLAFELRGQAELVDLVGPRGEGVSQDLLFEVRNESGAQSMTYRNAMKALLRP

Solvent-accessible surface area (backbone atoms only — not comparable to full-atom values): 19875 Å² total; per-residue (Å²): 112,68,66,58,52,35,52,50,16,34,51,48,45,43,50,51,49,29,53,30,50,44,47,26,52,38,44,34,44,61,50,47,26,24,73,56,59,29,73,88,48,44,57,85,77,64,65,62,52,46,57,50,47,51,54,40,33,75,71,69,43,72,79,53,65,68,61,42,49,54,36,61,69,42,46,62,59,54,32,50,50,33,57,69,62,76,49,90,58,18,67,30,39,32,32,27,50,49,20,53,48,52,67,71,44,84,75,54,88,93,57,63,60,38,32,53,23,50,18,27,42,42,46,25,22,51,42,38,53,75,73,44,82,44,54,90,95,35,70,26,28,46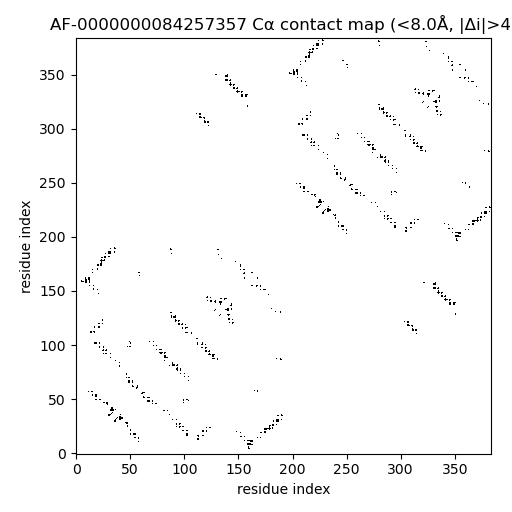,31,43,49,29,42,51,52,21,50,52,42,53,69,68,43,44,84,45,44,67,74,49,71,69,53,50,48,50,47,48,50,50,23,49,57,54,9,46,57,47,28,51,52,47,48,60,68,46,50,129,113,69,67,57,52,34,52,50,14,35,48,49,44,43,47,51,49,30,53,30,51,42,47,24,53,40,43,33,43,62,50,46,27,23,74,58,61,29,72,88,48,44,57,86,75,64,64,64,51,46,58,51,47,51,54,40,33,76,73,68,43,74,81,54,63,69,62,42,50,54,35,62,69,41,47,63,60,53,32,50,53,33,58,68,63,75,47,90,58,20,68,29,39,32,31,25,50,50,20,53,48,51,67,71,44,83,75,54,88,93,57,63,58,38,33,52,22,49,20,27,41,42,46,24,21,50,44,38,53,75,74,44,82,42,55,92,96,34,68,26,27,46,29,42,49,29,41,51,50,20,51,51,41,54,70,67,43,47,83,44,44,66,75,49,71,69,54,51,49,50,48,48,49,51,23,50,59,54,9,46,57,47,28,51,51,47,48,61,67,47,51,127

Organism: Micromonospora echinospora (NCBI:txid1877)

Foldseek 3Di:
DLVVLLVVQLVLLLLLLLLLLLLQQQLLLQLCLPPLVHPVRHDPDDLCVLSVQSLVVSLPDDRPVVSLVVSLVCLVVSLVSLVVSPAQCSQLNNLSSVLSNLSSDDDDPPDGSNVVSLVSSLSSQVSCQVQFDADPPDPGSNRVSVVLSVVLDVLQDDRRDHRDSVSSVVSNVSSNVSSVVNNVRSSVRSHD/DLVVLLVVQLVLLLLLLLLLLLLQQQLLQQLCLDPLVHPVRNDPDDLCVLSVQSLCVSLPDDRPVVSLVVSLVCLVVSLVSLVVSPAQCSQLNNLSSVLSNLSSDDDDPPDGSNVVSLVSSLSSQVSCQVQFDDPPPDPGSNRVSVVLSVVLDVLQDDRRDHRDSVSSVVSNVSSNVSSVVNNVRSSVRSHD

Secondary structure (DSSP, 8-state):
-HHHHHHHHHHHHHHHHHHHHHHHHHTHHHHHTTGGG-GGG-----TTHHHHHHHHHHTTPPP-HHHHHHHHHHHHHHHHHHHHH--TTHHHHHHHHHHHHHHHSPPPTT--HHHHHHHHHHHHHHHHHTTSPPPTT-SSHHHHHHHHHHHHHHHH-SBTB---HHHHHHHHHHHHHHHHHHHHHHHHHH--/-HHHHHHHHHHHHHHHHHHHHHHHHHTHHHHHTTGGG-GGG---S-TTHHHHHHHHHHTTPPP-HHHHHHHHHHHHHHHHHHHHH--TTHHHHHHHHHHHHHHHSPPPTT--HHHHHHHHHHHHHHHHHTTSPPPTT-SSHHHHHHHHHHHHHHHH-SBTB---HHHHHHHHHHHHHHHHHHHHHHHHHH--